Protein AF-0000000065855180 (afdb_homodimer)

Radius of gyration: 22.47 Å; Cα contacts (8 Å, |Δi|>4): 1011; chains: 2; bounding box: 59×68×58 Å

Secondary structure (DSSP, 8-state):
-B--PBPHHHHHHHHHHHHHTT--EE-TT--EEEEEEEEEEE--SS-SSS---HHHHHHHHHHHHHT--BGGGSSSSPPHHHHHHS-TTSB-S--HHHHHH-GGGTTHHHHHHHHHHH-TT-S--EEE---TTHHHHTTGGG------EEEEEEEEETTEEEEEEEEEEEETTTHHHHHHHHHHHHHHHHHHHHHHH-TT---EEEEEEEEEEEEEEEGGGHHHHHHHHHHS-S---GGG--STT-/-B--PBPHHHHHHHHHHHHHTT--EE-TT--EEEEEEEEEEE--SS-SSS---HHHHHHHHHHHHHT--BGGGSSSSPPHHHHHHS-TTSB-S--HHHHHH-GGGTTHHHHHHHHHHH-TT-S--EEE---TTHHHHTTGGG------EEEEEEEEETTEEEEEEEEEEEETTTHHHHHHHHHHHHHHHHHHHHHHH-TT---EEEEEEEEEEEEEEEGGGHHHHHHHHHHS-S---GGG--SS--

InterPro domains:
  IPR014619 Deoxycytidylate hydroxymethylase [PIRSF036750] (1-246)
  IPR023451 Thymidylate synthase/dCMP hydroxymethylase domain [PF00303] (55-226)
  IPR036926 Thymidylate synthase/dCMP hydroxymethylase superfamily [G3DSA:3.30.572.10] (1-246)
  IPR036926 Thymidylate synthase/dCMP hydroxymethylase superfamily [SSF55831] (1-235)

Foldseek 3Di:
DPDPAAELVVVLVVQLVCVVVVVWDQDPVGWTKRKDFWHKHWDPDLANFADDDVVQLVQLLVVLLVLDQAQVPRPDDRDPVQVQQAAPVRGALERQSVQQCPVVNPNNLVVLLVCCLVPVQDFPSKGARDDPCLVPVCPPRNGNHRYFWGMWHWHQDPLETEIETETAEAERHPRRSSVSSNVVVSQVVSSVSSCVVPVVSNHYYDIYMYTYRIYIYILLCVLQSNCCVVPVHRHDDPVPRDDDSD/DDDPAAELVVVLVVQLVCVVVVVWDQDPVGWTKDKDFWHKHWDPDLANFADDDVVQLVQLLVVLLVLDQAQVSRPDDRDPVQVQQAAPRRGALERQSVQQCPVVNPNNLVVLLVCCLVPVQDFPSKGARDDPCLVPVCPPRNGNHRYFWGMWHWHQDPLETEIETETAEAERHPRRSSVSSNVVVSQVVSSVSSCVVPVVSNHYYDIYMYTYRIYIYILQCVLQSVCCVVPVHRHDDPVPRDDDSD

pLDDT: mean 94.74, std 5.48, range [55.19, 98.88]

Sequence (492 aa):
MISDSMTVEEIRLHLGLALKEKDFVVDKTGVKTIEIIGASFVADEPFIFGALNDEYIQRELEWYKSKSLFVKDIPGETPKIWQQVASSKGEINSNYGWAIWSEDNYAQYDMCLAELGQNPDSRRGIMIYTRPSMQFDYNKDGMSDFMCTNTVQYLIRDKKINAVVNMRSNDVVFGFRNDYAWQKYVLDKLVSDLNAGDSTRQYKAGSIIWNVGSLHVYSRHFYLVDHWWNTGETHIVKKDYNGEWKMISDSMTVEEIRLHLGLALKEKDFVVDKTGVKTIEIIGASFVADEPFIFGALNDEYIQRELEWYKSKSLFVKDIPGETPKIWQQVASSKGEINSNYGWAIWSEDNYAQYDMCLAELGQNPDSRRGIMIYTRPSMQFDYNKDGMSDFMCTNTVQYLIRDKKINAVVNMRSNDVVFGFRNDYAWQKYVLDKLVSDLNAGDSTRQYKAGSIIWNVGSLHVYSRHFYLVDHWWNTGETHIVKKDYNGEWK

Solvent-accessible surface area (backbone atoms only — not comparable to full-atom values): 25409 Å² total; per-residue (Å²): 84,74,47,93,50,38,42,47,68,54,51,49,51,52,52,34,49,31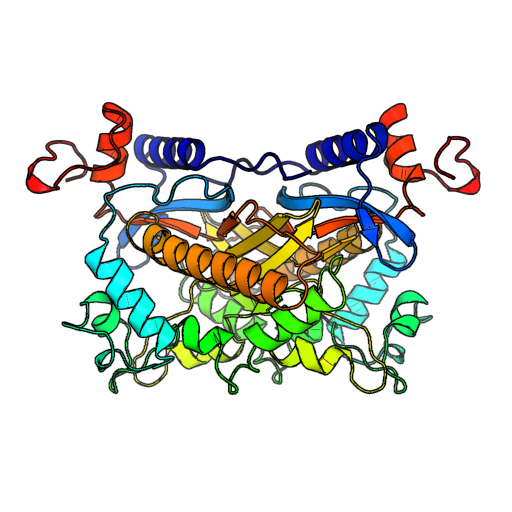,56,76,67,62,51,64,49,64,40,97,86,60,54,40,25,34,48,29,42,46,32,52,26,34,62,81,53,72,57,67,35,50,72,87,51,65,68,57,45,51,33,49,51,53,26,21,72,64,40,51,46,38,51,85,65,30,62,74,77,63,55,67,71,57,64,66,24,17,17,83,86,32,37,51,68,64,31,67,32,25,24,31,61,27,68,90,41,60,24,25,49,60,52,25,51,52,45,38,68,76,36,50,68,40,77,72,23,48,36,50,52,48,56,58,61,46,85,56,53,20,55,45,65,68,14,61,34,66,66,33,57,38,36,40,33,44,39,51,55,96,51,18,43,27,35,33,36,36,26,42,46,39,40,40,55,59,47,40,29,47,50,43,52,51,52,50,51,52,50,52,49,50,37,50,54,52,28,71,74,36,81,82,60,67,50,40,80,48,56,42,34,41,34,23,37,36,34,31,42,50,50,92,50,39,41,38,44,52,45,22,69,76,69,70,41,37,55,70,59,68,90,76,54,83,63,93,46,110,87,72,43,92,48,40,44,47,67,55,50,49,51,53,53,33,50,32,56,76,68,62,51,63,49,64,39,96,85,61,54,41,26,35,49,29,42,49,33,51,26,36,61,81,52,71,58,67,34,50,72,87,52,65,68,57,45,50,32,50,50,52,25,21,71,65,40,49,45,38,51,84,64,29,62,75,76,63,54,67,68,57,62,67,26,18,16,81,87,32,38,51,70,66,30,65,32,26,27,31,60,27,69,90,42,59,23,23,48,61,51,26,52,50,47,40,66,76,36,49,68,39,77,72,22,48,36,48,51,46,58,56,60,46,83,56,54,20,55,46,66,69,13,62,35,67,66,34,57,38,36,39,34,45,38,51,55,94,52,18,44,27,35,33,37,35,26,43,44,38,41,39,55,61,47,39,28,48,49,42,52,51,52,51,50,51,49,52,49,50,38,51,55,52,28,72,74,36,81,82,60,67,50,38,80,47,56,43,33,41,33,23,37,36,33,30,44,51,52,94,50,39,39,37,45,52,46,21,69,76,69,71,42,38,55,71,60,70,91,75,58,82,66,91,49,116

Structure (mmCIF, N/CA/C/O backbone):
data_AF-0000000065855180-model_v1
#
loop_
_entity.id
_entity.type
_entity.pdbx_description
1 polymer 'Deoxycytidylate 5-hydroxymethyltransferase'
#
loop_
_atom_site.group_PDB
_atom_site.id
_atom_site.type_symbol
_atom_site.label_atom_id
_atom_site.label_alt_id
_atom_site.label_comp_id
_atom_site.label_asym_id
_atom_site.label_entity_id
_atom_site.label_seq_id
_atom_site.pdbx_PDB_ins_code
_atom_site.Cartn_x
_atom_site.Cartn_y
_atom_site.Cartn_z
_atom_site.occupancy
_atom_site.B_iso_or_equiv
_atom_site.auth_seq_id
_atom_site.auth_comp_id
_atom_site.auth_asym_id
_atom_site.auth_atom_id
_atom_site.pdbx_PDB_model_num
ATOM 1 N N . MET A 1 1 ? -10.344 14.125 -5.051 1 62.81 1 MET A N 1
ATOM 2 C CA . MET A 1 1 ? -10.57 13.43 -6.312 1 62.81 1 MET A CA 1
ATOM 3 C C . MET A 1 1 ? -9.906 12.055 -6.297 1 62.81 1 MET A C 1
ATOM 5 O O . MET A 1 1 ? -8.906 11.852 -5.605 1 62.81 1 MET A O 1
ATOM 9 N N . ILE A 1 2 ? -10.672 11.141 -6.766 1 55.19 2 ILE A N 1
ATOM 10 C CA . ILE A 1 2 ? -10.102 9.812 -6.934 1 55.19 2 ILE A CA 1
ATOM 11 C C . ILE A 1 2 ? -9.203 9.789 -8.164 1 55.19 2 ILE A C 1
ATOM 13 O O . ILE A 1 2 ? -9.555 10.344 -9.211 1 55.19 2 ILE A O 1
ATOM 17 N N . SER A 1 3 ? -7.961 9.32 -7.926 1 62.09 3 SER A N 1
ATOM 18 C CA . SER A 1 3 ? -6.863 9.289 -8.883 1 62.09 3 SER A CA 1
ATOM 19 C C . SER A 1 3 ? -7.297 8.664 -10.203 1 62.09 3 SER A C 1
ATOM 21 O O . SER A 1 3 ? -8.266 7.902 -10.242 1 62.09 3 SER A O 1
ATOM 23 N N . ASP A 1 4 ? -6.852 9.18 -11.336 1 65.69 4 ASP A N 1
ATOM 24 C CA . ASP A 1 4 ? -6.855 8.664 -12.695 1 65.69 4 ASP A CA 1
ATOM 25 C C . ASP A 1 4 ? -6.27 7.25 -12.75 1 65.69 4 ASP A C 1
ATOM 27 O O . ASP A 1 4 ? -5.465 6.938 -13.625 1 65.69 4 ASP A O 1
ATOM 31 N N . SER A 1 5 ? -6.766 6.477 -11.773 1 78.06 5 SER A N 1
ATOM 32 C CA . SER A 1 5 ? -6.305 5.094 -11.734 1 78.06 5 SER A CA 1
ATOM 33 C C . SER A 1 5 ? -6.793 4.312 -12.953 1 78.06 5 SER A C 1
ATOM 35 O O . SER A 1 5 ? -7.867 4.59 -13.484 1 78.06 5 SER A O 1
ATOM 37 N N . MET A 1 6 ? -6.004 3.381 -13.352 1 91.31 6 MET A N 1
ATOM 38 C CA . MET A 1 6 ? -6.375 2.479 -14.438 1 91.31 6 MET A CA 1
ATOM 39 C C . MET A 1 6 ? -7.652 1.716 -14.094 1 91.31 6 MET A C 1
ATOM 41 O O . MET A 1 6 ? -8.023 1.617 -12.93 1 91.31 6 MET A O 1
ATOM 45 N N . THR A 1 7 ? -8.32 1.29 -15.125 1 95.44 7 THR A N 1
ATOM 46 C CA . THR A 1 7 ? -9.445 0.377 -14.977 1 95.44 7 THR A CA 1
ATOM 47 C C . THR A 1 7 ? -9 -1.07 -15.148 1 95.44 7 THR A C 1
ATOM 49 O O . THR A 1 7 ? -7.859 -1.328 -15.547 1 95.44 7 THR A O 1
ATOM 52 N N . VAL A 1 8 ? -9.836 -1.981 -14.867 1 97.5 8 VAL A N 1
ATOM 53 C CA . VAL A 1 8 ? -9.539 -3.396 -15.078 1 97.5 8 VAL A CA 1
ATOM 54 C C . VAL A 1 8 ? -9.297 -3.658 -16.562 1 97.5 8 VAL A C 1
ATOM 56 O O . VAL A 1 8 ? -8.414 -4.441 -16.922 1 97.5 8 VAL A O 1
ATOM 59 N N . GLU A 1 9 ? -9.984 -3.008 -17.406 1 96.62 9 GLU A N 1
ATOM 60 C CA . GLU A 1 9 ? -9.789 -3.145 -18.844 1 96.62 9 GLU A CA 1
ATOM 61 C C . GLU A 1 9 ? -8.383 -2.715 -19.25 1 96.62 9 GLU A C 1
ATOM 63 O O . GLU A 1 9 ? -7.738 -3.377 -20.078 1 96.62 9 GLU A O 1
ATOM 68 N N . GLU A 1 10 ? -7.949 -1.612 -18.75 1 96 10 GLU A N 1
ATOM 69 C CA . GLU A 1 10 ? -6.609 -1.13 -19.047 1 96 10 GLU A CA 1
ATOM 70 C C . GLU A 1 10 ? -5.543 -2.09 -18.531 1 96 10 GLU A C 1
ATOM 72 O O . GLU A 1 10 ? -4.492 -2.256 -19.156 1 96 10 GLU A O 1
ATOM 77 N N . ILE A 1 11 ? -5.809 -2.703 -17.406 1 97.06 11 ILE A N 1
ATOM 78 C CA . ILE A 1 11 ? -4.918 -3.729 -16.875 1 97.06 11 ILE A CA 1
ATOM 79 C C . ILE A 1 11 ? -4.828 -4.895 -17.859 1 97.06 11 ILE A C 1
ATOM 81 O O . ILE A 1 11 ? -3.738 -5.387 -18.156 1 97.06 11 ILE A O 1
ATOM 85 N N . ARG A 1 12 ? -5.996 -5.305 -18.359 1 98 12 ARG A N 1
ATOM 86 C CA . ARG A 1 12 ? -6.008 -6.367 -19.359 1 98 12 ARG A CA 1
ATOM 87 C C . ARG A 1 12 ? -5.156 -5.984 -20.578 1 98 12 ARG A C 1
ATOM 89 O O . ARG A 1 12 ? -4.402 -6.809 -21.094 1 98 12 ARG A O 1
ATOM 96 N N . LEU A 1 13 ? -5.27 -4.754 -20.984 1 97.06 13 LEU A N 1
ATOM 97 C CA . LEU A 1 13 ? -4.516 -4.273 -22.141 1 97.06 13 LEU A CA 1
ATOM 98 C C . LEU A 1 13 ? -3.016 -4.355 -21.891 1 97.06 13 LEU A C 1
ATOM 100 O O . LEU A 1 13 ? -2.258 -4.809 -22.75 1 97.06 13 LEU A O 1
ATOM 104 N N . HIS A 1 14 ? -2.615 -3.961 -20.719 1 96.56 14 HIS A N 1
ATOM 105 C CA . HIS A 1 14 ? -1.196 -3.975 -20.391 1 96.56 14 HIS A CA 1
ATOM 106 C C . HIS A 1 14 ? -0.657 -5.402 -20.328 1 96.56 14 HIS A C 1
ATOM 108 O O . HIS A 1 14 ? 0.442 -5.672 -20.812 1 96.56 14 HIS A O 1
ATOM 114 N N . LEU A 1 15 ? -1.382 -6.266 -19.75 1 97.38 15 LEU A N 1
ATOM 115 C CA . LEU A 1 15 ? -0.945 -7.652 -19.672 1 97.38 15 LEU A CA 1
ATOM 116 C C . LEU A 1 15 ? -0.947 -8.312 -21.031 1 97.38 15 LEU A C 1
ATOM 118 O O . LEU A 1 15 ? -0.07 -9.125 -21.344 1 97.38 15 LEU A O 1
ATOM 122 N N . GLY A 1 16 ? -1.974 -7.984 -21.812 1 97.12 16 GLY A N 1
ATOM 123 C CA . GLY A 1 16 ? -1.972 -8.461 -23.188 1 97.12 16 GLY A CA 1
ATOM 124 C C . GLY A 1 16 ? -0.743 -8.031 -23.969 1 97.12 16 GLY A C 1
ATOM 125 O O . GLY A 1 16 ? -0.125 -8.836 -24.656 1 97.12 16 GLY A O 1
ATOM 126 N N . LEU A 1 17 ? -0.382 -6.805 -23.859 1 96.69 17 LEU A N 1
ATOM 127 C CA . LEU A 1 17 ? 0.798 -6.277 -24.547 1 96.69 17 LEU A CA 1
ATOM 128 C C . LEU A 1 17 ? 2.062 -6.98 -24.062 1 96.69 17 LEU A C 1
ATOM 130 O O . LEU A 1 17 ? 2.949 -7.289 -24.859 1 96.69 17 LEU A O 1
ATOM 134 N N . ALA A 1 18 ? 2.135 -7.156 -22.75 1 96.31 18 ALA A N 1
ATOM 135 C CA . ALA A 1 18 ? 3.295 -7.844 -22.188 1 96.31 18 ALA A CA 1
ATOM 136 C C . ALA A 1 18 ? 3.455 -9.234 -22.781 1 96.31 18 ALA A C 1
ATOM 138 O O . ALA A 1 18 ? 4.574 -9.672 -23.078 1 96.31 18 ALA A O 1
ATOM 139 N N . LEU A 1 19 ? 2.348 -9.914 -22.938 1 97.06 19 LEU A N 1
ATOM 140 C CA . LEU A 1 19 ? 2.408 -11.25 -23.5 1 97.06 19 LEU A CA 1
ATOM 141 C C . LEU A 1 19 ? 2.844 -11.203 -24.969 1 97.06 19 LEU A C 1
ATOM 143 O O . LEU A 1 19 ? 3.719 -11.961 -25.391 1 97.06 19 LEU A O 1
ATOM 147 N N . LYS A 1 20 ? 2.293 -10.312 -25.734 1 96.06 20 LYS A N 1
ATOM 148 C CA . LYS A 1 20 ? 2.609 -10.18 -27.141 1 96.06 20 LYS A CA 1
ATOM 149 C C . LYS A 1 20 ? 4.086 -9.852 -27.359 1 96.06 20 LYS A C 1
ATOM 151 O O . LYS A 1 20 ? 4.707 -10.328 -28.312 1 96.06 20 LYS A O 1
ATOM 156 N N . GLU A 1 21 ? 4.59 -9.117 -26.484 1 96.12 21 GLU A N 1
ATOM 157 C CA . GLU A 1 21 ? 5.984 -8.703 -26.594 1 96.12 21 GLU A CA 1
ATOM 158 C C . GLU A 1 21 ? 6.914 -9.711 -25.922 1 96.12 21 GLU A C 1
ATOM 160 O O . GLU A 1 21 ? 8.133 -9.547 -25.938 1 96.12 21 GLU A O 1
ATOM 165 N N . LYS A 1 22 ? 6.363 -10.711 -25.297 1 95.25 22 LYS A N 1
ATOM 166 C CA . LYS A 1 22 ? 7.094 -11.758 -24.594 1 95.25 22 LYS A CA 1
ATOM 167 C C . LYS A 1 22 ? 7.988 -11.18 -23.516 1 95.25 22 LYS A C 1
ATOM 169 O O . LYS A 1 22 ? 9.164 -11.547 -23.406 1 95.25 22 LYS A O 1
ATOM 174 N N . ASP A 1 23 ? 7.434 -10.234 -22.844 1 94.56 23 ASP A N 1
ATOM 175 C CA . ASP A 1 23 ? 8.117 -9.617 -21.719 1 94.56 23 ASP A CA 1
ATOM 176 C C . ASP A 1 23 ? 7.996 -10.5 -20.469 1 94.56 23 ASP A C 1
ATOM 178 O O . ASP A 1 23 ? 7.238 -10.18 -19.547 1 94.56 23 ASP A O 1
ATOM 182 N N . PHE A 1 24 ? 8.859 -11.516 -20.406 1 94.75 24 PHE A N 1
ATOM 183 C CA . PHE A 1 24 ? 8.727 -12.547 -19.375 1 94.75 24 PHE A CA 1
ATOM 184 C C . PHE A 1 24 ? 9.664 -12.273 -18.203 1 94.75 24 PHE A C 1
ATOM 186 O O . PHE A 1 24 ? 10.781 -11.797 -18.406 1 94.75 24 PHE A O 1
ATOM 193 N N . VAL A 1 25 ? 9.148 -12.445 -17.047 1 92.44 25 VAL A N 1
ATOM 194 C CA . VAL A 1 25 ? 9.969 -12.656 -15.859 1 92.44 25 VAL A CA 1
ATOM 195 C C . VAL A 1 25 ? 10.125 -14.148 -15.586 1 92.44 25 VAL A C 1
ATOM 197 O O . VAL A 1 25 ? 9.133 -14.867 -15.422 1 92.44 25 VAL A O 1
ATOM 200 N N . VAL A 1 26 ? 11.305 -14.609 -15.469 1 91.31 26 VAL A N 1
ATOM 201 C CA . VAL A 1 26 ? 11.562 -16.047 -15.312 1 91.31 26 VAL A CA 1
ATOM 202 C C . VAL A 1 26 ? 12.219 -16.297 -13.961 1 91.31 26 VAL A C 1
ATOM 204 O O . VAL A 1 26 ? 13.281 -15.742 -13.656 1 91.31 26 VAL A O 1
ATOM 207 N N . ASP A 1 27 ? 11.57 -17.094 -13.164 1 87.31 27 ASP A N 1
ATOM 208 C CA . ASP A 1 27 ? 12.117 -17.359 -11.836 1 87.31 27 ASP A CA 1
ATOM 209 C C . ASP A 1 27 ? 13.172 -18.453 -11.891 1 87.31 27 ASP A C 1
ATOM 211 O O . ASP A 1 27 ? 13.484 -18.984 -12.961 1 87.31 27 ASP A O 1
ATOM 215 N N . LYS A 1 28 ? 13.742 -18.828 -10.773 1 83.88 28 LYS A N 1
ATOM 216 C CA . LYS A 1 28 ? 14.867 -19.75 -10.688 1 83.88 28 LYS A CA 1
ATOM 217 C C . LYS A 1 28 ? 14.469 -21.141 -11.164 1 83.88 28 LYS A C 1
ATOM 219 O O . LYS A 1 28 ? 15.32 -21.922 -11.602 1 83.88 28 LYS A O 1
ATOM 224 N N . THR A 1 29 ? 13.141 -21.375 -11.078 1 85.25 29 THR A N 1
ATOM 225 C CA . THR A 1 29 ? 12.672 -22.688 -11.477 1 85.25 29 THR A CA 1
ATOM 226 C C . THR A 1 29 ? 12.344 -22.734 -12.969 1 85.25 29 THR A C 1
ATOM 228 O O . THR A 1 29 ? 12.062 -23.797 -13.523 1 85.25 29 THR A O 1
ATOM 231 N N . GLY A 1 30 ? 12.352 -21.625 -13.555 1 88.56 30 GLY A N 1
ATOM 232 C CA . GLY A 1 30 ? 12.109 -21.562 -14.984 1 88.56 30 GLY A CA 1
ATOM 233 C C . GLY A 1 30 ? 10.688 -21.156 -15.336 1 88.56 30 GLY A C 1
ATOM 234 O O . GLY A 1 30 ? 10.359 -20.984 -16.516 1 88.56 30 GLY A O 1
ATOM 235 N N . VAL A 1 31 ? 9.93 -20.984 -14.375 1 89.44 31 VAL A N 1
ATOM 236 C CA . VAL A 1 31 ? 8.547 -20.594 -14.625 1 89.44 31 VAL A CA 1
ATOM 237 C C . VAL A 1 31 ? 8.492 -19.141 -15.117 1 89.44 31 VAL A C 1
ATOM 239 O O . VAL A 1 31 ? 9.125 -18.266 -14.523 1 89.44 31 VAL A O 1
ATOM 242 N N . LYS A 1 32 ? 7.707 -18.969 -16.203 1 94.25 32 LYS A N 1
ATOM 243 C CA . LYS A 1 32 ? 7.551 -17.641 -16.797 1 94.25 32 LYS A CA 1
ATOM 244 C C . LYS A 1 32 ? 6.285 -16.953 -16.281 1 94.25 32 LYS A C 1
ATOM 246 O O . LYS A 1 32 ? 5.254 -17.609 -16.094 1 94.25 32 LYS A O 1
ATOM 251 N N . THR A 1 33 ? 6.418 -15.664 -16.125 1 96.5 33 THR A N 1
ATOM 252 C CA . THR A 1 33 ? 5.266 -14.82 -15.82 1 96.5 33 THR A CA 1
ATOM 253 C C . THR A 1 33 ? 5.316 -13.531 -16.625 1 96.5 33 THR A C 1
ATOM 255 O O . THR A 1 33 ? 6.383 -13.117 -17.094 1 96.5 33 THR A O 1
ATOM 258 N N . ILE A 1 34 ? 4.168 -13.047 -16.938 1 97.06 34 ILE A N 1
ATOM 259 C CA . ILE A 1 34 ? 4.078 -11.633 -17.266 1 97.06 34 ILE A CA 1
ATOM 260 C C . ILE A 1 34 ? 3.594 -10.852 -16.047 1 97.06 34 ILE A C 1
ATOM 262 O O . ILE A 1 34 ? 2.84 -11.375 -15.219 1 97.06 34 ILE A O 1
ATOM 266 N N . GLU A 1 35 ? 4.113 -9.57 -16.016 1 96.38 35 GLU A N 1
ATOM 267 C CA . GLU A 1 35 ? 4.004 -8.891 -14.727 1 96.38 35 GLU A CA 1
ATOM 268 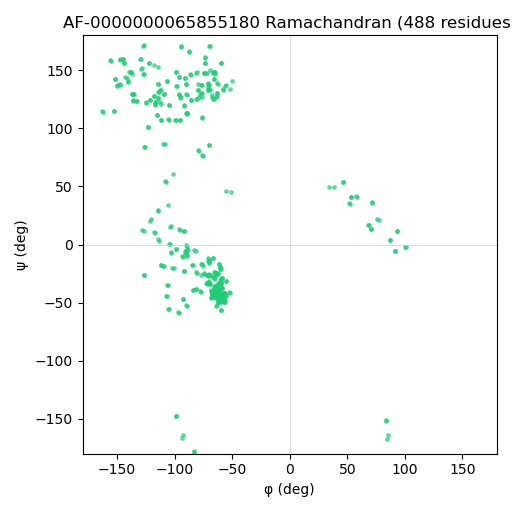C C . GLU A 1 35 ? 3.889 -7.375 -14.906 1 96.38 35 GLU A C 1
ATOM 270 O O . GLU A 1 35 ? 4.504 -6.805 -15.812 1 96.38 35 GLU A O 1
ATOM 275 N N . ILE A 1 36 ? 3.025 -6.781 -14.164 1 96.5 36 ILE A N 1
ATOM 276 C CA . ILE A 1 36 ? 3.029 -5.34 -13.961 1 96.5 36 ILE A CA 1
ATOM 277 C C . ILE A 1 36 ? 3.562 -5.016 -12.57 1 96.5 36 ILE A C 1
ATOM 279 O O . ILE A 1 36 ? 2.961 -5.398 -11.562 1 96.5 36 ILE A O 1
ATOM 283 N N . ILE A 1 37 ? 4.641 -4.273 -12.5 1 96.56 37 ILE A N 1
ATOM 284 C CA . ILE A 1 37 ? 5.215 -3.842 -11.234 1 96.56 37 ILE A CA 1
ATOM 285 C C . ILE A 1 37 ? 4.527 -2.562 -10.766 1 96.56 37 ILE A C 1
ATOM 287 O O . ILE A 1 37 ? 4.422 -1.592 -11.516 1 96.56 37 ILE A O 1
ATOM 291 N N . GLY A 1 38 ? 3.998 -2.602 -9.562 1 96 38 GLY A N 1
ATOM 292 C CA . GLY A 1 38 ? 3.395 -1.41 -8.984 1 96 38 GLY A CA 1
ATOM 293 C C . GLY A 1 38 ? 2.082 -1.029 -9.648 1 96 38 GLY A C 1
ATOM 294 O O . GLY A 1 38 ? 1.83 0.15 -9.906 1 96 38 GLY A O 1
ATOM 295 N N . ALA A 1 39 ? 1.299 -2.006 -10.023 1 96.31 39 ALA A N 1
ATOM 296 C CA . ALA A 1 39 ? 0.002 -1.724 -10.633 1 96.31 39 ALA A CA 1
ATOM 297 C C . ALA A 1 39 ? -0.917 -0.999 -9.656 1 96.31 39 ALA A C 1
ATOM 299 O O . ALA A 1 39 ? -0.941 -1.317 -8.461 1 96.31 39 ALA A O 1
ATOM 300 N N . SER A 1 40 ? -1.625 -0.034 -10.141 1 96.31 40 SER A N 1
ATOM 301 C CA . SER A 1 40 ? -2.676 0.663 -9.406 1 96.31 40 SER A CA 1
ATOM 302 C C . SER A 1 40 ? -3.912 0.871 -10.273 1 96.31 40 SER A C 1
ATOM 304 O O . SER A 1 40 ? -3.82 1.429 -11.367 1 96.31 40 SER A O 1
ATOM 306 N N . PHE A 1 41 ? -5.082 0.386 -9.773 1 96.06 41 PHE A N 1
ATOM 307 C CA . PHE A 1 41 ? -6.297 0.489 -10.578 1 96.06 41 PHE A CA 1
ATOM 308 C C . PHE A 1 41 ? -7.535 0.455 -9.688 1 96.06 41 PHE A C 1
ATOM 310 O O . PHE A 1 41 ? -7.465 0.04 -8.531 1 96.06 41 PHE A O 1
ATOM 317 N N . VAL A 1 42 ? -8.625 0.975 -10.25 1 96.69 42 VAL A N 1
ATOM 318 C CA . VAL A 1 42 ? -9.922 0.805 -9.602 1 96.69 42 VAL A CA 1
ATOM 319 C C . VAL A 1 42 ? -10.484 -0.576 -9.93 1 96.69 42 VAL A C 1
ATOM 321 O O . VAL A 1 42 ? -10.555 -0.965 -11.102 1 96.69 42 VAL A O 1
ATOM 324 N N . ALA A 1 43 ? -10.797 -1.294 -8.898 1 97.38 43 ALA A N 1
ATOM 325 C CA . ALA A 1 43 ? -11.406 -2.604 -9.109 1 97.38 43 ALA A CA 1
ATOM 326 C C . ALA A 1 43 ? -12.875 -2.467 -9.516 1 97.38 43 ALA A C 1
ATOM 328 O O . ALA A 1 43 ? -13.773 -2.844 -8.758 1 97.38 43 ALA A O 1
ATOM 329 N N . ASP A 1 44 ? -13.078 -2.094 -10.797 1 97.25 44 ASP A N 1
ATOM 330 C CA . ASP A 1 44 ? -14.43 -1.817 -11.289 1 97.25 44 ASP A CA 1
ATOM 331 C C . ASP A 1 44 ? -15.078 -3.08 -11.844 1 97.25 44 ASP A C 1
ATOM 333 O O . ASP A 1 44 ? -16.25 -3.062 -12.234 1 97.25 44 ASP A O 1
ATOM 337 N N . GLU A 1 45 ? -14.336 -4.176 -11.93 1 97.5 45 GLU A N 1
ATOM 338 C CA . GLU A 1 45 ? -14.82 -5.523 -12.227 1 97.5 45 GLU A CA 1
ATOM 339 C C . GLU A 1 45 ? -14.32 -6.527 -11.195 1 97.5 45 GLU A C 1
ATOM 341 O O . GLU A 1 45 ? -13.211 -6.391 -10.68 1 97.5 45 GLU A O 1
ATOM 346 N N . PRO A 1 46 ? -15.062 -7.59 -10.977 1 97.75 46 PRO A N 1
ATOM 347 C CA . PRO A 1 46 ? -14.695 -8.539 -9.922 1 97.75 46 PRO A CA 1
ATOM 348 C C . PRO A 1 46 ? -13.648 -9.547 -10.375 1 97.75 46 PRO A C 1
ATOM 350 O O . PRO A 1 46 ? -13.227 -10.406 -9.594 1 97.75 46 PRO A O 1
ATOM 353 N N . PHE A 1 47 ? -13.273 -9.523 -11.633 1 97.81 47 PHE A N 1
ATOM 354 C CA . PHE A 1 47 ? -12.234 -10.398 -12.164 1 97.81 47 PHE A CA 1
ATOM 355 C C . PHE A 1 47 ? -11.461 -9.719 -13.281 1 97.81 47 PHE A C 1
ATOM 357 O O . PHE A 1 47 ? -11.938 -8.742 -13.867 1 97.81 47 PHE A O 1
ATOM 364 N N . ILE A 1 48 ? -10.258 -10.219 -13.547 1 98.38 48 ILE A N 1
ATOM 365 C CA . ILE A 1 48 ? -9.469 -9.664 -14.641 1 98.38 48 ILE A CA 1
ATOM 366 C C . ILE A 1 48 ? -9.477 -10.633 -15.82 1 98.38 48 ILE A C 1
ATOM 368 O O . ILE A 1 48 ? -9.859 -10.25 -16.938 1 98.38 48 ILE A O 1
ATOM 372 N N . PHE A 1 49 ? -9.086 -11.859 -15.602 1 98.44 49 PHE A N 1
ATOM 373 C CA . PHE A 1 49 ? -9.188 -12.953 -16.562 1 98.44 49 PHE A CA 1
ATOM 374 C C . PHE A 1 49 ? -9.852 -14.172 -15.938 1 98.44 49 PHE A C 1
ATOM 376 O O . PHE A 1 49 ? -9.875 -14.305 -14.711 1 98.44 49 PHE A O 1
ATOM 383 N N . GLY A 1 50 ? -10.359 -15.031 -16.812 1 97.12 50 GLY A N 1
ATOM 384 C CA . GLY A 1 50 ? -10.984 -16.25 -16.328 1 97.12 50 GLY A CA 1
ATOM 385 C C . GLY A 1 50 ? -12.445 -16.062 -15.945 1 97.12 50 GLY A C 1
ATOM 386 O O . GLY A 1 50 ? -13.078 -15.094 -16.375 1 97.12 50 GLY A O 1
ATOM 387 N N . ALA A 1 51 ? -12.953 -17.031 -15.203 1 95.25 51 ALA A N 1
ATOM 388 C CA . ALA A 1 51 ? -14.336 -17 -14.75 1 95.25 51 ALA A CA 1
ATOM 389 C C . ALA A 1 51 ? -14.414 -16.969 -13.219 1 95.25 51 ALA A C 1
ATOM 391 O O . ALA A 1 51 ? -13.492 -17.422 -12.539 1 95.25 51 ALA A O 1
ATOM 392 N N . LEU A 1 52 ? -15.5 -16.422 -12.836 1 94.56 52 LEU A N 1
ATOM 393 C CA . LEU A 1 52 ? -15.773 -16.5 -11.406 1 94.56 52 LEU A CA 1
ATOM 394 C C . LEU A 1 52 ? -16.109 -17.922 -10.984 1 94.56 52 LEU A C 1
ATOM 396 O O . LEU A 1 52 ? -16.766 -18.656 -11.734 1 94.56 52 LEU A O 1
ATOM 400 N N . ASN A 1 53 ? -15.594 -18.297 -9.938 1 93.69 53 ASN A N 1
ATOM 401 C CA . ASN A 1 53 ? -15.961 -19.531 -9.266 1 93.69 53 ASN A CA 1
ATOM 402 C C . ASN A 1 53 ? -16.703 -19.266 -7.953 1 93.69 53 ASN A C 1
ATOM 404 O O . ASN A 1 53 ? -16.094 -19.328 -6.879 1 93.69 53 ASN A O 1
ATOM 408 N N . ASP A 1 54 ? -17.953 -19.125 -8.102 1 94.81 54 ASP A N 1
ATOM 409 C CA . ASP A 1 54 ? -18.75 -18.672 -6.977 1 94.81 54 ASP A CA 1
ATOM 410 C C . ASP A 1 54 ? -18.719 -19.672 -5.828 1 94.81 54 ASP A C 1
ATOM 412 O O . ASP A 1 54 ? -18.703 -19.281 -4.656 1 94.81 54 ASP A O 1
ATOM 416 N N . GLU A 1 55 ? -18.719 -20.859 -6.258 1 94.44 55 GLU A N 1
ATOM 417 C CA . GLU A 1 55 ? -18.672 -21.891 -5.223 1 94.44 55 GLU A CA 1
ATOM 418 C C . GLU A 1 55 ? -17.391 -21.797 -4.398 1 94.44 55 GLU A C 1
ATOM 420 O O . GLU A 1 55 ? -17.453 -21.781 -3.166 1 94.44 55 GLU A O 1
ATOM 425 N N . TYR A 1 56 ? -16.328 -21.688 -5.07 1 93.94 56 TYR A N 1
ATOM 426 C CA . TYR A 1 56 ? -15.055 -21.578 -4.359 1 93.94 56 TYR A CA 1
ATOM 427 C C . TYR A 1 56 ? -14.992 -20.297 -3.549 1 93.94 56 TYR A C 1
ATOM 429 O O . TYR A 1 56 ? -14.531 -20.297 -2.404 1 93.94 56 TYR A O 1
ATOM 437 N N . ILE A 1 57 ? -15.383 -19.25 -4.117 1 95.88 57 ILE A N 1
ATOM 438 C CA . ILE A 1 57 ? -15.359 -17.953 -3.471 1 95.88 57 ILE A CA 1
ATOM 439 C C . ILE A 1 57 ? -16.172 -18 -2.174 1 95.88 57 ILE A C 1
ATOM 441 O O . ILE A 1 57 ? -15.711 -17.516 -1.133 1 95.88 57 ILE A O 1
ATOM 445 N N . GLN A 1 58 ? -17.266 -18.641 -2.25 1 96.25 58 GLN A N 1
ATOM 446 C CA . GLN A 1 58 ? -18.109 -18.734 -1.065 1 96.25 58 GLN A CA 1
ATOM 447 C C . GLN A 1 58 ? -17.453 -19.578 0.021 1 96.25 58 GLN A C 1
ATOM 449 O O . GLN A 1 58 ? -17.5 -19.234 1.202 1 96.25 58 GLN A O 1
ATOM 454 N N . ARG A 1 59 ? -16.875 -20.656 -0.345 1 95.94 59 ARG A N 1
ATOM 455 C CA . ARG A 1 59 ? -16.203 -21.516 0.616 1 95.94 59 ARG A CA 1
ATOM 456 C C . ARG A 1 59 ? -15.047 -20.781 1.289 1 95.94 59 ARG A C 1
ATOM 458 O O . ARG A 1 59 ? -14.852 -20.891 2.5 1 95.94 59 ARG A O 1
ATOM 465 N N . GLU A 1 60 ? -14.336 -20.062 0.501 1 95.31 60 GLU A N 1
ATOM 466 C CA . GLU A 1 60 ? -13.203 -19.328 1.053 1 95.31 60 GLU A CA 1
ATOM 467 C C . GLU A 1 60 ? -13.672 -18.219 1.981 1 95.31 60 GLU A C 1
ATOM 469 O O . GLU A 1 60 ? -13.07 -17.984 3.031 1 95.31 60 GLU A O 1
ATOM 474 N N . LEU A 1 61 ? -14.703 -17.547 1.601 1 96.69 61 LEU A N 1
ATOM 475 C CA . LEU A 1 61 ? -15.266 -16.516 2.455 1 96.69 61 LEU A CA 1
ATOM 476 C C . LEU A 1 61 ? -15.695 -17.094 3.799 1 96.69 61 LEU A C 1
ATOM 478 O O . LEU A 1 61 ? -15.43 -16.5 4.848 1 96.69 61 LEU A O 1
ATOM 482 N N . GLU A 1 62 ? -16.312 -18.219 3.709 1 97.19 62 GLU A N 1
ATOM 483 C CA . GLU A 1 62 ? -16.734 -18.859 4.945 1 97.19 62 GLU A CA 1
ATOM 484 C C . GLU A 1 62 ? -15.539 -19.266 5.801 1 97.19 62 GLU A C 1
ATOM 486 O O . GLU A 1 62 ? -15.578 -19.156 7.027 1 97.19 62 GLU A O 1
ATOM 491 N N . TRP A 1 63 ? -14.57 -19.719 5.172 1 97.38 63 TRP A N 1
ATOM 492 C CA . TRP A 1 63 ? -13.336 -20.047 5.879 1 97.38 63 TRP A CA 1
ATOM 493 C C . TRP A 1 63 ? -12.734 -18.812 6.543 1 97.38 63 TRP A C 1
ATOM 495 O O . TRP A 1 63 ? -12.312 -18.875 7.699 1 97.38 63 TRP A O 1
ATOM 505 N N . TYR A 1 64 ? -12.711 -17.672 5.848 1 97.12 64 TYR A N 1
ATOM 506 C CA . TYR A 1 64 ? -12.211 -16.438 6.43 1 97.12 64 TYR A CA 1
ATOM 507 C C . TYR A 1 64 ? -13.039 -16.031 7.645 1 97.12 64 TYR A C 1
ATOM 509 O O . TYR A 1 64 ? -12.492 -15.633 8.672 1 97.12 64 TYR A O 1
ATOM 517 N N . LYS A 1 65 ? -14.305 -16.25 7.539 1 96.62 65 LYS A N 1
ATOM 518 C CA . LYS A 1 65 ? -15.188 -15.883 8.633 1 96.62 65 LYS A CA 1
ATOM 519 C C . LYS A 1 65 ? -14.93 -16.734 9.875 1 96.62 65 LYS A C 1
ATOM 521 O O . LYS A 1 65 ? -15.117 -16.281 11 1 96.62 65 LYS A O 1
ATOM 526 N N . SER A 1 66 ? -14.445 -17.906 9.68 1 96.25 66 SER A N 1
ATOM 527 C CA . SER A 1 66 ? -14.156 -18.812 10.789 1 96.25 66 SER A CA 1
ATOM 528 C C . SER A 1 66 ? -12.898 -18.375 11.539 1 96.25 66 SER A C 1
ATOM 530 O O . SER A 1 66 ? -12.656 -18.812 12.664 1 96.25 66 SER A O 1
ATOM 532 N N . LYS A 1 67 ? -12.016 -17.688 10.945 1 96.88 67 LYS A N 1
ATOM 533 C CA . LYS A 1 67 ? -10.75 -17.203 11.492 1 96.88 67 LYS A CA 1
ATOM 534 C C . LYS A 1 67 ? -9.773 -18.359 11.711 1 96.88 67 LYS A C 1
ATOM 536 O O . LYS A 1 67 ? -8.734 -18.188 12.344 1 96.88 67 LYS A O 1
ATOM 541 N N . SER A 1 68 ? -10.117 -19.438 11.148 1 95.81 68 SER A N 1
ATOM 542 C CA . SER A 1 68 ? -9.273 -20.609 11.367 1 95.81 68 SER A CA 1
ATOM 543 C C . SER A 1 68 ? -7.996 -20.531 10.531 1 95.81 68 SER A C 1
ATOM 545 O O . SER A 1 68 ? -8.047 -20.203 9.344 1 95.81 68 SER A O 1
ATOM 547 N N . LEU A 1 69 ? -6.906 -20.875 11.133 1 94.5 69 LEU A N 1
ATOM 548 C CA . LEU A 1 69 ? -5.633 -20.906 10.43 1 94.5 69 LEU A CA 1
ATOM 549 C C . LEU A 1 69 ? -5.324 -22.312 9.914 1 94.5 69 LEU A C 1
ATOM 551 O O . LEU A 1 69 ? -4.195 -22.578 9.492 1 94.5 69 LEU A O 1
ATOM 555 N N . PHE A 1 70 ? -6.289 -23.141 9.953 1 95.88 70 PHE A N 1
ATOM 556 C CA . PHE A 1 70 ? -6.078 -24.5 9.508 1 95.88 70 PHE A CA 1
ATOM 557 C C . PHE A 1 70 ? -6.855 -24.781 8.227 1 95.88 70 PHE A C 1
ATOM 559 O O . PHE A 1 70 ? -8.055 -24.484 8.141 1 95.88 70 PHE A O 1
ATOM 566 N N . VAL A 1 71 ? -6.145 -25.406 7.266 1 95.56 71 VAL A N 1
ATOM 567 C CA . VAL A 1 71 ? -6.738 -25.609 5.945 1 95.56 71 VAL A CA 1
ATOM 568 C C . VAL A 1 71 ? -7.844 -26.656 6.035 1 95.56 71 VAL A C 1
ATOM 570 O O . VAL A 1 71 ? -8.773 -26.656 5.223 1 95.56 71 VAL A O 1
ATOM 573 N N . LYS A 1 72 ? -7.77 -27.562 6.992 1 94.94 72 LYS A N 1
ATOM 574 C CA . LYS A 1 72 ? -8.797 -28.594 7.176 1 94.94 72 LYS A CA 1
ATOM 575 C C . LYS A 1 72 ? -10.156 -27.953 7.461 1 94.94 72 LYS A C 1
ATOM 577 O O . LYS A 1 72 ? -11.195 -28.609 7.324 1 94.94 72 LYS A O 1
ATOM 582 N N . ASP A 1 73 ? -10.148 -26.719 7.875 1 96 73 ASP A N 1
ATOM 583 C CA . ASP A 1 73 ? -11.383 -26.047 8.273 1 96 73 ASP A CA 1
ATOM 584 C C . ASP A 1 73 ? -12.039 -25.359 7.086 1 96 73 ASP A C 1
ATOM 586 O O . ASP A 1 73 ? -13.094 -24.75 7.227 1 96 73 ASP A O 1
ATOM 590 N N . ILE A 1 74 ? -11.469 -25.422 5.945 1 94.69 74 ILE A N 1
ATOM 591 C CA . ILE A 1 74 ? -12.125 -24.969 4.727 1 94.69 74 ILE A CA 1
ATOM 592 C C . ILE A 1 74 ? -13.32 -25.859 4.418 1 94.69 74 ILE A C 1
ATOM 594 O O . ILE A 1 74 ? -13.18 -27.078 4.332 1 94.69 74 ILE A O 1
ATOM 598 N N . PRO A 1 75 ? -14.469 -25.25 4.27 1 95.25 75 PRO A N 1
ATOM 599 C CA . PRO A 1 75 ? -15.625 -26.094 3.947 1 95.25 75 PRO A CA 1
ATOM 600 C C . PRO A 1 75 ? -15.43 -26.906 2.674 1 95.25 75 PRO A C 1
ATOM 602 O O . PRO A 1 75 ? -14.945 -26.391 1.666 1 95.25 75 PRO A O 1
ATOM 605 N N . GLY A 1 76 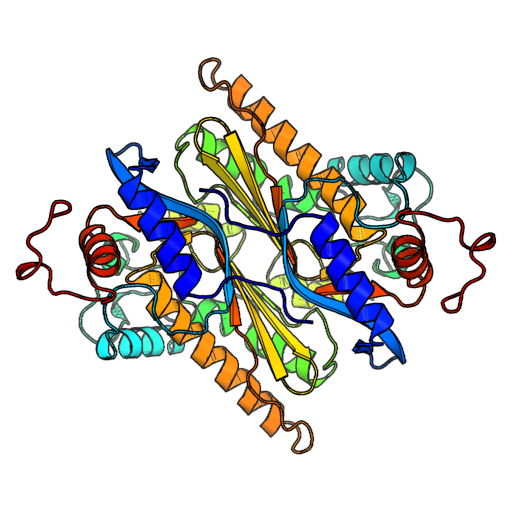? -15.766 -28.141 2.797 1 93.06 76 GLY A N 1
ATOM 606 C CA . GLY A 1 76 ? -15.586 -29.031 1.663 1 93.06 76 GLY A CA 1
ATOM 607 C C . GLY A 1 76 ? -14.172 -29.578 1.55 1 93.06 76 GLY A C 1
ATOM 608 O O . GLY A 1 76 ? -13.484 -29.75 2.559 1 93.06 76 GLY A O 1
ATOM 609 N N . GLU A 1 77 ? -13.812 -29.859 0.292 1 90.75 77 GLU A N 1
ATOM 610 C CA . GLU A 1 77 ? -12.469 -30.359 0.045 1 90.75 77 GLU A CA 1
ATOM 611 C C . GLU A 1 77 ? -11.438 -29.234 0.035 1 90.75 77 GLU A C 1
ATOM 613 O O . GLU A 1 77 ? -11.664 -28.188 -0.573 1 90.75 77 GLU A O 1
ATOM 618 N N . THR A 1 78 ? -10.406 -29.484 0.728 1 88.81 78 THR A N 1
ATOM 619 C CA . THR A 1 78 ? -9.328 -28.5 0.745 1 88.81 78 THR A CA 1
ATOM 620 C C . THR A 1 78 ? -8.734 -28.328 -0.65 1 88.81 78 THR A C 1
ATOM 622 O O . THR A 1 78 ? -8.297 -29.297 -1.271 1 88.81 78 THR A O 1
ATOM 625 N N . PRO A 1 79 ? -8.695 -27.125 -1.028 1 89.25 79 PRO A N 1
ATOM 626 C CA . PRO A 1 79 ? -8.062 -26.906 -2.33 1 89.25 79 PRO A CA 1
ATOM 627 C C . PRO A 1 79 ? -6.578 -27.266 -2.332 1 89.25 79 PRO A C 1
ATOM 629 O O . PRO A 1 79 ? -5.887 -27.031 -1.339 1 89.25 79 PRO A O 1
ATOM 632 N N . LYS A 1 80 ? -6.109 -27.734 -3.424 1 88.44 80 LYS A N 1
ATOM 633 C CA . LYS A 1 80 ? -4.742 -28.219 -3.562 1 88.44 80 LYS A CA 1
ATOM 634 C C . LYS A 1 80 ? -3.729 -27.125 -3.256 1 88.44 80 LYS A C 1
ATOM 636 O O . LYS A 1 80 ? -2.688 -27.391 -2.65 1 88.44 80 LYS A O 1
ATOM 641 N N . ILE A 1 81 ? -4.055 -25.938 -3.643 1 86.81 81 ILE A N 1
ATOM 642 C CA . ILE A 1 81 ? -3.111 -24.844 -3.459 1 86.81 81 ILE A CA 1
ATOM 643 C C . ILE A 1 81 ? -2.869 -24.609 -1.97 1 86.81 81 ILE A C 1
ATOM 645 O O . ILE A 1 81 ? -1.739 -24.344 -1.552 1 86.81 81 ILE A O 1
ATOM 649 N N . TRP A 1 82 ? -3.869 -24.719 -1.137 1 91.38 82 TRP A N 1
ATOM 650 C CA . TRP A 1 82 ? -3.719 -24.5 0.298 1 91.38 82 TRP A CA 1
ATOM 651 C C . TRP A 1 82 ? -2.969 -25.656 0.949 1 91.38 82 TRP A C 1
ATOM 653 O O . TRP A 1 82 ? -2.186 -25.453 1.879 1 91.38 82 TRP A O 1
ATOM 663 N N . GLN A 1 83 ? -3.186 -26.812 0.411 1 91.56 83 GLN A N 1
ATOM 664 C CA . GLN A 1 83 ? -2.441 -27.969 0.907 1 91.56 83 GLN A CA 1
ATOM 665 C C . GLN A 1 83 ? -0.947 -27.812 0.638 1 91.56 83 GLN A C 1
ATOM 667 O O . GLN A 1 83 ? -0.118 -28.188 1.475 1 91.56 83 GLN A O 1
ATOM 672 N N . GLN A 1 84 ? -0.728 -27.25 -0.444 1 91.38 84 GLN A N 1
ATOM 673 C CA . GLN A 1 84 ? 0.656 -27.125 -0.889 1 91.38 84 GLN A CA 1
ATOM 674 C C . GLN A 1 84 ? 1.414 -26.109 -0.038 1 91.38 84 GLN A C 1
ATOM 676 O O . GLN A 1 84 ? 2.607 -26.281 0.221 1 91.38 84 GLN A O 1
ATOM 681 N N . VAL A 1 85 ? 0.77 -25.094 0.425 1 93.12 85 VAL A N 1
ATOM 682 C CA . VAL A 1 85 ? 1.505 -24 1.058 1 93.12 85 VAL A CA 1
ATOM 683 C C . VAL A 1 85 ? 1.365 -24.109 2.574 1 93.12 85 VAL A C 1
ATOM 685 O O . VAL A 1 85 ? 2.02 -23.359 3.312 1 93.12 85 VAL A O 1
ATOM 688 N N . ALA A 1 86 ? 0.527 -25.016 3.074 1 95.62 86 ALA A N 1
ATOM 689 C CA . ALA A 1 86 ? 0.312 -25.172 4.512 1 95.62 86 ALA A CA 1
ATOM 690 C C . ALA A 1 86 ? 1.516 -25.844 5.176 1 95.62 86 ALA A C 1
ATOM 692 O O . ALA A 1 86 ? 2.322 -26.484 4.508 1 95.62 86 ALA A O 1
ATOM 693 N N . SER A 1 87 ? 1.611 -25.672 6.48 1 95.88 87 SER A N 1
ATOM 694 C CA . SER A 1 87 ? 2.621 -26.375 7.262 1 95.88 87 SER A CA 1
ATOM 695 C C . SER A 1 87 ? 2.318 -27.875 7.336 1 95.88 87 SER A C 1
ATOM 697 O O . SER A 1 87 ? 1.245 -28.312 6.926 1 95.88 87 SER A O 1
ATOM 699 N N . SER A 1 88 ? 3.305 -28.578 7.871 1 95.69 88 SER A N 1
ATOM 700 C CA . SER A 1 88 ? 3.109 -30 8.039 1 95.69 88 SER A CA 1
ATOM 701 C C . SER A 1 88 ? 1.938 -30.297 8.969 1 95.69 88 SER A C 1
ATOM 703 O O . SER A 1 88 ? 1.368 -31.391 8.93 1 95.69 88 SER A O 1
ATOM 705 N N . LYS A 1 89 ? 1.517 -29.312 9.734 1 95.19 89 LYS A N 1
ATOM 706 C CA . LYS A 1 89 ? 0.396 -29.469 10.656 1 95.19 89 LYS A CA 1
ATOM 707 C C . LYS A 1 89 ? -0.891 -28.906 10.055 1 95.19 89 LYS A C 1
ATOM 709 O O . LYS A 1 89 ? -1.939 -28.922 10.703 1 95.19 89 LYS A O 1
ATOM 714 N N . GLY A 1 90 ? -0.738 -28.297 8.828 1 95.38 90 GLY A N 1
ATOM 715 C CA . GLY A 1 90 ? -1.906 -27.781 8.133 1 95.38 90 GLY A CA 1
ATOM 716 C C . GLY A 1 90 ? -2.174 -26.312 8.422 1 95.38 90 GLY A C 1
ATOM 717 O O . GLY A 1 90 ? -3.244 -25.797 8.102 1 95.38 90 GLY A O 1
ATOM 718 N N . GLU A 1 91 ? -1.314 -25.703 8.984 1 94.5 91 GLU A N 1
ATOM 719 C CA . GLU A 1 91 ? -1.474 -24.297 9.352 1 94.5 91 GLU A CA 1
ATOM 720 C C . GLU A 1 91 ? -1.065 -23.375 8.203 1 94.5 91 GLU A C 1
ATOM 722 O O . GLU A 1 91 ? -0.156 -23.703 7.441 1 94.5 91 GLU A O 1
ATOM 727 N N . ILE A 1 92 ? -1.781 -22.219 8.133 1 94 92 ILE A N 1
ATOM 728 C CA . ILE A 1 92 ? -1.41 -21.172 7.188 1 94 92 ILE A CA 1
ATOM 729 C C . ILE A 1 92 ? -1.27 -19.844 7.918 1 94 92 ILE A C 1
ATOM 731 O O . ILE A 1 92 ? -1.605 -19.734 9.102 1 94 92 ILE A O 1
ATOM 735 N N . ASN A 1 93 ? -0.758 -18.891 7.18 1 91.06 93 ASN A N 1
ATOM 736 C CA . ASN A 1 93 ? -0.613 -17.531 7.727 1 91.06 93 ASN A CA 1
ATOM 737 C C . ASN A 1 93 ? -1.721 -16.609 7.238 1 91.06 93 ASN A C 1
ATOM 739 O O . ASN A 1 93 ? -2.025 -15.609 7.883 1 91.06 93 ASN A O 1
ATOM 743 N N . SER A 1 94 ? -2.295 -17.078 6.145 1 91.44 94 SER A N 1
ATOM 744 C CA . SER A 1 94 ? -3.043 -16.078 5.391 1 91.44 94 SER A CA 1
ATOM 745 C C . SER A 1 94 ? -4.547 -16.297 5.516 1 91.44 94 SER A C 1
ATOM 747 O O . SER A 1 94 ? -5.262 -16.312 4.512 1 91.44 94 SER A O 1
ATOM 749 N N . ASN A 1 95 ? -5.141 -16.375 6.613 1 95.25 95 ASN A N 1
ATOM 750 C CA . ASN A 1 95 ? -6.578 -16.188 6.785 1 95.25 95 ASN A CA 1
ATOM 751 C C . ASN A 1 95 ? -6.922 -14.734 7.059 1 95.25 95 ASN A C 1
ATOM 753 O O . ASN A 1 95 ? -6.625 -14.211 8.133 1 95.25 95 ASN A O 1
ATOM 757 N N . TYR A 1 96 ? -7.613 -14.102 6.105 1 97.5 96 TYR A N 1
ATOM 758 C CA . TYR A 1 96 ? -7.863 -12.664 6.176 1 97.5 96 TYR A CA 1
ATOM 759 C C . TYR A 1 96 ? -8.859 -12.344 7.277 1 97.5 96 TYR A C 1
ATOM 761 O O . TYR A 1 96 ? -8.805 -11.258 7.875 1 97.5 96 TYR A O 1
ATOM 769 N N . GLY A 1 97 ? -9.773 -13.234 7.527 1 98.12 97 GLY A N 1
ATOM 770 C CA . GLY A 1 97 ? -10.664 -13.047 8.664 1 98.12 97 GLY A CA 1
ATOM 771 C C . GLY A 1 97 ? -9.938 -13.016 9.992 1 98.12 97 GLY A C 1
ATOM 772 O O . GLY A 1 97 ? -10.211 -12.156 10.836 1 98.12 97 GLY A O 1
ATOM 773 N N . TRP A 1 98 ? -9.047 -13.977 10.148 1 96.88 98 TRP A N 1
ATOM 774 C CA . TRP A 1 98 ? -8.203 -13.945 11.344 1 96.88 98 TRP A CA 1
ATOM 775 C C . TRP A 1 98 ? -7.469 -12.617 11.461 1 96.88 98 TRP A C 1
ATOM 777 O O . TRP A 1 98 ? -7.414 -12.023 12.539 1 96.88 98 TRP A O 1
ATOM 787 N N . ALA A 1 99 ? -6.957 -12.156 10.375 1 96 99 ALA A N 1
ATOM 788 C CA . ALA A 1 99 ? -6.121 -10.953 10.352 1 96 99 ALA A CA 1
ATOM 789 C C . ALA A 1 99 ? -6.887 -9.742 10.867 1 96 99 ALA A C 1
ATOM 791 O O . ALA A 1 99 ? -6.316 -8.883 11.539 1 96 99 ALA A O 1
ATOM 792 N N . ILE A 1 100 ? -8.203 -9.664 10.641 1 97.31 100 ILE A N 1
ATOM 793 C CA . ILE A 1 100 ? -8.852 -8.398 10.953 1 97.31 100 ILE A CA 1
ATOM 794 C C . ILE A 1 100 ? -9.781 -8.57 12.148 1 97.31 100 ILE A C 1
ATOM 796 O O . ILE A 1 100 ? -10.133 -7.594 12.82 1 97.31 100 ILE A O 1
ATOM 800 N N . TRP A 1 101 ? -10.172 -9.82 12.5 1 97.94 101 TRP A N 1
ATOM 801 C CA . TRP A 1 101 ? -11.164 -9.992 13.555 1 97.94 101 TRP A CA 1
ATOM 802 C C . TRP A 1 101 ? -10.539 -10.578 14.812 1 97.94 101 TRP A C 1
ATOM 804 O O . TRP A 1 101 ? -11.109 -10.469 15.898 1 97.94 101 TRP A O 1
ATOM 814 N N . SER A 1 102 ? -9.383 -11.18 14.695 1 96.19 102 SER A N 1
ATOM 815 C CA . SER A 1 102 ? -8.797 -11.867 15.836 1 96.19 102 SER A CA 1
ATOM 816 C C . SER A 1 102 ? -8.234 -10.875 16.844 1 96.19 102 SER A C 1
ATOM 818 O O . SER A 1 102 ? -7.629 -9.867 16.469 1 96.19 102 SER A O 1
ATOM 820 N N . GLU A 1 103 ? -8.273 -11.188 18.078 1 94.31 103 GLU A N 1
ATOM 821 C CA . GLU A 1 103 ? -7.645 -10.398 19.141 1 94.31 103 GLU A CA 1
ATOM 822 C C . GLU A 1 103 ? -6.125 -10.516 19.078 1 94.31 103 GLU A C 1
ATOM 824 O O . GLU A 1 103 ? -5.414 -9.586 19.469 1 94.31 103 GLU A O 1
ATOM 829 N N . ASP A 1 104 ? -5.703 -11.594 18.547 1 91.25 104 ASP A N 1
ATOM 830 C CA . ASP A 1 104 ? -4.266 -11.812 18.422 1 91.25 104 ASP A CA 1
ATOM 831 C C . ASP A 1 104 ? -3.639 -10.781 17.484 1 91.25 104 ASP A C 1
ATOM 833 O O . ASP A 1 104 ? -2.443 -10.492 17.578 1 91.25 104 ASP A O 1
ATOM 837 N N . ASN A 1 105 ? -4.5 -10.312 16.594 1 93 105 ASN A N 1
ATOM 838 C CA . ASN A 1 105 ? -4.059 -9.25 15.703 1 93 105 ASN A CA 1
ATOM 839 C C . ASN A 1 105 ? -4.816 -7.949 15.961 1 93 105 ASN A C 1
ATOM 841 O O . ASN A 1 105 ? -5.148 -7.219 15.031 1 93 105 ASN A O 1
ATOM 845 N N . TYR A 1 106 ? -5.23 -7.781 17.203 1 93.75 106 TYR A N 1
ATOM 846 C CA . TYR A 1 106 ? -5.688 -6.527 17.797 1 93.75 106 TYR A CA 1
ATOM 847 C C . TYR A 1 106 ? -7.098 -6.191 17.328 1 93.75 106 TYR A C 1
ATOM 849 O O . TYR A 1 106 ? -7.469 -5.016 17.25 1 93.75 106 TYR A O 1
ATOM 857 N N . ALA A 1 107 ? -7.898 -7.137 16.875 1 95.31 107 ALA A N 1
ATOM 858 C CA . ALA A 1 107 ? -9.289 -6.918 16.484 1 95.31 107 ALA A CA 1
ATOM 859 C C . ALA A 1 107 ? -9.43 -5.676 15.609 1 95.31 107 ALA A C 1
ATOM 861 O O . ALA A 1 107 ? -10.242 -4.793 15.898 1 95.31 107 ALA A O 1
ATOM 862 N N . GLN A 1 108 ? -8.711 -5.648 14.625 1 96.56 108 GLN A N 1
ATOM 863 C CA . GLN A 1 108 ? -8.484 -4.457 13.812 1 96.56 108 GLN A CA 1
ATOM 864 C C . GLN A 1 108 ? -9.789 -3.934 13.219 1 96.56 108 GLN A C 1
ATOM 866 O O . GLN A 1 108 ? -9.953 -2.725 13.039 1 96.56 108 GLN A O 1
ATOM 871 N N . TYR A 1 109 ? -10.688 -4.828 12.898 1 98 109 TYR A N 1
ATOM 872 C CA . TYR A 1 109 ? -11.969 -4.387 12.352 1 98 109 TYR A CA 1
ATOM 873 C C . TYR A 1 109 ? -12.688 -3.473 13.336 1 98 109 TYR A C 1
ATOM 875 O O . TYR A 1 109 ? -13.141 -2.387 12.969 1 98 109 TYR A O 1
ATOM 883 N N . ASP A 1 110 ? -12.742 -3.918 14.555 1 97.12 110 ASP A N 1
ATOM 884 C CA . ASP A 1 110 ? -13.43 -3.137 15.586 1 97.12 110 ASP A CA 1
ATOM 885 C C . ASP A 1 110 ? -12.742 -1.787 15.789 1 97.12 110 ASP A C 1
ATOM 887 O O . ASP A 1 110 ? -13.414 -0.771 15.992 1 97.12 110 ASP A O 1
ATOM 891 N N . MET A 1 111 ? -11.477 -1.825 15.742 1 95.12 111 MET A N 1
ATOM 892 C CA . MET A 1 111 ? -10.719 -0.587 15.898 1 95.12 111 MET A CA 1
ATOM 893 C C . MET A 1 111 ? -10.992 0.374 14.75 1 95.12 111 MET A C 1
ATOM 895 O O . MET A 1 111 ? -11.188 1.571 14.969 1 95.12 111 MET A O 1
ATOM 899 N N . CYS A 1 112 ? -10.984 -0.136 13.602 1 97 112 CYS A N 1
ATOM 900 C CA . CYS A 1 112 ? -11.25 0.665 12.414 1 97 112 CYS A CA 1
ATOM 901 C C . CYS A 1 112 ? -12.672 1.219 12.438 1 97 112 CYS A C 1
ATOM 903 O O . CYS A 1 112 ? -12.883 2.402 12.164 1 97 112 CYS A O 1
ATOM 905 N N . LEU A 1 113 ? -13.586 0.373 12.781 1 97.81 113 LEU A N 1
ATOM 906 C CA . LEU A 1 113 ? -14.984 0.772 12.898 1 97.81 113 LEU A CA 1
ATOM 907 C C . LEU A 1 113 ? -15.148 1.914 13.898 1 97.81 113 LEU A C 1
ATOM 909 O O . LEU A 1 113 ? -15.828 2.9 13.609 1 97.81 113 LEU A O 1
ATOM 913 N N . ALA A 1 114 ? -14.531 1.741 15 1 96.19 114 ALA A N 1
ATOM 914 C CA . ALA A 1 114 ? -14.609 2.762 16.047 1 96.19 114 ALA A CA 1
ATOM 915 C C . ALA A 1 114 ? -14 4.078 15.57 1 96.19 114 ALA A C 1
ATOM 917 O O . ALA A 1 114 ? -14.57 5.148 15.781 1 96.19 114 ALA A O 1
ATOM 918 N N . GLU A 1 115 ? -12.844 4.008 14.961 1 95.12 115 GLU A N 1
ATOM 919 C CA . GLU A 1 115 ? -12.156 5.203 14.477 1 95.12 115 GLU A CA 1
ATOM 920 C C . GLU A 1 115 ? -13.008 5.953 13.461 1 95.12 115 GLU A C 1
ATOM 922 O O . GLU A 1 115 ? -13.227 7.16 13.594 1 95.12 115 GLU A O 1
ATOM 927 N N . LEU A 1 116 ? -13.523 5.277 12.508 1 96.94 116 LEU A N 1
ATOM 928 C CA . LEU A 1 116 ? -14.297 5.898 11.445 1 96.94 116 LEU A CA 1
ATOM 929 C C . LEU A 1 116 ? -15.633 6.414 11.969 1 96.94 116 LEU A C 1
ATOM 931 O O . LEU A 1 116 ? -16.156 7.41 11.469 1 96.94 116 LEU A O 1
ATOM 935 N N . GLY A 1 117 ? -16.203 5.727 12.922 1 96.44 117 GLY A N 1
ATOM 936 C CA . GLY A 1 117 ? -17.438 6.188 13.539 1 96.44 117 GLY A CA 1
ATOM 937 C C . GLY A 1 117 ? -17.266 7.492 14.297 1 96.44 117 GLY A C 1
ATOM 938 O O . GLY A 1 117 ? -18.125 8.367 14.242 1 96.44 117 GLY A O 1
ATOM 939 N N . GLN A 1 118 ? -16.156 7.609 14.977 1 94.12 118 GLN A N 1
ATOM 940 C CA . GLN A 1 118 ? -15.906 8.773 15.812 1 94.12 118 GLN A CA 1
ATOM 941 C C . GLN A 1 118 ? -15.336 9.93 14.992 1 94.12 118 GLN A C 1
ATOM 943 O O . GLN A 1 118 ? -15.617 11.094 15.281 1 94.12 118 GLN A O 1
ATOM 948 N N . ASN A 1 119 ? -14.484 9.586 14.078 1 93.19 119 ASN A N 1
ATOM 949 C CA . ASN A 1 119 ? -13.812 10.562 13.227 1 93.19 119 ASN A CA 1
ATOM 950 C C . ASN A 1 119 ? -13.992 10.242 11.75 1 93.19 119 ASN A C 1
ATOM 952 O O . ASN A 1 119 ? -13.078 9.742 11.094 1 93.19 119 ASN A O 1
ATOM 956 N N . PRO A 1 120 ? -15.055 10.641 11.164 1 94.38 120 PRO A N 1
ATOM 957 C CA . PRO A 1 120 ? -15.367 10.234 9.797 1 94.38 120 PRO A CA 1
ATOM 958 C C . PRO A 1 120 ? -14.344 10.75 8.781 1 94.38 120 PRO A C 1
ATOM 960 O O . PRO A 1 120 ? -14.164 10.148 7.719 1 94.38 120 PRO A O 1
ATOM 963 N N . ASP A 1 121 ? -13.625 11.852 9.086 1 93.31 121 ASP A N 1
ATOM 964 C CA . ASP A 1 121 ? -12.656 12.406 8.148 1 93.31 121 ASP A CA 1
ATOM 965 C C . ASP A 1 121 ? -11.266 11.836 8.398 1 93.31 121 ASP A C 1
ATOM 967 O O . ASP A 1 121 ? -10.289 12.266 7.77 1 93.31 121 ASP A O 1
ATOM 971 N N . SER A 1 122 ? -11.18 10.812 9.203 1 94.06 122 SER A N 1
ATOM 972 C CA . SER A 1 122 ? -9.898 10.266 9.641 1 94.06 122 SER A CA 1
ATOM 973 C C . SER A 1 122 ? -9.133 9.656 8.477 1 94.06 122 SER A C 1
ATOM 975 O O . SER A 1 122 ? -9.734 9.133 7.535 1 94.06 122 SER A O 1
ATOM 977 N N . ARG A 1 123 ? -7.828 9.75 8.586 1 95.06 123 ARG A N 1
ATOM 978 C CA . ARG A 1 123 ? -6.926 9.07 7.668 1 95.06 123 ARG A CA 1
ATOM 979 C C . ARG A 1 123 ? -6.312 7.832 8.32 1 95.06 123 ARG A C 1
ATOM 981 O O . ARG A 1 123 ? -5.383 7.234 7.777 1 95.06 123 ARG A O 1
ATOM 988 N N . ARG A 1 124 ? -6.922 7.371 9.477 1 94.69 124 ARG A N 1
ATOM 989 C CA . ARG A 1 124 ? -6.328 6.293 10.266 1 94.69 124 ARG A CA 1
ATOM 990 C C . ARG A 1 124 ? -7.207 5.047 10.242 1 94.69 124 ARG A C 1
ATOM 992 O O . ARG A 1 124 ? -6.977 4.102 11 1 94.69 124 ARG A O 1
ATOM 999 N N . GLY A 1 125 ? -8.289 5.168 9.422 1 96.56 125 GLY A N 1
ATOM 1000 C CA . GLY A 1 125 ? -9.078 3.963 9.234 1 96.56 125 GLY A CA 1
ATOM 1001 C C . GLY A 1 125 ? -8.367 2.908 8.406 1 96.56 125 GLY A C 1
ATOM 1002 O O . GLY A 1 125 ? -8.57 2.824 7.191 1 96.56 125 GLY A O 1
ATOM 1003 N N . ILE A 1 126 ? -7.551 2.104 9.102 1 97.75 126 ILE A N 1
ATOM 1004 C CA . ILE A 1 126 ? -6.711 1.171 8.359 1 97.75 126 ILE A CA 1
ATOM 1005 C C . ILE A 1 126 ? -6.648 -0.166 9.094 1 97.75 126 ILE A C 1
ATOM 1007 O O . ILE A 1 126 ? -6.676 -0.206 10.328 1 97.75 126 ILE A O 1
ATOM 1011 N N . MET A 1 127 ? -6.684 -1.2 8.359 1 97.75 127 MET A N 1
ATOM 1012 C CA . MET A 1 127 ? -6.465 -2.551 8.867 1 97.75 127 MET A CA 1
ATOM 1013 C C . MET A 1 127 ? -5.191 -3.152 8.289 1 97.75 127 MET A C 1
ATOM 1015 O O . MET A 1 127 ? -5.012 -3.184 7.07 1 97.75 127 MET A O 1
ATOM 1019 N N . ILE A 1 128 ? -4.352 -3.586 9.148 1 96.5 128 ILE A N 1
ATOM 1020 C CA . ILE A 1 128 ? -3.064 -4.172 8.797 1 96.5 128 ILE A CA 1
ATOM 1021 C C . ILE A 1 128 ? -3.162 -5.695 8.836 1 96.5 128 ILE A C 1
ATOM 1023 O O . ILE A 1 128 ? -3.23 -6.289 9.922 1 96.5 128 ILE A O 1
ATOM 1027 N N . TYR A 1 129 ? -3.158 -6.305 7.652 1 96.19 129 TYR A N 1
ATOM 1028 C CA . TYR A 1 129 ? -3.326 -7.75 7.527 1 96.19 129 TYR A CA 1
ATOM 1029 C C . TYR A 1 129 ? -2.031 -8.477 7.863 1 96.19 129 TYR A C 1
ATOM 1031 O O . TYR A 1 129 ? -2.051 -9.5 8.547 1 96.19 129 TYR A O 1
ATOM 1039 N N . THR A 1 130 ? -0.979 -7.883 7.395 1 92.25 130 THR A N 1
ATOM 1040 C CA . THR A 1 130 ? 0.32 -8.531 7.527 1 92.25 130 THR A CA 1
ATOM 1041 C C . THR A 1 130 ? 0.973 -8.172 8.859 1 92.25 130 THR A C 1
ATOM 1043 O O . THR A 1 130 ? 0.435 -7.371 9.625 1 92.25 130 THR A O 1
ATOM 1046 N N . ARG A 1 131 ? 2.027 -8.992 9.172 1 90.38 131 ARG A N 1
ATOM 1047 C CA . ARG A 1 131 ? 2.812 -8.773 10.383 1 90.38 131 ARG A CA 1
ATOM 1048 C C . ARG A 1 131 ? 4.305 -8.93 10.102 1 90.38 131 ARG A C 1
ATOM 1050 O O . ARG A 1 131 ? 4.703 -9.75 9.273 1 90.38 131 ARG A O 1
ATOM 1057 N N . PRO A 1 132 ? 5.066 -8.125 10.844 1 89.19 132 PRO A N 1
ATOM 1058 C CA . PRO A 1 132 ? 6.508 -8.234 10.625 1 89.19 132 PRO A CA 1
ATOM 1059 C C . PRO A 1 132 ? 7.031 -9.656 10.797 1 89.19 132 PRO A C 1
ATOM 1061 O O . PRO A 1 132 ? 7.965 -10.062 10.102 1 89.19 132 PRO A O 1
ATOM 1064 N N . SER A 1 133 ? 6.426 -10.398 11.641 1 88.75 133 SER A N 1
ATOM 1065 C CA . SER A 1 133 ? 6.887 -11.75 11.938 1 88.75 133 SER A CA 1
ATOM 1066 C C . SER A 1 133 ? 6.656 -12.688 10.75 1 88.75 133 SER A C 1
ATOM 1068 O O . SER A 1 133 ? 7.191 -13.797 10.719 1 88.75 133 SER A O 1
ATOM 1070 N N . MET A 1 134 ? 5.867 -12.289 9.859 1 84.38 134 MET A N 1
ATOM 1071 C CA . MET A 1 134 ? 5.496 -13.156 8.742 1 84.38 134 MET A CA 1
ATOM 1072 C C . MET A 1 134 ? 6.723 -13.578 7.945 1 84.38 134 MET A C 1
ATOM 1074 O O . MET A 1 134 ? 6.75 -14.656 7.355 1 84.38 134 MET A O 1
ATOM 1078 N N . GLN A 1 135 ? 7.684 -12.719 7.953 1 81.94 135 GLN A N 1
ATOM 1079 C CA . GLN A 1 135 ? 8.922 -13.016 7.246 1 81.94 135 GLN A CA 1
ATOM 1080 C C . GLN A 1 135 ? 9.578 -14.281 7.789 1 81.94 135 GLN A C 1
ATOM 1082 O O . GLN A 1 135 ? 10.344 -14.945 7.082 1 81.94 135 GLN A O 1
ATOM 1087 N N . PHE A 1 136 ? 9.18 -14.594 9.023 1 82.81 136 PHE A N 1
ATOM 1088 C CA . PHE A 1 136 ? 9.719 -15.781 9.68 1 82.81 136 PHE A CA 1
ATOM 1089 C C . PHE A 1 136 ? 8.68 -16.906 9.711 1 82.81 136 PHE A C 1
ATOM 1091 O O . PHE A 1 136 ? 9.016 -18.062 9.508 1 82.81 136 PHE A O 1
ATOM 1098 N N . ASP A 1 137 ? 7.535 -16.469 9.844 1 86.81 137 ASP A N 1
ATOM 1099 C CA . ASP A 1 137 ? 6.465 -17.422 10.094 1 86.81 137 ASP A CA 1
ATOM 1100 C C . ASP A 1 137 ? 6.18 -18.266 8.852 1 86.81 137 ASP A C 1
ATOM 1102 O O . ASP A 1 137 ? 5.711 -19.406 8.961 1 86.81 137 ASP A O 1
ATOM 1106 N N . TYR A 1 138 ? 6.488 -17.75 7.734 1 86.25 138 TYR A N 1
ATOM 1107 C CA . TYR A 1 138 ? 6.102 -18.453 6.52 1 86.25 138 TYR A CA 1
ATOM 1108 C C . TYR A 1 138 ? 6.918 -19.734 6.344 1 86.25 138 TYR A C 1
ATOM 1110 O O . TYR A 1 138 ? 6.523 -20.625 5.605 1 86.25 138 TYR A O 1
ATOM 1118 N N . ASN A 1 139 ? 7.953 -19.906 7.066 1 85.56 139 ASN A N 1
ATOM 1119 C CA . ASN A 1 139 ? 8.82 -21.062 6.938 1 85.56 139 ASN A CA 1
ATOM 1120 C C . ASN A 1 139 ? 8.594 -22.062 8.07 1 85.56 139 ASN A C 1
ATOM 1122 O O . ASN A 1 139 ? 9.18 -23.156 8.07 1 85.56 139 ASN A O 1
ATOM 1126 N N . LYS A 1 140 ? 7.734 -21.719 8.852 1 88.12 140 LYS A N 1
ATOM 1127 C CA . LYS A 1 140 ? 7.5 -22.578 10 1 88.12 140 LYS A CA 1
ATOM 1128 C C . LYS A 1 140 ? 6.902 -23.922 9.57 1 88.12 140 LYS A C 1
ATOM 1130 O O . LYS A 1 140 ? 5.902 -23.953 8.852 1 88.12 140 LYS A O 1
ATOM 1135 N N . ASP A 1 141 ? 7.516 -25.031 10.023 1 94 141 ASP A N 1
ATOM 1136 C CA . ASP A 1 141 ? 7.031 -26.391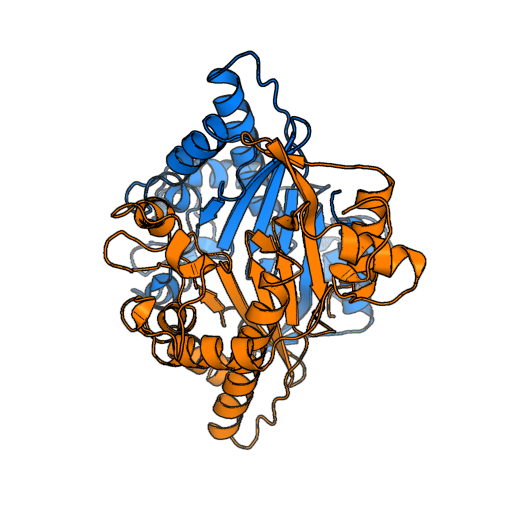 9.797 1 94 141 ASP A CA 1
ATOM 1137 C C . ASP A 1 141 ? 6.758 -26.625 8.312 1 94 141 ASP A C 1
ATOM 1139 O O . ASP A 1 141 ? 5.73 -27.203 7.949 1 94 141 ASP A O 1
ATOM 1143 N N . GLY A 1 142 ? 7.574 -26.031 7.48 1 92.56 142 GLY A N 1
ATOM 1144 C CA . GLY A 1 142 ? 7.496 -26.297 6.051 1 92.56 142 GLY A CA 1
ATOM 1145 C C . GLY A 1 142 ? 6.492 -25.406 5.34 1 92.56 142 GLY A C 1
ATOM 1146 O O . GLY A 1 142 ? 6.242 -25.578 4.145 1 92.56 142 GLY A O 1
ATOM 1147 N N . MET A 1 143 ? 5.883 -24.484 6.047 1 94.62 143 MET A N 1
ATOM 1148 C CA . MET A 1 143 ? 4.895 -23.578 5.469 1 94.62 143 MET A CA 1
ATOM 1149 C C . MET A 1 143 ? 5.543 -22.656 4.438 1 94.62 143 MET A C 1
ATOM 1151 O O . MET A 1 143 ? 6.672 -22.203 4.625 1 94.62 143 MET A O 1
ATOM 1155 N N . SER A 1 144 ? 4.816 -22.359 3.348 1 92.06 144 SER A N 1
ATOM 1156 C CA . SER A 1 144 ? 5.305 -21.406 2.357 1 92.06 144 SER A CA 1
ATOM 1157 C C . SER A 1 144 ? 4.262 -20.328 2.072 1 92.06 144 SER A C 1
ATOM 1159 O O . SER A 1 144 ? 4.398 -19.562 1.114 1 92.06 144 SER A O 1
ATOM 1161 N N . ASP A 1 145 ? 3.32 -20.312 2.902 1 93 145 ASP A N 1
ATOM 1162 C CA . ASP A 1 145 ? 2.258 -19.328 2.781 1 93 145 ASP A CA 1
ATOM 1163 C C . ASP A 1 145 ? 2.73 -17.953 3.26 1 93 145 ASP A C 1
ATOM 1165 O O . ASP A 1 145 ? 2.902 -17.734 4.461 1 93 145 ASP A O 1
ATOM 1169 N N . PHE A 1 146 ? 2.9 -17.062 2.309 1 93.06 146 PHE A N 1
ATOM 1170 C CA . PHE A 1 146 ? 3.254 -15.672 2.582 1 93.06 146 PHE A CA 1
ATOM 1171 C C . PHE A 1 146 ? 2.104 -14.742 2.219 1 93.06 146 PHE A C 1
ATOM 1173 O O . PHE A 1 146 ? 1.613 -14.758 1.088 1 93.06 146 PHE A O 1
ATOM 1180 N N . MET A 1 147 ? 1.633 -14.023 3.107 1 92.81 147 MET A N 1
ATOM 1181 C CA . MET A 1 147 ? 0.449 -13.18 2.945 1 92.81 147 MET A CA 1
ATOM 1182 C C . MET A 1 147 ? 0.62 -12.227 1.77 1 92.81 147 MET A C 1
ATOM 1184 O O . MET A 1 147 ? 1.66 -11.578 1.637 1 92.81 147 MET A O 1
ATOM 1188 N N . CYS A 1 148 ? -0.439 -12.125 1.019 1 95.88 148 CYS A N 1
ATOM 1189 C CA . CYS A 1 148 ? -0.389 -11.266 -0.161 1 95.88 148 CYS A CA 1
ATOM 1190 C C . CYS A 1 148 ? -0.892 -9.867 0.162 1 95.88 148 CYS A C 1
ATOM 1192 O O . CYS A 1 148 ? -0.264 -8.875 -0.214 1 95.88 148 CYS A O 1
ATOM 1194 N N . THR A 1 149 ? -2.045 -9.781 0.851 1 97.44 149 THR A N 1
ATOM 1195 C CA . THR A 1 149 ? -2.598 -8.484 1.225 1 97.44 149 THR A CA 1
ATOM 1196 C C . THR A 1 149 ? -1.838 -7.891 2.408 1 97.44 149 THR A C 1
ATOM 1198 O O . THR A 1 149 ? -1.623 -8.562 3.416 1 97.44 149 THR A O 1
ATOM 1201 N N . ASN A 1 150 ? -1.435 -6.656 2.268 1 97.19 150 ASN A N 1
ATOM 1202 C CA . ASN A 1 150 ? -0.692 -6.004 3.34 1 97.19 150 ASN A CA 1
ATOM 1203 C C . ASN A 1 150 ? -1.608 -5.16 4.223 1 97.19 150 ASN A C 1
ATOM 1205 O O . ASN A 1 150 ? -1.696 -5.383 5.43 1 97.19 150 ASN A O 1
ATOM 1209 N N . THR A 1 151 ? -2.258 -4.215 3.588 1 98.06 151 THR A N 1
ATOM 1210 C CA . THR A 1 151 ? -3.129 -3.307 4.324 1 98.06 151 THR A CA 1
ATOM 1211 C C . THR A 1 151 ? -4.359 -2.945 3.498 1 98.06 151 THR A C 1
ATOM 1213 O O . THR A 1 151 ? -4.34 -3.047 2.27 1 98.06 151 THR A O 1
ATOM 1216 N N . VAL A 1 152 ? -5.387 -2.564 4.188 1 98.62 152 VAL A N 1
ATOM 1217 C CA . VAL A 1 152 ? -6.539 -1.912 3.568 1 98.62 152 VAL A CA 1
ATOM 1218 C C . VAL A 1 152 ? -6.93 -0.678 4.379 1 98.62 152 VAL A C 1
ATOM 1220 O O . VAL A 1 152 ? -7.18 -0.771 5.582 1 98.62 152 VAL A O 1
ATOM 1223 N N . GLN A 1 153 ? -6.945 0.409 3.723 1 98.62 153 GLN A N 1
ATOM 1224 C CA . GLN A 1 153 ? -7.359 1.658 4.352 1 98.62 153 GLN A CA 1
ATOM 1225 C C . GLN A 1 153 ? -8.742 2.082 3.871 1 98.62 153 GLN A C 1
ATOM 1227 O O . GLN A 1 153 ? -9.062 1.958 2.686 1 98.62 153 GLN A O 1
ATOM 1232 N N . TYR A 1 154 ? -9.508 2.58 4.75 1 98.69 154 TYR A N 1
ATOM 1233 C CA . TYR A 1 154 ? -10.852 3.055 4.457 1 98.69 154 TYR A CA 1
ATOM 1234 C C . TYR A 1 154 ? -10.977 4.547 4.734 1 98.69 154 TYR A C 1
ATOM 1236 O O . TYR A 1 154 ? -10.625 5.016 5.82 1 98.69 154 TYR A O 1
ATOM 1244 N N . LEU A 1 155 ? -11.461 5.262 3.742 1 97.81 155 LEU A N 1
ATOM 1245 C CA . LEU A 1 155 ? -11.617 6.707 3.818 1 97.81 155 LEU A CA 1
ATOM 1246 C C . LEU A 1 155 ? -13.055 7.117 3.508 1 97.81 155 LEU A C 1
ATOM 1248 O O . LEU A 1 155 ? -13.57 6.801 2.434 1 97.81 155 LEU A O 1
ATOM 1252 N N . ILE A 1 156 ? -13.664 7.785 4.406 1 97.25 156 ILE A N 1
ATOM 1253 C CA . ILE A 1 156 ? -14.992 8.336 4.164 1 97.25 156 ILE A CA 1
ATOM 1254 C C . ILE A 1 156 ? -14.875 9.734 3.564 1 97.25 156 ILE A C 1
ATOM 1256 O O . ILE A 1 156 ? -14.375 10.656 4.211 1 97.25 156 ILE A O 1
ATOM 1260 N N . ARG A 1 157 ? -15.312 9.852 2.289 1 95.5 157 ARG A N 1
ATOM 1261 C CA . ARG A 1 157 ? -15.383 11.125 1.584 1 95.5 157 ARG A CA 1
ATOM 1262 C C . ARG A 1 157 ? -16.688 11.242 0.797 1 95.5 157 ARG A C 1
ATOM 1264 O O . ARG A 1 157 ? -17.062 10.32 0.069 1 95.5 157 ARG A O 1
ATOM 1271 N N . ASP A 1 158 ? -17.406 12.391 0.99 1 93 158 ASP A N 1
ATOM 1272 C CA . ASP A 1 158 ? -18.672 12.641 0.304 1 93 158 ASP A CA 1
ATOM 1273 C C . ASP A 1 158 ? -19.641 11.484 0.51 1 93 158 ASP A C 1
ATOM 1275 O O . ASP A 1 158 ? -20.219 10.977 -0.452 1 93 158 ASP A O 1
ATOM 1279 N N . LYS A 1 159 ? -19.672 10.977 1.727 1 95.69 159 LYS A N 1
ATOM 1280 C CA . LYS A 1 159 ? -20.594 9.953 2.195 1 95.69 159 LYS A CA 1
ATOM 1281 C C . LYS A 1 159 ? -20.312 8.617 1.526 1 95.69 159 LYS A C 1
ATOM 1283 O O . LYS A 1 159 ? -21.156 7.715 1.548 1 95.69 159 LYS A O 1
ATOM 1288 N N . LYS A 1 160 ? -19.188 8.492 0.96 1 97.31 160 LYS A N 1
ATOM 1289 C CA . LYS A 1 160 ? -18.75 7.219 0.401 1 97.31 160 LYS A CA 1
ATOM 1290 C C . LYS A 1 160 ? -17.531 6.676 1.16 1 97.31 160 LYS A C 1
ATOM 1292 O O . LYS A 1 160 ? -16.641 7.438 1.544 1 97.31 160 LYS A O 1
ATOM 1297 N N . ILE A 1 161 ? -17.531 5.418 1.418 1 98.38 161 ILE A N 1
ATOM 1298 C CA . ILE A 1 161 ? -16.375 4.754 2.008 1 98.38 161 ILE A CA 1
ATOM 1299 C C . ILE A 1 161 ? -15.523 4.129 0.906 1 98.38 161 ILE A C 1
ATOM 1301 O O . ILE A 1 161 ? -15.93 3.139 0.289 1 98.38 161 ILE A O 1
ATOM 1305 N N . ASN A 1 162 ? -14.414 4.758 0.677 1 97.94 162 ASN A N 1
ATOM 1306 C CA . ASN A 1 162 ? -13.461 4.23 -0.29 1 97.94 162 ASN A CA 1
ATOM 1307 C C . ASN A 1 162 ? -12.445 3.305 0.373 1 97.94 162 ASN A C 1
ATOM 1309 O O . ASN A 1 162 ? -12.062 3.518 1.524 1 97.94 162 ASN A O 1
ATOM 1313 N N . ALA A 1 163 ? -12.062 2.271 -0.318 1 98.56 163 ALA A N 1
ATOM 1314 C CA . ALA A 1 163 ? -11.055 1.331 0.178 1 98.56 163 ALA A CA 1
ATOM 1315 C C . ALA A 1 163 ? -9.789 1.388 -0.666 1 98.56 163 ALA A C 1
ATOM 1317 O O . ALA A 1 163 ? -9.852 1.414 -1.897 1 98.56 163 ALA A O 1
ATOM 1318 N N . VAL A 1 164 ? -8.672 1.484 -0.062 1 98.38 164 VAL A N 1
ATOM 1319 C CA . VAL A 1 164 ? -7.367 1.406 -0.708 1 98.38 164 VAL A CA 1
ATOM 1320 C C . VAL A 1 164 ? -6.652 0.13 -0.274 1 98.38 164 VAL A C 1
ATOM 1322 O O . VAL A 1 164 ? -6.152 0.043 0.851 1 98.38 164 VAL A O 1
ATOM 1325 N N . VAL A 1 165 ? -6.574 -0.826 -1.186 1 98.69 165 VAL A N 1
ATOM 1326 C CA . VAL A 1 165 ? -5.98 -2.133 -0.924 1 98.69 165 VAL A CA 1
ATOM 1327 C C . VAL A 1 165 ? -4.527 -2.143 -1.395 1 98.69 165 VAL A C 1
ATOM 1329 O O . VAL A 1 165 ? -4.23 -1.739 -2.521 1 98.69 165 VAL A O 1
ATOM 1332 N N . ASN A 1 166 ? -3.66 -2.562 -0.52 1 98.56 166 ASN A N 1
ATOM 1333 C CA . ASN A 1 166 ? -2.254 -2.732 -0.868 1 98.56 166 ASN A CA 1
ATOM 1334 C C . ASN A 1 166 ? -1.822 -4.191 -0.756 1 98.56 166 ASN A C 1
ATOM 1336 O O . ASN A 1 166 ? -1.941 -4.801 0.31 1 98.56 166 ASN A O 1
ATOM 1340 N N . MET A 1 167 ? -1.333 -4.68 -1.837 1 98.31 167 MET A N 1
ATOM 1341 C CA . MET A 1 167 ? -0.884 -6.07 -1.899 1 98.31 167 MET A CA 1
ATOM 1342 C C . MET A 1 167 ? 0.546 -6.156 -2.424 1 98.31 167 MET A C 1
ATOM 1344 O O . MET A 1 167 ? 0.94 -5.379 -3.295 1 98.31 167 MET A O 1
ATOM 1348 N N . ARG A 1 168 ? 1.249 -7.145 -1.9 1 97.5 168 ARG A N 1
ATOM 1349 C CA . ARG A 1 168 ? 2.594 -7.348 -2.428 1 97.5 168 ARG A CA 1
ATOM 1350 C C . ARG A 1 168 ? 2.557 -8.133 -3.734 1 97.5 168 ARG A C 1
ATOM 1352 O O . ARG A 1 168 ? 3.41 -7.945 -4.605 1 97.5 168 ARG A O 1
ATOM 1359 N N . SER A 1 169 ? 1.705 -9.094 -3.83 1 97.38 169 SER A N 1
ATOM 1360 C CA . SER A 1 169 ? 1.639 -10.031 -4.945 1 97.38 169 SER A CA 1
ATOM 1361 C C . SER A 1 169 ? 0.203 -10.477 -5.215 1 97.38 169 SER A C 1
ATOM 1363 O O . SER A 1 169 ? -0.555 -10.734 -4.277 1 97.38 169 SER A O 1
ATOM 1365 N N . ASN A 1 170 ? -0.151 -10.539 -6.469 1 98.12 170 ASN A N 1
ATOM 1366 C CA . ASN A 1 170 ? -1.52 -10.922 -6.805 1 98.12 170 ASN A CA 1
ATOM 1367 C C . ASN A 1 170 ? -1.596 -11.586 -8.172 1 98.12 170 ASN A C 1
ATOM 1369 O O . ASN A 1 170 ? -1.309 -10.961 -9.195 1 98.12 170 ASN A O 1
ATOM 1373 N N . ASP A 1 171 ? -1.96 -12.82 -8.141 1 97 171 ASP A N 1
ATOM 1374 C CA . ASP A 1 171 ? -2.295 -13.508 -9.383 1 97 171 ASP A CA 1
ATOM 1375 C C . ASP A 1 171 ? -3.619 -13 -9.953 1 97 171 ASP A C 1
ATOM 1377 O O . ASP A 1 171 ? -4.598 -12.844 -9.219 1 97 171 ASP A O 1
ATOM 1381 N N . VAL A 1 172 ? -3.654 -12.812 -11.273 1 97.62 172 VAL A N 1
ATOM 1382 C CA . VAL A 1 172 ? -4.801 -12.102 -11.82 1 97.62 172 VAL A CA 1
ATOM 1383 C C . VAL A 1 172 ? -5.957 -13.07 -12.047 1 97.62 172 VAL A C 1
ATOM 1385 O O . VAL A 1 172 ? -7.105 -12.648 -12.219 1 97.62 172 VAL A O 1
ATOM 1388 N N . VAL A 1 173 ? -5.656 -14.391 -12.086 1 96.56 173 VAL A N 1
ATOM 1389 C CA . VAL A 1 173 ? -6.68 -15.344 -12.492 1 96.56 173 VAL A CA 1
ATOM 1390 C C . VAL A 1 173 ? -7.457 -15.82 -11.266 1 96.56 173 VAL A C 1
ATOM 1392 O O . VAL A 1 173 ? -8.68 -15.672 -11.195 1 96.56 173 VAL A O 1
ATOM 1395 N N . PHE A 1 174 ? -6.766 -16.281 -10.234 1 94.5 174 PHE A N 1
ATOM 1396 C CA . PHE A 1 174 ? -7.441 -16.812 -9.062 1 94.5 174 PHE A CA 1
ATOM 1397 C C . PHE A 1 174 ? -7.332 -15.859 -7.879 1 94.5 174 PHE A C 1
ATOM 1399 O O . PHE A 1 174 ? -8.32 -15.602 -7.188 1 94.5 174 PHE A O 1
ATOM 1406 N N . GLY A 1 175 ? -6.199 -15.367 -7.707 1 96.19 175 GLY A N 1
ATOM 1407 C CA . GLY A 1 175 ? -5.945 -14.516 -6.559 1 96.19 175 GLY A CA 1
ATOM 1408 C C . GLY A 1 175 ? -6.828 -13.281 -6.531 1 96.19 175 GLY A C 1
ATOM 1409 O O . GLY A 1 175 ? -7.516 -13.023 -5.539 1 96.19 175 GLY A O 1
ATOM 1410 N N . PHE A 1 176 ? -6.875 -12.625 -7.676 1 98.19 176 PHE A N 1
ATOM 1411 C CA . PHE A 1 176 ? -7.582 -11.344 -7.715 1 98.19 176 PHE A CA 1
ATOM 1412 C C . PHE A 1 176 ? -9.062 -11.539 -7.426 1 98.19 176 PHE A C 1
ATOM 1414 O O . PHE A 1 176 ? -9.625 -10.867 -6.555 1 98.19 176 PHE A O 1
ATOM 1421 N N . ARG A 1 177 ? -9.656 -12.398 -8.125 1 97.81 177 ARG A N 1
ATOM 1422 C CA . ARG A 1 177 ? -11.102 -12.523 -7.984 1 97.81 177 ARG A CA 1
ATOM 1423 C C . ARG A 1 177 ? -11.484 -12.945 -6.566 1 97.81 177 ARG A C 1
ATOM 1425 O O . ARG A 1 177 ? -12.5 -12.5 -6.035 1 97.81 177 ARG A O 1
ATOM 1432 N N . ASN A 1 178 ? -10.727 -13.844 -5.941 1 96.69 178 ASN A N 1
ATOM 1433 C CA . ASN A 1 178 ? -11 -14.258 -4.57 1 96.69 178 ASN A CA 1
ATOM 1434 C C . ASN A 1 178 ? -10.758 -13.125 -3.58 1 96.69 178 ASN A C 1
ATOM 1436 O O . ASN A 1 178 ? -11.555 -12.914 -2.662 1 96.69 178 ASN A O 1
ATOM 1440 N N . ASP A 1 179 ? -9.695 -12.43 -3.773 1 98 179 ASP A N 1
ATOM 1441 C CA . ASP A 1 179 ? -9.375 -11.297 -2.91 1 98 179 ASP A CA 1
ATOM 1442 C C . ASP A 1 179 ? -10.406 -10.18 -3.055 1 98 179 ASP A C 1
ATOM 1444 O O . ASP A 1 179 ? -10.75 -9.516 -2.076 1 98 179 ASP A O 1
ATOM 1448 N N . TYR A 1 180 ? -10.805 -9.984 -4.277 1 98.38 180 TYR A N 1
ATOM 1449 C CA . TYR A 1 180 ? -11.828 -8.977 -4.523 1 98.38 180 TYR A CA 1
ATOM 1450 C C . TYR A 1 180 ? -13.094 -9.281 -3.738 1 98.38 180 TYR A C 1
ATOM 1452 O O . TYR A 1 180 ? -13.68 -8.391 -3.117 1 98.38 180 TYR A O 1
ATOM 1460 N N . ALA A 1 181 ? -13.5 -10.508 -3.775 1 98.38 181 ALA A N 1
ATOM 1461 C CA . ALA A 1 181 ? -14.711 -10.906 -3.064 1 98.38 181 ALA A CA 1
ATOM 1462 C C . ALA A 1 181 ? -14.586 -10.617 -1.57 1 98.38 181 ALA A C 1
ATOM 1464 O O . ALA A 1 181 ? -15.539 -10.133 -0.946 1 98.38 181 ALA A O 1
ATOM 1465 N N . TRP A 1 182 ? -13.508 -10.914 -1.021 1 98.38 182 TRP A N 1
ATOM 1466 C CA . TRP A 1 182 ? -13.273 -10.648 0.395 1 98.38 182 TRP A CA 1
ATOM 1467 C C . TRP A 1 182 ? -13.328 -9.148 0.683 1 98.38 182 TRP A C 1
ATOM 1469 O O . TRP A 1 182 ? -14.031 -8.711 1.602 1 98.38 182 TRP A O 1
ATOM 1479 N N . GLN A 1 183 ? -12.609 -8.359 -0.111 1 98.75 183 GLN A N 1
ATOM 1480 C CA . GLN A 1 183 ? -12.539 -6.926 0.144 1 98.75 183 GLN A CA 1
ATOM 1481 C C . GLN A 1 183 ? -13.906 -6.266 -0.031 1 98.75 183 GLN A C 1
ATOM 1483 O O . GLN A 1 183 ? -14.258 -5.344 0.708 1 98.75 183 GLN A O 1
ATOM 1488 N N . LYS A 1 184 ? -14.602 -6.789 -1.018 1 98.62 184 LYS A N 1
ATOM 1489 C CA . LYS A 1 184 ? -15.961 -6.293 -1.215 1 98.62 184 LYS A CA 1
ATOM 1490 C C . LYS A 1 184 ? -16.844 -6.633 -0.02 1 98.62 184 LYS A C 1
ATOM 1492 O O . LYS A 1 184 ? -17.625 -5.793 0.44 1 98.62 184 LYS A O 1
ATOM 1497 N N . TYR A 1 185 ? -16.75 -7.828 0.448 1 98.62 185 TYR A N 1
ATOM 1498 C CA . TYR A 1 185 ? -17.516 -8.242 1.62 1 98.62 185 TYR A CA 1
ATOM 1499 C C . TYR A 1 185 ? -17.219 -7.34 2.812 1 98.62 185 TYR A C 1
ATOM 1501 O O . TYR A 1 185 ? -18.141 -6.863 3.482 1 98.62 185 TYR A O 1
ATOM 1509 N N . VAL A 1 186 ? -15.969 -7.098 3.1 1 98.88 186 VAL A N 1
ATOM 1510 C CA . VAL A 1 186 ? -15.562 -6.316 4.262 1 98.88 186 VAL A CA 1
ATOM 1511 C C . VAL A 1 186 ? -16.031 -4.871 4.102 1 98.88 186 VAL A C 1
ATOM 1513 O O . VAL A 1 186 ? -16.516 -4.262 5.059 1 98.88 186 VAL A O 1
ATOM 1516 N N . LEU A 1 187 ? -15.875 -4.301 2.916 1 98.88 187 LEU A N 1
ATOM 1517 C CA . LEU A 1 187 ? -16.328 -2.939 2.662 1 98.88 187 LEU A CA 1
ATOM 1518 C C . LEU A 1 187 ? -17.828 -2.809 2.916 1 98.88 187 LEU A C 1
ATOM 1520 O O . LEU A 1 187 ? -18.266 -1.885 3.605 1 98.88 187 LEU A O 1
ATOM 1524 N N . ASP A 1 188 ? -18.578 -3.746 2.389 1 98.75 188 ASP A N 1
ATOM 1525 C CA . ASP A 1 188 ? -20.031 -3.711 2.566 1 98.75 188 ASP A CA 1
ATOM 1526 C C . ASP A 1 188 ? -20.406 -3.852 4.039 1 98.75 188 ASP A C 1
ATOM 1528 O O . ASP A 1 188 ? -21.328 -3.188 4.52 1 98.75 188 ASP A O 1
ATOM 1532 N N . LYS A 1 189 ? -19.703 -4.75 4.676 1 98.69 189 LYS A N 1
ATOM 1533 C CA . LYS A 1 189 ? -19.953 -4.922 6.105 1 98.69 189 LYS A CA 1
ATOM 1534 C C . LYS A 1 189 ? -19.656 -3.633 6.871 1 98.69 189 LYS A C 1
ATOM 1536 O O . LYS A 1 189 ? -20.422 -3.242 7.758 1 98.69 189 LYS A O 1
ATOM 1541 N N . LEU A 1 190 ? -18.562 -2.994 6.578 1 98.69 190 LEU A N 1
ATOM 1542 C CA . LEU A 1 190 ? -18.172 -1.751 7.238 1 98.69 190 LEU A CA 1
ATOM 1543 C C . LEU A 1 190 ? -19.219 -0.665 7 1 98.69 190 LEU A C 1
ATOM 1545 O O . LEU A 1 190 ? -19.594 0.058 7.926 1 98.69 190 LEU A O 1
ATOM 1549 N N . VAL A 1 191 ? -19.672 -0.544 5.75 1 98.69 191 VAL A N 1
ATOM 1550 C CA . VAL A 1 191 ? -20.719 0.413 5.402 1 98.69 191 VAL A CA 1
ATOM 1551 C C . VAL A 1 191 ? -21.953 0.158 6.262 1 98.69 191 VAL A C 1
ATOM 1553 O O . VAL A 1 191 ? -22.484 1.078 6.891 1 98.69 191 VAL A O 1
ATOM 1556 N N . SER A 1 192 ? -22.359 -1.057 6.312 1 98.62 192 SER A N 1
ATOM 1557 C CA . SER A 1 192 ? -23.547 -1.443 7.066 1 98.62 192 SER A CA 1
ATOM 1558 C C . SER A 1 192 ? -23.391 -1.137 8.547 1 98.62 192 SER A C 1
ATOM 1560 O O . SER A 1 192 ? -24.281 -0.544 9.164 1 98.62 192 SER A O 1
ATOM 1562 N N . ASP A 1 193 ? -22.297 -1.534 9.109 1 98.62 193 ASP A N 1
ATOM 1563 C CA . ASP A 1 193 ? -22.062 -1.375 10.547 1 98.62 193 ASP A CA 1
ATOM 1564 C C . ASP A 1 193 ? -21.984 0.101 10.922 1 98.62 193 ASP A C 1
ATOM 1566 O O . ASP A 1 193 ? -22.469 0.503 11.984 1 98.62 193 ASP A O 1
ATOM 1570 N N . LEU A 1 194 ? -21.359 0.89 10.102 1 98.44 194 LEU A N 1
ATOM 1571 C CA . LEU A 1 194 ? -21.266 2.32 10.375 1 98.44 194 LEU A CA 1
ATOM 1572 C C . LEU A 1 194 ? -22.641 2.973 10.32 1 98.44 194 LEU A C 1
ATOM 1574 O O . LEU A 1 194 ? -22.969 3.793 11.18 1 98.44 194 LEU A O 1
ATOM 1578 N N . ASN A 1 195 ? -23.438 2.641 9.352 1 98.25 195 ASN A N 1
ATOM 1579 C CA . ASN A 1 195 ? -24.781 3.195 9.227 1 98.25 195 ASN A CA 1
ATOM 1580 C C . ASN A 1 195 ? -25.688 2.756 10.383 1 98.25 195 ASN A C 1
ATOM 1582 O O . ASN A 1 195 ? -26.547 3.516 10.828 1 98.25 195 ASN A O 1
ATOM 1586 N N . ALA A 1 196 ? -25.516 1.56 10.828 1 97.56 196 ALA A N 1
ATOM 1587 C CA . ALA A 1 196 ? -26.312 1.036 11.938 1 97.56 196 ALA A CA 1
ATOM 1588 C C . ALA A 1 196 ? -26.031 1.805 13.227 1 97.56 196 ALA A C 1
ATOM 1590 O O . ALA A 1 196 ? -26.906 1.925 14.086 1 97.56 196 ALA A O 1
ATOM 1591 N N . GLY A 1 197 ? -24.844 2.299 13.32 1 93.38 197 GLY A N 1
ATOM 1592 C CA . GLY A 1 197 ? -24.469 3.023 14.523 1 93.38 197 GLY A CA 1
ATOM 1593 C C . GLY A 1 197 ? -25.062 4.414 14.594 1 93.38 197 GLY A C 1
ATOM 1594 O O . GLY A 1 197 ? -25.125 5.016 15.664 1 93.38 197 GLY A O 1
ATOM 1595 N N . ASP A 1 198 ? -25.484 4.934 13.523 1 93.44 198 ASP A N 1
ATOM 1596 C CA . ASP A 1 198 ? -26.062 6.27 13.398 1 93.44 198 ASP A CA 1
ATOM 1597 C C . ASP A 1 198 ? -26.844 6.41 12.102 1 93.44 198 ASP A C 1
ATOM 1599 O O . ASP A 1 198 ? -26.266 6.492 11.016 1 93.44 198 ASP A O 1
ATOM 1603 N N . SER A 1 199 ? -28.078 6.578 12.195 1 90.19 199 SER A N 1
ATOM 1604 C CA . SER A 1 199 ? -28.984 6.543 11.055 1 90.19 199 SER A CA 1
ATOM 1605 C C . SER A 1 199 ? -28.797 7.766 10.164 1 90.19 199 SER A C 1
ATOM 1607 O O . SER A 1 199 ? -29.25 7.777 9.016 1 90.19 199 SER A O 1
ATOM 1609 N N . THR A 1 200 ? -28.125 8.742 10.68 1 93 200 THR A N 1
ATOM 1610 C CA . THR A 1 200 ? -27.953 9.961 9.891 1 93 200 THR A CA 1
ATOM 1611 C C . THR A 1 200 ? -26.828 9.797 8.883 1 93 200 THR A C 1
ATOM 1613 O O . THR A 1 200 ? -26.688 10.594 7.953 1 93 200 THR A O 1
ATOM 1616 N N . ARG A 1 201 ? -25.766 8.938 8.961 1 92.31 201 ARG A N 1
ATOM 1617 C CA . ARG A 1 201 ? -24.578 8.766 8.133 1 92.31 201 ARG A CA 1
ATOM 1618 C C . ARG A 1 201 ? -24.969 8.383 6.707 1 92.31 201 ARG A C 1
ATOM 1620 O O . ARG A 1 201 ? -24.516 9.008 5.746 1 92.31 201 ARG A O 1
ATOM 1627 N N . GLN A 1 202 ? -25.781 7.621 6.41 1 96.81 202 GLN A N 1
ATOM 1628 C CA . GLN A 1 202 ? -26.219 7.117 5.109 1 96.81 202 GLN A CA 1
ATOM 1629 C C . GLN A 1 202 ? -25.016 6.918 4.18 1 96.81 202 GLN A C 1
ATOM 1631 O O . GLN A 1 202 ? -25.031 7.402 3.045 1 96.81 202 GLN A O 1
ATOM 1636 N N . TYR A 1 203 ? -24 6.254 4.629 1 98.38 203 TYR A N 1
ATOM 1637 C CA . TYR A 1 203 ? -22.797 5.996 3.84 1 98.38 203 TYR A CA 1
ATOM 1638 C C . TYR A 1 203 ? -23.062 4.949 2.768 1 98.38 203 TYR A C 1
ATOM 1640 O O . TYR A 1 203 ? -23.953 4.102 2.922 1 98.38 203 TYR A O 1
ATOM 1648 N N . LYS A 1 204 ? -22.391 5.059 1.634 1 98.5 204 LYS A N 1
ATOM 1649 C CA . LYS A 1 204 ? -22.406 4.066 0.562 1 98.5 204 LYS A CA 1
ATOM 1650 C C . LYS A 1 204 ? -20.984 3.57 0.256 1 98.5 204 LYS A C 1
ATOM 1652 O O . LYS A 1 204 ? -20 4.23 0.599 1 98.5 204 LYS A O 1
ATOM 1657 N N . ALA A 1 205 ? -20.938 2.42 -0.279 1 98.5 205 ALA A N 1
ATOM 1658 C CA . ALA A 1 205 ? -19.656 1.922 -0.755 1 98.5 205 ALA A CA 1
ATOM 1659 C C . ALA A 1 205 ? -19.109 2.795 -1.884 1 98.5 205 ALA A C 1
ATOM 1661 O O . ALA A 1 205 ? -19.859 3.184 -2.787 1 98.5 205 ALA A O 1
ATOM 1662 N N . GLY A 1 206 ? -17.906 3.184 -1.768 1 97.75 206 GLY A N 1
ATOM 1663 C CA . GLY A 1 206 ? -17.203 3.895 -2.83 1 97.75 206 GLY A CA 1
ATOM 1664 C C . GLY A 1 206 ? -16.312 2.998 -3.662 1 97.75 206 GLY A C 1
ATOM 1665 O O . GLY A 1 206 ? -16.641 1.838 -3.912 1 97.75 206 GLY A O 1
ATOM 1666 N N . SER A 1 207 ? -15.25 3.566 -4.105 1 96.88 207 SER A N 1
ATOM 1667 C CA . SER A 1 207 ? -14.32 2.842 -4.969 1 96.88 207 SER A CA 1
ATOM 1668 C C . SER A 1 207 ? -13.383 1.961 -4.152 1 96.88 207 SER A C 1
ATOM 1670 O O . SER A 1 207 ? -13.062 2.281 -3.004 1 96.88 207 SER A O 1
ATOM 1672 N N . ILE A 1 208 ? -13.023 0.869 -4.762 1 98.12 208 ILE A N 1
ATOM 1673 C CA . ILE A 1 208 ? -11.922 0.053 -4.254 1 98.12 208 ILE A CA 1
ATOM 1674 C C . ILE A 1 208 ? -10.688 0.248 -5.133 1 98.12 208 ILE A C 1
ATOM 1676 O O . ILE A 1 208 ? -10.672 -0.167 -6.293 1 98.12 208 ILE A O 1
ATOM 1680 N N . ILE A 1 209 ? -9.758 0.94 -4.598 1 97.75 209 ILE A N 1
ATOM 1681 C CA . ILE A 1 209 ? -8.492 1.157 -5.289 1 97.75 209 ILE A CA 1
ATOM 1682 C C . ILE A 1 209 ? -7.516 0.035 -4.945 1 97.75 209 ILE A C 1
ATOM 1684 O O . ILE A 1 209 ? -7.312 -0.281 -3.77 1 97.75 209 ILE A O 1
ATOM 1688 N N . TRP A 1 210 ? -6.938 -0.56 -5.969 1 97.5 210 TRP A N 1
ATOM 1689 C CA . TRP A 1 210 ? -6.137 -1.773 -5.848 1 97.5 210 TRP A CA 1
ATOM 1690 C C . TRP A 1 210 ? -4.684 -1.507 -6.227 1 97.5 210 TRP A C 1
ATOM 1692 O O . TRP A 1 210 ? -4.383 -1.194 -7.383 1 97.5 210 TRP A O 1
ATOM 1702 N N . ASN A 1 211 ? -3.807 -1.562 -5.227 1 97.25 211 ASN A N 1
ATOM 1703 C CA . ASN A 1 211 ? -2.373 -1.402 -5.445 1 97.25 211 ASN A CA 1
ATOM 1704 C C . ASN A 1 211 ? -1.627 -2.719 -5.254 1 97.25 211 ASN A C 1
ATOM 1706 O O . ASN A 1 211 ? -1.76 -3.367 -4.215 1 97.25 211 ASN A O 1
ATOM 1710 N N . VAL A 1 212 ? -0.811 -3.031 -6.258 1 97.75 212 VAL A N 1
ATOM 1711 C CA . VAL A 1 212 ? -0.15 -4.332 -6.191 1 97.75 212 VAL A CA 1
ATOM 1712 C C . VAL A 1 212 ? 1.323 -4.18 -6.562 1 97.75 212 VAL A C 1
ATOM 1714 O O . VAL A 1 212 ? 1.653 -3.6 -7.598 1 97.75 212 VAL A O 1
ATOM 1717 N N . GLY A 1 213 ? 2.223 -4.727 -5.691 1 97.69 213 GLY A N 1
ATOM 1718 C CA . GLY A 1 213 ? 3.627 -4.773 -6.062 1 97.69 213 GLY A CA 1
ATOM 1719 C C . GLY A 1 213 ? 3.885 -5.566 -7.328 1 97.69 213 GLY A C 1
ATOM 1720 O O . GLY A 1 213 ? 4.383 -5.023 -8.312 1 97.69 213 GLY A O 1
ATOM 1721 N N . SER A 1 214 ? 3.473 -6.777 -7.344 1 97.31 214 SER A N 1
ATOM 1722 C CA . SER A 1 214 ? 3.572 -7.652 -8.508 1 97.31 214 SER A CA 1
ATOM 1723 C C . SER A 1 214 ? 2.203 -8.18 -8.922 1 97.31 214 SER A C 1
ATOM 1725 O O . SER A 1 214 ? 1.657 -9.078 -8.273 1 97.31 214 SER A O 1
ATOM 1727 N N . LEU A 1 215 ? 1.646 -7.609 -9.922 1 97.81 215 LEU A N 1
ATOM 1728 C CA . LEU A 1 215 ? 0.466 -8.164 -10.578 1 97.81 215 LEU A CA 1
ATOM 1729 C C . LEU A 1 215 ? 0.861 -9.07 -11.742 1 97.81 215 LEU A C 1
ATOM 1731 O O . LEU A 1 215 ? 1.489 -8.609 -12.695 1 97.81 215 LEU A O 1
ATOM 1735 N N . HIS A 1 216 ? 0.458 -10.391 -11.664 1 97.94 216 HIS A N 1
ATOM 1736 C CA . HIS A 1 216 ? 1.133 -11.266 -12.609 1 97.94 216 HIS A CA 1
ATOM 1737 C C . HIS A 1 216 ? 0.192 -12.352 -13.117 1 97.94 216 HIS A C 1
ATOM 1739 O O . HIS A 1 216 ? -0.858 -12.602 -12.523 1 97.94 216 HIS A O 1
ATOM 1745 N N . VAL A 1 217 ? 0.576 -12.883 -14.227 1 97.75 217 VAL A N 1
ATOM 1746 C CA . VAL A 1 217 ? -0.024 -14.07 -14.836 1 97.75 217 VAL A CA 1
ATOM 1747 C C . VAL A 1 217 ? 1.035 -15.156 -15.016 1 97.75 217 VAL A C 1
ATOM 1749 O O . VAL A 1 217 ? 2.068 -14.922 -15.648 1 97.75 217 VAL A O 1
ATOM 1752 N N . TYR A 1 218 ? 0.757 -16.297 -14.461 1 96.19 218 TYR A N 1
ATOM 1753 C CA . TYR A 1 218 ? 1.658 -17.422 -14.664 1 96.19 218 TYR A CA 1
ATOM 1754 C C . TYR A 1 218 ? 1.526 -17.969 -16.078 1 96.19 218 TYR A C 1
ATOM 1756 O O . TYR A 1 218 ? 0.453 -17.906 -16.688 1 96.19 218 TYR A O 1
ATOM 1764 N N . SER A 1 219 ? 2.574 -18.609 -16.5 1 96.56 219 SER A N 1
ATOM 1765 C CA . SER A 1 219 ? 2.617 -19.125 -17.875 1 96.56 219 SER A CA 1
ATOM 1766 C C . SER A 1 219 ? 1.486 -20.109 -18.125 1 96.56 219 SER A C 1
ATOM 1768 O O . SER A 1 219 ? 0.952 -20.172 -19.234 1 96.56 219 SER A O 1
ATOM 1770 N N . ARG A 1 220 ? 1.07 -20.828 -17.156 1 94.94 220 ARG A N 1
ATOM 1771 C CA . ARG A 1 220 ? 0.009 -21.812 -17.312 1 94.94 220 ARG A CA 1
ATOM 1772 C C . ARG A 1 220 ? -1.322 -21.141 -17.625 1 94.94 220 ARG A C 1
ATOM 1774 O O . ARG A 1 220 ? -2.271 -21.812 -18.047 1 94.94 220 ARG A O 1
ATOM 1781 N N . HIS A 1 221 ? -1.418 -19.828 -17.484 1 97.62 221 HIS A N 1
ATOM 1782 C CA . HIS A 1 221 ? -2.666 -19.109 -17.75 1 97.62 221 HIS A CA 1
ATOM 1783 C C . HIS A 1 221 ? -2.502 -18.125 -18.906 1 97.62 221 HIS A C 1
ATOM 1785 O O . HIS A 1 221 ? -3.385 -17.297 -19.141 1 97.62 221 HIS A O 1
ATOM 1791 N N . PHE A 1 222 ? -1.411 -18.172 -19.625 1 98.06 222 PHE A N 1
ATOM 1792 C CA . PHE A 1 222 ? -1.184 -17.266 -20.75 1 98.06 222 PHE A CA 1
ATOM 1793 C C . PHE A 1 222 ? -2.289 -17.422 -21.797 1 98.06 222 PHE A C 1
ATOM 1795 O O . PHE A 1 222 ? -2.645 -16.453 -22.469 1 98.06 222 PHE A O 1
ATOM 1802 N N . TYR A 1 223 ? -2.873 -18.594 -21.891 1 98.25 223 TYR A N 1
ATOM 1803 C CA . TYR A 1 223 ? -3.912 -18.828 -22.891 1 98.25 223 TYR A CA 1
ATOM 1804 C C . TYR A 1 223 ? -5.113 -17.922 -22.656 1 98.25 223 TYR A C 1
ATOM 1806 O O . TYR A 1 223 ? -5.762 -17.484 -23.609 1 98.25 223 TYR A O 1
ATOM 1814 N N . LEU A 1 224 ? -5.441 -17.594 -21.422 1 98.56 224 LEU A N 1
ATOM 1815 C CA . LEU A 1 224 ? -6.547 -16.688 -21.125 1 98.56 224 LEU A CA 1
ATOM 1816 C C . LEU A 1 224 ? -6.254 -15.281 -21.641 1 98.56 224 LEU A C 1
ATOM 1818 O O . LEU A 1 224 ? -7.137 -14.617 -22.188 1 98.56 224 LEU A O 1
ATOM 1822 N N . VAL A 1 225 ? -5.016 -14.883 -21.484 1 98.31 225 VAL A N 1
ATOM 1823 C CA . VAL A 1 225 ? -4.602 -13.547 -21.906 1 98.31 225 VAL A CA 1
ATOM 1824 C C . VAL A 1 225 ? -4.637 -13.461 -23.438 1 98.31 225 VAL A C 1
ATOM 1826 O O . VAL A 1 225 ? -5.168 -12.5 -23.984 1 98.31 225 VAL A O 1
ATOM 1829 N N . ASP A 1 226 ? -4.094 -14.477 -24.016 1 98.31 226 ASP A N 1
ATOM 1830 C CA . ASP A 1 226 ? -4.07 -14.516 -25.484 1 98.31 226 ASP A CA 1
ATOM 1831 C C . ASP A 1 226 ? -5.484 -14.555 -26.062 1 98.31 226 ASP A C 1
ATOM 1833 O O . ASP A 1 226 ? -5.781 -13.859 -27.031 1 98.31 226 ASP A O 1
ATOM 1837 N N . HIS A 1 227 ? -6.297 -15.375 -25.484 1 98.12 227 HIS A N 1
ATOM 1838 C CA . HIS A 1 227 ? -7.688 -15.469 -25.922 1 98.12 227 HIS A CA 1
ATOM 1839 C C . HIS A 1 227 ? -8.375 -14.109 -25.828 1 98.12 227 HIS A C 1
ATOM 1841 O O . HIS A 1 227 ? -9.055 -13.695 -26.766 1 98.12 227 HIS A O 1
ATOM 1847 N N . TRP A 1 228 ? -8.188 -13.43 -24.734 1 97.88 228 TRP A N 1
ATOM 1848 C CA . TRP A 1 228 ? -8.789 -12.109 -24.547 1 97.88 228 TRP A CA 1
ATOM 1849 C C . TRP A 1 228 ? -8.266 -11.133 -25.594 1 97.88 228 TRP A C 1
ATOM 1851 O O . TRP A 1 228 ? -9.039 -10.367 -26.172 1 97.88 228 TRP A O 1
ATOM 1861 N N . TRP A 1 229 ? -6.988 -11.156 -25.859 1 97.12 229 TRP A N 1
ATOM 1862 C CA . TRP A 1 229 ? -6.352 -10.25 -26.812 1 97.12 229 TRP A CA 1
ATOM 1863 C C . TRP A 1 229 ? -6.961 -10.406 -28.203 1 97.12 229 TRP A C 1
ATOM 1865 O O . TRP A 1 229 ? -7.148 -9.422 -28.922 1 97.12 229 TRP A O 1
ATOM 1875 N N . ASN A 1 230 ? -7.277 -11.609 -28.547 1 96.69 230 ASN A N 1
ATOM 1876 C CA . ASN A 1 230 ? -7.703 -11.906 -29.906 1 96.69 230 ASN A CA 1
ATOM 1877 C C . ASN A 1 230 ? -9.219 -11.82 -30.047 1 96.69 230 ASN A C 1
ATOM 1879 O O . ASN A 1 230 ? -9.734 -11.594 -31.141 1 96.69 230 ASN A O 1
ATOM 1883 N N . THR A 1 231 ? -9.953 -11.961 -28.922 1 97.19 231 THR A N 1
ATOM 1884 C CA . THR A 1 231 ? -11.398 -12.117 -29.078 1 97.19 231 THR A CA 1
ATOM 1885 C C . THR A 1 231 ? -12.148 -11.102 -28.234 1 97.19 231 THR A C 1
ATOM 1887 O O . THR A 1 231 ? -13.344 -10.867 -28.438 1 97.19 231 THR A O 1
ATOM 1890 N N . GLY A 1 232 ? -11.531 -10.633 -27.141 1 97 232 GLY A N 1
ATOM 1891 C CA . GLY A 1 232 ? -12.211 -9.773 -26.188 1 97 232 GLY A CA 1
ATOM 1892 C C . GLY A 1 232 ? -12.867 -10.547 -25.062 1 97 232 GLY A C 1
ATOM 1893 O O . GLY A 1 232 ? -13.328 -9.953 -24.078 1 97 232 GLY A O 1
ATOM 1894 N N . GLU A 1 233 ? -12.828 -11.867 -25.172 1 97.5 233 GLU A N 1
ATOM 1895 C CA . GLU A 1 233 ? -13.43 -12.695 -24.141 1 97.5 233 GLU A CA 1
ATOM 1896 C C . GLU A 1 233 ? -12.414 -13.031 -23.047 1 97.5 233 GLU A C 1
ATOM 1898 O O . GLU A 1 233 ? -11.297 -13.461 -23.344 1 97.5 233 GLU A O 1
ATOM 1903 N N . THR A 1 234 ? -12.852 -12.977 -21.797 1 97.62 234 THR A N 1
ATOM 1904 C CA . THR A 1 234 ? -11.922 -13.07 -20.688 1 97.62 234 THR A CA 1
ATOM 1905 C C . THR A 1 234 ? -11.742 -14.516 -20.25 1 97.62 234 THR A C 1
ATOM 1907 O O . THR A 1 234 ? -10.922 -14.812 -19.375 1 97.62 234 THR A O 1
ATOM 1910 N N . HIS A 1 235 ? -12.562 -15.445 -20.828 1 97.62 235 HIS A N 1
ATOM 1911 C CA . HIS A 1 235 ? -12.5 -16.828 -20.391 1 97.62 235 HIS A CA 1
ATOM 1912 C C . HIS A 1 235 ? -12.656 -17.797 -21.562 1 97.62 235 HIS A C 1
ATOM 1914 O O . HIS A 1 235 ? -13.422 -17.516 -22.484 1 97.62 235 HIS A O 1
ATOM 1920 N N . ILE A 1 236 ? -11.938 -18.859 -21.484 1 97.5 236 ILE A N 1
ATOM 1921 C CA . ILE A 1 236 ? -12.078 -20.031 -22.344 1 97.5 236 ILE A CA 1
ATOM 1922 C C . ILE A 1 236 ? -11.617 -21.281 -21.578 1 97.5 236 ILE A C 1
ATOM 1924 O O . ILE A 1 236 ? -10.656 -21.234 -20.812 1 97.5 236 ILE A O 1
ATOM 1928 N N . VAL A 1 237 ? -12.344 -22.344 -21.828 1 95.56 237 VAL A N 1
ATOM 1929 C CA . VAL A 1 237 ? -11.883 -23.609 -21.266 1 95.56 237 VAL A CA 1
ATOM 1930 C C . VAL A 1 237 ? -10.594 -24.047 -21.969 1 95.56 237 VAL A C 1
ATOM 1932 O O . VAL A 1 237 ? -10.492 -23.984 -23.188 1 95.56 237 VAL A O 1
ATOM 1935 N N . LYS A 1 238 ? -9.672 -24.422 -21.172 1 94.19 238 LYS A N 1
ATOM 1936 C CA . LYS A 1 238 ? -8.336 -24.688 -21.703 1 94.19 238 LYS A CA 1
ATOM 1937 C C . LYS A 1 238 ? -8.406 -25.656 -22.875 1 94.19 238 LYS A C 1
ATOM 1939 O O . LYS A 1 238 ? -7.699 -25.484 -23.875 1 94.19 238 LYS A O 1
ATOM 1944 N N . LYS A 1 239 ? -9.211 -26.672 -22.797 1 95 239 LYS A N 1
ATOM 1945 C CA . LYS A 1 239 ? -9.305 -27.703 -23.828 1 95 239 LYS A CA 1
ATOM 1946 C C . LYS A 1 239 ? -9.766 -27.125 -25.156 1 95 239 LYS A C 1
ATOM 1948 O O . LYS A 1 239 ? -9.5 -27.703 -26.219 1 95 239 LYS A O 1
ATOM 1953 N N . ASP A 1 240 ? -10.484 -26.016 -25.031 1 96.62 240 ASP A N 1
ATOM 1954 C CA . ASP A 1 240 ? -11.07 -25.406 -26.219 1 96.62 240 ASP A CA 1
ATOM 1955 C C . ASP A 1 240 ? -10.133 -24.344 -26.812 1 96.62 240 ASP A C 1
ATOM 1957 O O . ASP A 1 240 ? -10.391 -23.812 -27.891 1 96.62 240 ASP A O 1
ATOM 1961 N N . TYR A 1 241 ? -9.102 -24 -26.062 1 95.88 241 TYR A N 1
ATOM 1962 C CA . TYR A 1 241 ? -8.117 -23.047 -26.547 1 95.88 241 TYR A CA 1
ATOM 1963 C C . TYR A 1 241 ? -7.152 -23.703 -27.516 1 95.88 241 TYR A C 1
ATOM 1965 O O . TYR A 1 241 ? -6.551 -24.734 -27.203 1 95.88 241 TYR A O 1
ATOM 1973 N N . ASN A 1 242 ? -6.93 -23.141 -28.734 1 92.5 242 ASN A N 1
ATOM 1974 C CA . ASN A 1 242 ? -6.113 -23.75 -29.781 1 92.5 242 ASN A CA 1
ATOM 1975 C C . ASN A 1 242 ? -4.949 -22.844 -30.188 1 92.5 242 ASN A C 1
ATOM 1977 O O . ASN A 1 242 ? -4.332 -23.062 -31.219 1 92.5 242 ASN A O 1
ATOM 1981 N N . GLY A 1 243 ? -4.613 -21.922 -29.328 1 91.31 243 GLY A N 1
ATOM 1982 C CA . GLY A 1 243 ? -3.555 -21 -29.688 1 91.31 243 GLY A CA 1
ATOM 1983 C C . GLY A 1 243 ? -2.186 -21.422 -29.203 1 91.31 243 GLY A C 1
ATOM 1984 O O . GLY A 1 243 ? -2.002 -22.578 -28.781 1 91.31 243 GLY A O 1
ATOM 1985 N N . GLU A 1 244 ? -1.174 -20.516 -29.234 1 91.12 244 GLU A N 1
ATOM 1986 C CA . GLU A 1 244 ? 0.248 -20.797 -29.031 1 91.12 244 GLU A CA 1
ATOM 1987 C C . GLU A 1 244 ? 0.577 -21 -27.562 1 91.12 244 GLU A C 1
ATOM 1989 O O . GLU A 1 244 ? 1.6 -21.609 -27.234 1 91.12 244 GLU A O 1
ATOM 1994 N N . TRP A 1 245 ? -0.289 -20.578 -26.688 1 91.75 245 TRP A N 1
ATOM 1995 C CA . TRP A 1 245 ? 0.061 -20.547 -25.266 1 91.75 245 TRP A CA 1
ATOM 1996 C C . TRP A 1 245 ? -0.643 -21.672 -24.516 1 91.75 245 TRP A C 1
ATOM 1998 O O . TRP A 1 245 ? -0.981 -21.531 -23.344 1 91.75 245 TRP A O 1
ATOM 2008 N N . LYS A 1 246 ? -0.791 -22.766 -25.219 1 81.88 246 LYS A N 1
ATOM 2009 C CA . LYS A 1 246 ? -1.514 -23.875 -24.609 1 81.88 246 LYS A CA 1
ATOM 2010 C C . LYS A 1 246 ? -0.725 -24.469 -23.453 1 81.88 246 LYS A C 1
ATOM 2012 O O . LYS A 1 246 ? 0.507 -24.516 -23.484 1 81.88 246 LYS A O 1
ATOM 2017 N N . MET B 1 1 ? 6.375 -4.832 -17.172 1 64.75 1 MET B N 1
ATOM 2018 C CA . MET B 1 1 ? 6.195 -3.414 -17.484 1 64.75 1 MET B CA 1
ATOM 2019 C C . MET B 1 1 ? 5.852 -2.627 -16.219 1 64.75 1 MET B C 1
ATOM 2021 O O . MET B 1 1 ? 5.254 -3.168 -15.289 1 64.75 1 MET B O 1
ATOM 2025 N N . ILE B 1 2 ? 6.48 -1.519 -16.172 1 56.38 2 ILE B N 1
ATOM 2026 C CA . ILE B 1 2 ? 6.168 -0.626 -15.062 1 56.38 2 ILE B CA 1
ATOM 2027 C C . ILE B 1 2 ? 4.867 0.119 -15.352 1 56.38 2 ILE B C 1
ATOM 2029 O O . ILE B 1 2 ? 4.609 0.52 -16.484 1 56.38 2 ILE B O 1
ATOM 2033 N N . SER B 1 3 ? 4.098 0.199 -14.32 1 64.06 3 SER B N 1
ATOM 2034 C CA . SER B 1 3 ? 2.752 0.757 -14.336 1 64.06 3 SER B CA 1
ATOM 2035 C C . SER B 1 3 ? 2.732 2.145 -14.969 1 64.06 3 SER B C 1
ATOM 2037 O O . SER B 1 3 ? 3.734 2.863 -14.93 1 64.06 3 SER B O 1
ATOM 2039 N N . ASP B 1 4 ? 1.826 2.418 -15.828 1 67 4 ASP B N 1
ATOM 2040 C CA . ASP B 1 4 ? 1.448 3.736 -16.328 1 67 4 ASP B CA 1
ATOM 2041 C C . ASP B 1 4 ? 1.077 4.672 -15.188 1 67 4 ASP B C 1
ATOM 2043 O O . ASP B 1 4 ? 0.091 5.41 -15.273 1 67 4 ASP B O 1
ATOM 2047 N N . SER B 1 5 ? 1.91 4.637 -14.219 1 78.75 5 SER B N 1
ATOM 2048 C CA . SER B 1 5 ? 1.673 5.492 -13.062 1 78.75 5 SER B CA 1
ATOM 2049 C C . SER B 1 5 ? 1.867 6.965 -13.414 1 78.75 5 SER B C 1
ATOM 2051 O O . SER B 1 5 ? 2.662 7.297 -14.289 1 78.75 5 SER B O 1
ATOM 2053 N N . MET B 1 6 ? 1.156 7.789 -12.742 1 91.5 6 MET B N 1
ATOM 2054 C CA . MET B 1 6 ? 1.295 9.234 -12.883 1 91.5 6 MET B CA 1
ATOM 2055 C C . MET B 1 6 ? 2.711 9.68 -12.539 1 91.5 6 MET B C 1
ATOM 2057 O O . MET B 1 6 ? 3.453 8.953 -11.875 1 91.5 6 MET B O 1
ATOM 2061 N N . THR B 1 7 ? 3.061 10.812 -13.078 1 95.44 7 THR B N 1
ATOM 2062 C CA . THR B 1 7 ? 4.301 11.477 -12.688 1 95.44 7 THR B CA 1
ATOM 2063 C C . THR B 1 7 ? 4.043 12.508 -11.594 1 95.44 7 THR B C 1
ATOM 2065 O O . THR B 1 7 ? 2.889 12.805 -11.273 1 95.44 7 THR B O 1
ATOM 2068 N N . VAL B 1 8 ? 5.047 13.023 -11.031 1 97.44 8 VAL B N 1
ATOM 2069 C CA . VAL B 1 8 ? 4.922 14.078 -10.031 1 97.44 8 VAL B CA 1
ATOM 2070 C C . VAL B 1 8 ? 4.246 15.305 -10.656 1 97.44 8 VAL B C 1
ATOM 2072 O O . VAL B 1 8 ? 3.426 15.961 -10.008 1 97.44 8 VAL B O 1
ATOM 2075 N N . GLU B 1 9 ? 4.52 15.594 -11.859 1 96.62 9 GLU B N 1
ATOM 2076 C CA . GLU B 1 9 ? 3.889 16.703 -12.562 1 96.62 9 GLU B CA 1
ATOM 2077 C C . GLU B 1 9 ? 2.379 16.516 -12.656 1 96.62 9 GLU B C 1
ATOM 2079 O O . GLU B 1 9 ? 1.61 17.453 -12.453 1 96.62 9 GLU B O 1
ATOM 2084 N N . GLU B 1 10 ? 1.975 15.344 -13.016 1 95.94 10 GLU B N 1
ATOM 2085 C CA . GLU B 1 10 ? 0.548 15.055 -13.117 1 95.94 10 GLU B CA 1
ATOM 2086 C C . GLU B 1 10 ? -0.13 15.156 -11.75 1 95.94 10 GLU B C 1
ATOM 2088 O O . GLU B 1 10 ? -1.289 15.562 -11.656 1 95.94 10 GLU B O 1
ATOM 2093 N N . ILE B 1 11 ? 0.577 14.773 -10.711 1 97 11 ILE B N 1
ATOM 2094 C CA . ILE B 1 11 ? 0.072 14.938 -9.352 1 97 11 ILE B CA 1
ATOM 2095 C C . ILE B 1 11 ? -0.154 16.422 -9.062 1 97 11 ILE B C 1
ATOM 2097 O O . ILE B 1 11 ? -1.193 16.797 -8.516 1 97 11 ILE B O 1
ATOM 2101 N N . ARG B 1 12 ? 0.837 17.234 -9.438 1 97.94 12 ARG B N 1
ATOM 2102 C CA . ARG B 1 12 ? 0.677 18.672 -9.273 1 97.94 12 ARG B CA 1
ATOM 2103 C C . ARG B 1 12 ? -0.566 19.172 -10 1 97.94 12 ARG B C 1
ATOM 2105 O O . ARG B 1 12 ? -1.318 20 -9.461 1 97.94 12 ARG B O 1
ATOM 2112 N N . LEU B 1 13 ? -0.786 18.672 -11.18 1 97 13 LEU B N 1
ATOM 2113 C CA . LEU B 1 13 ? -1.937 19.078 -11.977 1 97 13 LEU B CA 1
ATOM 2114 C C . LEU B 1 13 ? -3.242 18.719 -11.273 1 97 13 LEU B C 1
ATOM 2116 O O . LEU B 1 13 ? -4.16 19.547 -11.211 1 97 13 LEU B O 1
ATOM 2120 N N . HIS B 1 14 ? -3.297 17.547 -10.734 1 96.56 14 HIS B N 1
ATOM 2121 C CA . HIS B 1 14 ? -4.508 17.109 -10.055 1 96.56 14 HIS B CA 1
ATOM 2122 C C . HIS B 1 14 ? -4.777 17.938 -8.805 1 96.56 14 HIS B C 1
ATOM 2124 O O . HIS B 1 14 ? -5.922 18.297 -8.531 1 96.56 14 HIS B O 1
ATOM 2130 N N . LEU B 1 15 ? -3.787 18.203 -8.07 1 97.25 15 LEU B N 1
ATOM 2131 C CA . LEU B 1 15 ? -3.955 19 -6.859 1 97.25 15 LEU B CA 1
ATOM 2132 C C . LEU B 1 15 ? -4.305 20.438 -7.199 1 97.25 15 LEU B C 1
ATOM 2134 O O . LEU B 1 15 ? -5.102 21.078 -6.504 1 97.25 15 LEU B O 1
ATOM 2138 N N . GLY B 1 16 ? -3.652 20.938 -8.234 1 96.94 16 GLY B N 1
ATOM 2139 C CA . GLY B 1 16 ? -4.031 22.266 -8.711 1 96.94 16 GLY B CA 1
ATOM 2140 C C . GLY B 1 16 ? -5.5 22.359 -9.086 1 96.94 16 GLY B C 1
ATOM 2141 O O . GLY B 1 16 ? -6.18 23.312 -8.711 1 96.94 16 GLY B O 1
ATOM 2142 N N . LEU B 1 17 ? -5.988 21.422 -9.805 1 96.56 17 LEU B N 1
ATOM 2143 C CA . LEU B 1 17 ? -7.391 21.375 -10.211 1 96.56 17 LEU B CA 1
ATOM 2144 C C . LEU B 1 17 ? -8.305 21.312 -8.992 1 96.56 17 LEU B C 1
ATOM 2146 O O . LEU B 1 17 ? -9.344 21.969 -8.953 1 96.56 17 LEU B O 1
ATOM 2150 N N . ALA B 1 18 ? -7.922 20.453 -8.055 1 96.19 18 ALA B N 1
ATOM 2151 C CA . ALA B 1 18 ? -8.719 20.328 -6.836 1 96.19 18 ALA B CA 1
ATOM 2152 C C . ALA B 1 18 ? -8.852 21.672 -6.129 1 96.19 18 ALA B C 1
ATOM 2154 O O . ALA B 1 18 ? -9.922 22 -5.617 1 96.19 18 ALA B O 1
ATOM 2155 N N . LEU B 1 19 ? -7.758 22.406 -6.082 1 96.88 19 LEU B N 1
ATOM 2156 C CA . LEU B 1 19 ? -7.797 23.703 -5.426 1 96.88 19 LEU B CA 1
ATOM 2157 C C . LEU B 1 19 ? -8.695 24.672 -6.195 1 96.88 19 LEU B C 1
ATOM 2159 O O . LEU B 1 19 ? -9.531 25.359 -5.602 1 96.88 19 LEU B O 1
ATOM 2163 N N . LYS B 1 20 ? -8.57 24.719 -7.477 1 95.75 20 LYS B N 1
ATOM 2164 C CA . LYS B 1 20 ? -9.344 25.625 -8.32 1 95.75 20 LYS B CA 1
ATOM 2165 C C . LYS B 1 20 ? -10.836 25.344 -8.211 1 95.75 20 LYS B C 1
ATOM 2167 O O . LYS B 1 20 ? -11.656 26.266 -8.234 1 95.75 20 LYS B O 1
ATOM 2172 N N . GLU B 1 21 ? -11.133 24.141 -8.07 1 95.88 21 GLU B N 1
ATOM 2173 C CA . GLU B 1 21 ? -12.531 23.734 -7.98 1 95.88 21 GLU B CA 1
ATOM 2174 C C . GLU B 1 21 ? -13.031 23.781 -6.539 1 95.88 21 GLU B C 1
ATOM 2176 O O . GLU B 1 21 ? -14.195 23.5 -6.273 1 95.88 21 GLU B O 1
ATOM 2181 N N . LYS B 1 22 ? -12.18 24.062 -5.613 1 95.06 22 LYS B N 1
ATOM 2182 C CA . LYS B 1 22 ? -12.477 24.141 -4.188 1 95.06 22 LYS B CA 1
ATOM 2183 C C . LYS B 1 22 ? -13.047 22.828 -3.672 1 95.06 22 LYS B C 1
ATOM 2185 O O . LYS B 1 22 ? -14.047 22.812 -2.955 1 95.06 22 LYS B O 1
ATOM 2190 N N . ASP B 1 23 ? -12.461 21.797 -4.148 1 94.38 23 ASP B N 1
ATOM 2191 C CA . ASP B 1 23 ? -12.812 20.469 -3.689 1 94.38 23 ASP B CA 1
ATOM 2192 C C . ASP B 1 23 ? -12.164 20.156 -2.342 1 94.38 23 ASP B C 1
ATOM 2194 O O . ASP B 1 23 ? -11.195 19.391 -2.271 1 94.38 23 ASP B O 1
ATOM 2198 N N . PHE B 1 24 ? -12.789 20.656 -1.269 1 94.56 24 PHE B N 1
ATOM 2199 C CA . PHE B 1 24 ? -12.172 20.625 0.051 1 94.56 24 PHE B CA 1
ATOM 2200 C C . PHE B 1 24 ? -12.711 19.453 0.864 1 94.56 24 PHE B C 1
ATOM 2202 O O . PHE B 1 24 ? -13.891 19.109 0.764 1 94.56 24 PHE B O 1
ATOM 2209 N N . VAL B 1 25 ? -11.812 18.781 1.517 1 92.31 25 VAL B N 1
ATOM 2210 C CA . VAL B 1 25 ? -12.172 17.938 2.645 1 92.31 25 VAL B CA 1
ATOM 2211 C C . VAL B 1 25 ? -12.008 18.703 3.951 1 92.31 25 VAL B C 1
ATOM 2213 O O . VAL B 1 25 ? -10.922 19.203 4.25 1 92.31 25 VAL B O 1
ATOM 2216 N N . VAL B 1 26 ? -13 18.75 4.746 1 91 26 VAL B N 1
ATOM 2217 C CA . VAL B 1 26 ? -12.977 19.547 5.969 1 91 26 VAL B CA 1
ATOM 2218 C C . VAL B 1 26 ? -13.109 18.625 7.184 1 91 26 VAL B C 1
ATOM 2220 O O . VAL B 1 26 ? -14.086 17.875 7.305 1 91 26 VAL B O 1
ATOM 2223 N N . ASP B 1 27 ? -12.117 18.672 8.031 1 87.12 27 ASP B N 1
ATOM 2224 C CA . ASP B 1 27 ? -12.164 17.797 9.195 1 87.12 27 ASP B CA 1
ATOM 2225 C C . ASP B 1 27 ? -13 18.406 10.312 1 87.12 27 ASP B C 1
ATOM 2227 O O . ASP B 1 27 ? -13.547 19.5 10.156 1 87.12 27 ASP B O 1
ATOM 2231 N N . LYS B 1 28 ? -13.109 17.766 11.445 1 83.81 28 LYS B N 1
ATOM 2232 C CA . LYS B 1 28 ? -13.984 18.156 12.547 1 83.81 28 LYS B CA 1
ATOM 2233 C C . LYS B 1 28 ? -13.555 19.484 13.148 1 83.81 28 LYS B C 1
ATOM 2235 O O . LYS B 1 28 ? -14.367 20.203 13.727 1 83.81 28 LYS B O 1
ATOM 2240 N N . THR B 1 29 ? -12.242 19.766 12.922 1 85 29 THR B N 1
ATOM 2241 C CA . THR B 1 29 ? -11.727 21 13.492 1 85 29 THR B CA 1
ATOM 2242 C C . THR B 1 29 ? -11.906 22.172 12.523 1 85 29 THR B C 1
ATOM 2244 O O . THR B 1 29 ? -11.664 23.328 12.875 1 85 29 THR B O 1
ATOM 2247 N N . GLY B 1 30 ? -12.266 21.859 11.367 1 88.38 30 GLY B N 1
ATOM 2248 C CA . GLY B 1 30 ? -12.516 22.906 10.383 1 88.38 30 GLY B CA 1
ATOM 2249 C C . GLY B 1 30 ? -11.367 23.094 9.414 1 88.38 30 GLY B C 1
ATOM 2250 O O . GLY B 1 30 ? -11.469 23.891 8.477 1 88.38 30 GLY B O 1
ATOM 2251 N N . VAL B 1 31 ? -10.3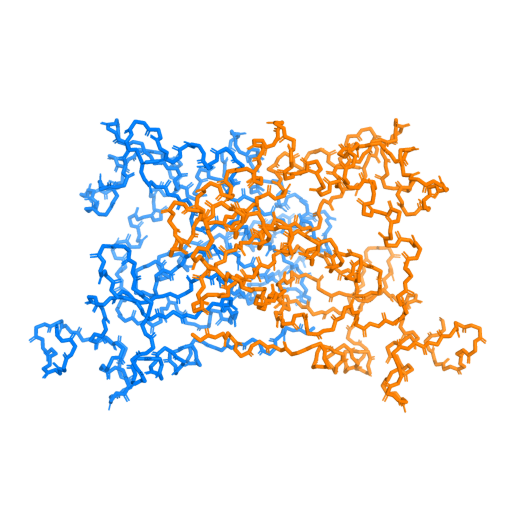67 22.391 9.602 1 89.25 31 VAL B N 1
ATOM 2252 C CA . VAL B 1 31 ? -9.219 22.516 8.719 1 89.25 31 VAL B CA 1
ATOM 2253 C C . VAL B 1 31 ? -9.555 21.922 7.352 1 89.25 31 VAL B C 1
ATOM 2255 O O . VAL B 1 31 ? -10.094 20.812 7.262 1 89.25 31 VAL B O 1
ATOM 2258 N N . LYS B 1 32 ? -9.195 22.719 6.309 1 93.88 32 LYS B N 1
ATOM 2259 C CA . LYS B 1 32 ? -9.453 22.297 4.938 1 93.88 32 LYS B CA 1
ATOM 2260 C C . LYS B 1 32 ? -8.211 21.641 4.324 1 93.88 32 LYS B C 1
ATOM 2262 O O . LYS B 1 32 ? -7.086 22.094 4.566 1 93.88 32 LYS B O 1
ATOM 2267 N N . THR B 1 33 ? -8.477 20.656 3.518 1 96.31 33 THR B N 1
ATOM 2268 C CA . THR B 1 33 ? -7.43 20.031 2.707 1 96.31 33 THR B CA 1
ATOM 2269 C C . THR B 1 33 ? -7.934 19.766 1.293 1 96.31 33 THR B C 1
ATOM 2271 O O . THR B 1 33 ? -9.141 19.688 1.063 1 96.31 33 THR B O 1
ATOM 2274 N N . ILE B 1 34 ? -7.027 19.844 0.393 1 96.88 34 ILE B N 1
ATOM 2275 C CA . ILE B 1 34 ? -7.262 19.141 -0.87 1 96.88 34 ILE B CA 1
ATOM 2276 C C . ILE B 1 34 ? -6.527 17.812 -0.871 1 96.88 34 ILE B C 1
ATOM 2278 O O . ILE B 1 34 ? -5.477 17.672 -0.244 1 96.88 34 ILE B O 1
ATOM 2282 N N . GLU B 1 35 ? -7.203 16.844 -1.623 1 96.31 35 GLU B N 1
ATOM 2283 C CA . GLU B 1 35 ? -6.785 15.469 -1.382 1 96.31 35 GLU B CA 1
ATOM 2284 C C . GLU B 1 35 ? -6.961 14.617 -2.633 1 96.31 35 GLU B C 1
ATOM 2286 O O . GLU B 1 35 ? -7.914 14.805 -3.393 1 96.31 35 GLU B O 1
ATOM 2291 N N . ILE B 1 36 ? -5.992 13.82 -2.9 1 96.38 36 ILE B N 1
ATOM 2292 C CA . ILE B 1 36 ? -6.141 12.703 -3.832 1 96.38 36 ILE B CA 1
ATOM 2293 C C . ILE B 1 36 ? -6.234 11.391 -3.059 1 96.38 36 ILE B C 1
ATOM 2295 O O . ILE B 1 36 ? -5.289 11 -2.367 1 96.38 36 ILE B O 1
ATOM 2299 N N . ILE B 1 37 ? -7.328 10.688 -3.213 1 96.44 37 ILE B N 1
ATOM 2300 C CA . ILE B 1 37 ? -7.52 9.383 -2.58 1 96.44 37 ILE B CA 1
ATOM 2301 C C . ILE B 1 37 ? -6.914 8.289 -3.457 1 96.44 37 ILE B C 1
ATOM 2303 O O . ILE B 1 37 ? -7.207 8.211 -4.652 1 96.44 37 ILE B O 1
ATOM 2307 N N . GLY B 1 38 ? -6.027 7.52 -2.879 1 95.75 38 GLY B N 1
ATOM 2308 C CA . GLY B 1 38 ? -5.457 6.395 -3.602 1 95.75 38 GLY B CA 1
ATOM 2309 C C . GLY B 1 38 ? -4.5 6.816 -4.703 1 95.75 38 GLY B C 1
ATOM 2310 O O . GLY B 1 38 ? -4.52 6.25 -5.797 1 95.75 38 GLY B O 1
ATOM 2311 N N . ALA B 1 39 ? -3.748 7.867 -4.48 1 96.25 39 ALA B N 1
ATOM 2312 C CA . ALA B 1 39 ? -2.777 8.32 -5.473 1 96.25 39 ALA B CA 1
ATOM 2313 C C . ALA B 1 39 ? -1.708 7.254 -5.715 1 96.25 39 ALA B C 1
ATOM 2315 O O . ALA B 1 39 ? -1.248 6.602 -4.777 1 96.25 39 ALA B O 1
ATOM 2316 N N . SER B 1 40 ? -1.345 7.062 -6.941 1 96.25 40 SER B N 1
ATOM 2317 C CA . SER B 1 40 ? -0.228 6.219 -7.355 1 96.25 40 SER B CA 1
ATOM 2318 C C . SER B 1 40 ? 0.612 6.898 -8.43 1 96.25 40 SER B C 1
ATOM 2320 O O . SER B 1 40 ? 0.088 7.312 -9.461 1 96.25 40 SER B O 1
ATOM 2322 N N . PHE B 1 41 ? 1.94 7.043 -8.156 1 96.06 41 PHE B N 1
ATOM 2323 C CA . PHE B 1 41 ? 2.799 7.742 -9.102 1 96.06 41 PHE B CA 1
ATOM 2324 C C . PHE B 1 41 ? 4.25 7.297 -8.953 1 96.06 41 PHE B C 1
ATOM 2326 O O . PHE B 1 41 ? 4.621 6.715 -7.93 1 96.06 41 PHE B O 1
ATOM 2333 N N . VAL B 1 42 ? 4.996 7.516 -10.016 1 96.62 42 VAL B N 1
ATOM 2334 C CA . VAL B 1 42 ? 6.445 7.348 -9.93 1 96.62 42 VAL B CA 1
ATOM 2335 C C . VAL B 1 42 ? 7.07 8.594 -9.305 1 96.62 42 VAL B C 1
ATOM 2337 O O . VAL B 1 42 ? 6.809 9.719 -9.734 1 96.62 42 VAL B O 1
ATOM 2340 N N . ALA B 1 43 ? 7.812 8.359 -8.266 1 97.38 43 ALA B N 1
ATOM 2341 C CA . ALA B 1 43 ? 8.508 9.477 -7.637 1 97.38 43 ALA B CA 1
ATOM 2342 C C . ALA B 1 43 ? 9.727 9.898 -8.461 1 97.38 43 ALA B C 1
ATOM 2344 O O . ALA B 1 43 ? 10.867 9.734 -8.023 1 97.38 43 ALA B O 1
ATOM 2345 N N . ASP B 1 44 ? 9.438 10.617 -9.562 1 97.31 44 ASP B N 1
ATOM 2346 C CA . ASP B 1 44 ? 10.492 10.992 -10.5 1 97.31 44 ASP B CA 1
ATOM 2347 C C . ASP B 1 44 ? 11.102 12.344 -10.125 1 97.31 44 ASP B C 1
ATOM 2349 O O . ASP B 1 44 ? 12.062 12.789 -10.758 1 97.31 44 ASP B O 1
ATOM 2353 N N . GLU B 1 45 ? 10.547 13.023 -9.133 1 97.5 45 GLU B N 1
ATOM 2354 C CA . GLU B 1 45 ? 11.102 14.211 -8.484 1 97.5 45 GLU B CA 1
ATOM 2355 C C . GLU B 1 45 ? 11.117 14.055 -6.969 1 97.5 45 GLU B C 1
ATOM 2357 O O . GLU B 1 45 ? 10.227 13.414 -6.395 1 97.5 45 GLU B O 1
ATOM 2362 N N . PRO B 1 46 ? 12.047 14.695 -6.309 1 97.69 46 PRO B N 1
ATOM 2363 C CA . PRO B 1 46 ? 12.188 14.508 -4.863 1 97.69 46 PRO B CA 1
ATOM 2364 C C . PRO B 1 46 ? 11.203 15.359 -4.059 1 97.69 46 PRO B C 1
ATOM 2366 O O . PRO B 1 46 ? 11.195 15.297 -2.826 1 97.69 46 PRO B O 1
ATOM 2369 N N . PHE B 1 47 ? 10.453 16.203 -4.711 1 97.81 47 PHE B N 1
ATOM 2370 C CA . PHE B 1 47 ? 9.453 17.031 -4.055 1 97.81 47 PHE B CA 1
ATOM 2371 C C . PHE B 1 47 ? 8.258 17.281 -4.973 1 97.81 47 PHE B C 1
ATOM 2373 O O . PHE B 1 47 ? 8.359 17.109 -6.188 1 97.81 47 PHE B O 1
ATOM 2380 N N . ILE B 1 48 ? 7.117 17.625 -4.363 1 98.38 48 ILE B N 1
ATOM 2381 C CA . ILE B 1 48 ? 5.938 17.938 -5.16 1 98.38 48 ILE B CA 1
ATOM 2382 C C . ILE B 1 48 ? 5.707 19.453 -5.164 1 98.38 48 ILE B C 1
ATOM 2384 O O . ILE B 1 48 ? 5.633 20.062 -6.23 1 98.38 48 ILE B O 1
ATOM 2388 N N . PHE B 1 49 ? 5.605 20.047 -4 1 98.38 49 PHE B N 1
ATOM 2389 C CA . PHE B 1 49 ? 5.555 21.5 -3.812 1 98.38 49 PHE B CA 1
ATOM 2390 C C . PHE B 1 49 ? 6.559 21.938 -2.76 1 98.38 49 PHE B C 1
ATOM 2392 O O . PHE B 1 49 ? 6.984 21.141 -1.924 1 98.38 49 PHE B O 1
ATOM 2399 N N . GLY B 1 50 ? 6.887 23.219 -2.822 1 97.06 50 GLY B N 1
ATOM 2400 C CA . GLY B 1 50 ? 7.805 23.781 -1.839 1 97.06 50 GLY B CA 1
ATOM 2401 C C . GLY B 1 50 ? 9.266 23.578 -2.205 1 97.06 50 GLY B C 1
ATOM 2402 O O . GLY B 1 50 ? 9.578 23.219 -3.344 1 97.06 50 GLY B O 1
ATOM 2403 N N . ALA B 1 51 ? 10.125 23.828 -1.231 1 95.25 51 ALA B N 1
ATOM 2404 C CA . ALA B 1 51 ? 11.562 23.688 -1.418 1 95.25 51 ALA B CA 1
ATOM 2405 C C . ALA B 1 51 ? 12.117 22.562 -0.547 1 95.25 51 ALA B C 1
ATOM 2407 O O . ALA B 1 51 ? 11.547 22.234 0.495 1 95.25 51 ALA B O 1
ATOM 2408 N N . LEU B 1 52 ? 13.172 22.062 -1.069 1 94.69 52 LEU B N 1
ATOM 2409 C CA . LEU B 1 52 ? 13.891 21.094 -0.248 1 94.69 52 LEU B CA 1
ATOM 2410 C C . LEU B 1 52 ? 14.578 21.781 0.925 1 94.69 52 LEU B C 1
ATOM 2412 O O . LEU B 1 52 ? 15.102 22.891 0.78 1 94.69 52 LEU B O 1
ATOM 2416 N N . ASN B 1 53 ? 14.461 21.203 2.006 1 93.62 53 ASN B N 1
ATOM 2417 C CA . ASN B 1 53 ? 15.227 21.578 3.188 1 93.62 53 ASN B CA 1
ATOM 2418 C C . ASN B 1 53 ? 16.297 20.547 3.525 1 93.62 53 ASN B C 1
ATOM 2420 O O . ASN B 1 53 ? 16.094 19.703 4.398 1 93.62 53 ASN B O 1
ATOM 2424 N N . ASP B 1 54 ? 17.375 20.734 2.918 1 94.75 54 ASP B N 1
ATOM 2425 C CA . ASP B 1 54 ? 18.422 19.719 2.986 1 94.75 54 ASP B CA 1
ATOM 2426 C C . ASP B 1 54 ? 18.922 19.531 4.418 1 94.75 54 ASP B C 1
ATOM 2428 O O . ASP B 1 54 ? 19.234 18.422 4.836 1 94.75 54 ASP B O 1
ATOM 2432 N N . GLU B 1 55 ? 19 20.641 5.023 1 94.38 55 GLU B N 1
ATOM 2433 C CA . GLU B 1 55 ? 19.453 20.562 6.406 1 94.38 55 GLU B CA 1
ATOM 2434 C C . GLU B 1 55 ? 18.516 19.703 7.254 1 94.38 55 GLU B C 1
ATOM 2436 O O . GLU B 1 55 ? 18.969 18.797 7.961 1 94.38 55 GLU B O 1
ATOM 2441 N N . TYR B 1 56 ? 17.281 19.953 7.125 1 93.88 56 TYR B N 1
ATOM 2442 C CA . TYR B 1 56 ? 16.328 19.188 7.902 1 93.88 56 TYR B CA 1
ATOM 2443 C C . TYR B 1 56 ? 16.312 17.719 7.457 1 93.88 56 TYR B C 1
ATOM 2445 O O . TYR B 1 56 ? 16.25 16.812 8.289 1 93.88 56 TYR B O 1
ATOM 2453 N N . ILE B 1 57 ? 16.328 17.516 6.238 1 95.75 57 ILE B N 1
ATOM 2454 C CA . ILE B 1 57 ? 16.312 16.172 5.676 1 95.75 57 ILE B CA 1
ATOM 2455 C C . ILE B 1 57 ? 17.5 15.367 6.227 1 95.75 57 ILE B C 1
ATOM 2457 O O . ILE B 1 57 ? 17.328 14.219 6.652 1 95.75 57 ILE B O 1
ATOM 2461 N N . GLN B 1 58 ? 18.594 16.016 6.293 1 96.12 58 GLN B N 1
ATOM 2462 C CA . GLN B 1 58 ? 19.797 15.336 6.793 1 96.12 58 GLN B CA 1
ATOM 2463 C C . GLN B 1 58 ? 19.656 15.008 8.273 1 96.12 58 GLN B C 1
ATOM 2465 O O . GLN B 1 58 ? 20.031 13.914 8.711 1 96.12 58 GLN B O 1
ATOM 2470 N N . ARG B 1 59 ? 19.156 15.906 9.023 1 95.88 59 ARG B N 1
ATOM 2471 C CA . ARG B 1 59 ? 18.969 15.68 10.453 1 95.88 59 ARG B CA 1
ATOM 2472 C C . ARG B 1 59 ? 18 14.531 10.695 1 95.88 59 ARG B C 1
ATOM 2474 O O . ARG B 1 59 ? 18.219 13.695 11.57 1 95.88 59 ARG B O 1
ATOM 2481 N N . GLU B 1 60 ? 16.969 14.523 9.938 1 95.31 60 GLU B N 1
ATOM 2482 C CA . GLU B 1 60 ? 15.977 13.461 10.102 1 95.31 60 GLU B CA 1
ATOM 2483 C C . GLU B 1 60 ? 16.547 12.109 9.688 1 95.31 60 GLU B C 1
ATOM 2485 O O . GLU B 1 60 ? 16.297 11.094 10.336 1 95.31 60 GLU B O 1
ATOM 2490 N N . LEU B 1 61 ? 17.281 12.102 8.641 1 96.69 61 LEU B N 1
ATOM 2491 C CA . LEU B 1 61 ? 17.922 10.867 8.211 1 96.69 61 LEU B CA 1
ATOM 2492 C C . LEU B 1 61 ? 18.859 10.328 9.297 1 96.69 61 LEU B C 1
ATOM 2494 O O . LEU B 1 61 ? 18.859 9.133 9.586 1 96.69 61 LEU B O 1
ATOM 2498 N N . GLU B 1 62 ? 19.562 11.242 9.875 1 97.19 62 GLU B N 1
ATOM 2499 C CA . GLU B 1 62 ? 20.469 10.828 10.945 1 97.19 62 GLU B CA 1
ATOM 2500 C C . GLU B 1 62 ? 19.688 10.297 12.148 1 97.19 62 GLU B C 1
ATOM 2502 O O . GLU B 1 62 ? 20.109 9.336 12.797 1 97.19 62 GLU B O 1
ATOM 2507 N N . TRP B 1 63 ? 18.641 10.898 12.406 1 97.38 63 TRP B N 1
ATOM 2508 C CA . TRP B 1 63 ? 17.766 10.43 13.477 1 97.38 63 TRP B CA 1
ATOM 2509 C C . TRP B 1 63 ? 17.234 9.031 13.164 1 97.38 63 TRP B C 1
ATOM 2511 O O . TRP B 1 63 ? 17.219 8.156 14.039 1 97.38 63 TRP B O 1
ATOM 2521 N N . TYR B 1 64 ? 16.812 8.773 11.93 1 97.19 64 TYR B N 1
ATOM 2522 C CA . TYR B 1 64 ? 16.359 7.445 11.531 1 97.19 64 TYR B CA 1
ATOM 2523 C C . TYR B 1 64 ? 17.469 6.414 11.695 1 97.19 64 TYR B C 1
ATOM 2525 O O . TYR B 1 64 ? 17.219 5.312 12.203 1 97.19 64 TYR B O 1
ATOM 2533 N N . LYS B 1 65 ? 18.641 6.82 11.391 1 96.62 65 LYS B N 1
ATOM 2534 C CA . LYS B 1 65 ? 19.766 5.902 11.484 1 96.62 65 LYS B CA 1
ATOM 2535 C C . LYS B 1 65 ? 20.047 5.527 12.938 1 96.62 65 LYS B C 1
ATOM 2537 O O . LYS B 1 65 ? 20.531 4.43 13.219 1 96.62 65 LYS B O 1
ATOM 2542 N N . SER B 1 66 ? 19.719 6.391 13.828 1 96.31 66 SER B N 1
ATOM 2543 C CA . SER B 1 66 ? 19.953 6.137 15.25 1 96.31 66 SER B CA 1
ATOM 2544 C C . SER B 1 66 ? 18.953 5.117 15.797 1 96.31 66 SER B C 1
ATOM 2546 O O . SER B 1 66 ? 19.156 4.551 16.875 1 96.31 66 SER B O 1
ATOM 2548 N N . LYS B 1 67 ? 17.828 4.961 15.227 1 96.88 67 LYS B N 1
ATOM 2549 C CA . LYS B 1 67 ? 16.75 4.059 15.625 1 96.88 67 LYS B CA 1
ATOM 2550 C C . LYS B 1 67 ? 16.078 4.527 16.906 1 96.88 67 LYS B C 1
ATOM 2552 O O . LYS B 1 67 ? 15.289 3.795 17.516 1 96.88 67 LYS B O 1
ATOM 2557 N N . SER B 1 68 ? 16.375 5.707 17.234 1 95.94 68 SER B N 1
ATOM 2558 C CA . SER B 1 68 ? 15.836 6.207 18.5 1 95.94 68 SER B CA 1
ATOM 2559 C C . SER B 1 68 ? 14.359 6.574 18.359 1 95.94 68 SER B C 1
ATOM 2561 O O . SER B 1 68 ? 13.961 7.227 17.391 1 95.94 68 SER B O 1
ATOM 2563 N N . LEU B 1 69 ? 13.594 6.203 19.344 1 94.69 69 LEU B N 1
ATOM 2564 C CA . LEU B 1 69 ? 12.172 6.543 19.359 1 94.69 69 LEU B CA 1
ATOM 2565 C C . LEU B 1 69 ? 11.922 7.801 20.172 1 94.69 69 LEU B C 1
ATOM 2567 O O . LEU B 1 69 ? 10.773 8.109 20.516 1 94.69 69 LEU B O 1
ATOM 2571 N N . PHE B 1 70 ? 12.961 8.477 20.469 1 96 70 PHE B N 1
ATOM 2572 C CA . PHE B 1 70 ? 12.828 9.688 21.281 1 96 70 PHE B CA 1
ATOM 2573 C C . PHE B 1 70 ? 13.172 10.922 20.453 1 96 70 PHE B C 1
ATOM 2575 O O . PHE B 1 70 ? 14.211 10.961 19.797 1 96 70 PHE B O 1
ATOM 2582 N N . VAL B 1 71 ? 12.281 11.93 20.562 1 95.62 71 VAL B N 1
ATOM 2583 C CA . VAL B 1 71 ? 12.43 13.117 19.719 1 95.62 71 VAL B CA 1
ATOM 2584 C C . VAL B 1 71 ? 13.648 13.922 20.188 1 95.62 71 VAL B C 1
ATOM 2586 O O . VAL B 1 71 ? 14.25 14.656 19.391 1 95.62 71 VAL B O 1
ATOM 2589 N N . LYS B 1 72 ? 14.031 13.82 21.438 1 94.94 72 LYS B N 1
ATOM 2590 C CA . LYS B 1 72 ? 15.195 14.523 21.953 1 94.94 72 LYS B CA 1
ATOM 2591 C C . LYS B 1 72 ? 16.469 14.094 21.219 1 94.94 72 LYS B C 1
ATOM 2593 O O . LYS B 1 72 ? 17.484 14.789 21.281 1 94.94 72 LYS B O 1
ATOM 2598 N N . ASP B 1 73 ? 16.406 12.969 20.578 1 96 73 ASP B N 1
ATOM 2599 C CA . ASP B 1 73 ? 17.594 12.414 19.938 1 96 73 ASP B CA 1
ATOM 2600 C C . ASP B 1 73 ? 17.719 12.906 18.5 1 96 73 ASP B C 1
ATOM 2602 O O . ASP B 1 73 ? 18.656 12.555 17.781 1 96 73 ASP B O 1
ATOM 2606 N N . ILE B 1 74 ? 16.812 13.711 18.031 1 94.69 74 ILE B N 1
ATOM 2607 C CA . ILE B 1 74 ? 16.969 14.391 16.75 1 94.69 74 ILE B CA 1
ATOM 2608 C C . ILE B 1 74 ? 18.109 15.391 16.828 1 94.69 74 ILE B C 1
ATOM 2610 O O . ILE B 1 74 ? 18.125 16.25 17.719 1 94.69 74 ILE B O 1
ATOM 2614 N N . PRO B 1 75 ? 19.047 15.273 15.93 1 95.25 75 PRO B N 1
ATOM 2615 C CA . PRO B 1 75 ? 20.141 16.234 15.969 1 95.25 75 PRO B CA 1
ATOM 2616 C C . PRO B 1 75 ? 19.656 17.688 15.852 1 95.25 75 PRO B C 1
ATOM 2618 O O . PRO B 1 75 ? 18.812 17.984 15.008 1 95.25 75 PRO B O 1
ATOM 2621 N N . GLY B 1 76 ? 20.188 18.469 16.719 1 93.12 76 GLY B N 1
ATOM 2622 C CA . GLY B 1 76 ? 19.781 19.859 16.719 1 93.12 76 GLY B CA 1
ATOM 2623 C C . GLY B 1 76 ? 18.5 20.094 17.5 1 93.12 76 GLY B C 1
ATOM 2624 O O . GLY B 1 76 ? 18.219 19.391 18.469 1 93.12 76 GLY B O 1
ATOM 2625 N N . GLU B 1 77 ? 17.797 21.156 17.047 1 91 77 GLU B N 1
ATOM 2626 C CA . GLU B 1 77 ? 16.547 21.484 17.703 1 91 77 GLU B CA 1
ATOM 2627 C C . GLU B 1 77 ? 15.414 20.578 17.234 1 91 77 GLU B C 1
ATOM 2629 O O . GLU B 1 77 ? 15.266 20.344 16.031 1 91 77 GLU B O 1
ATOM 2634 N N . THR B 1 78 ? 14.703 20.094 18.156 1 89.12 78 THR B N 1
ATOM 2635 C CA . THR B 1 78 ? 13.555 19.266 17.812 1 89.12 78 THR B CA 1
ATOM 2636 C C . THR B 1 78 ? 12.508 20.062 17.062 1 89.12 78 THR B C 1
ATOM 2638 O O . THR B 1 78 ? 12.047 21.109 17.547 1 89.12 78 THR B O 1
ATOM 2641 N N . PRO B 1 79 ? 12.172 19.531 15.977 1 89.12 79 PRO B N 1
ATOM 2642 C CA . PRO B 1 79 ? 11.109 20.25 15.25 1 89.12 79 PRO B CA 1
ATOM 2643 C C . PRO B 1 79 ? 9.789 20.25 16.016 1 89.12 79 PRO B C 1
ATOM 2645 O O . PRO B 1 79 ? 9.438 19.266 16.656 1 89.12 79 PRO B O 1
ATOM 2648 N N . LYS B 1 80 ? 9.055 21.281 15.844 1 88.31 80 LYS B N 1
ATOM 2649 C CA . LYS B 1 80 ? 7.809 21.516 16.578 1 88.31 80 LYS B CA 1
ATOM 2650 C C . LYS B 1 80 ? 6.801 20.391 16.297 1 88.31 80 LYS B C 1
ATOM 2652 O O . LYS B 1 80 ? 6.074 19.969 17.188 1 88.31 80 LYS B O 1
ATOM 2657 N N . ILE B 1 81 ? 6.809 19.938 15.094 1 86.62 81 ILE B N 1
ATOM 2658 C CA . ILE B 1 81 ? 5.824 18.938 14.719 1 86.62 81 ILE B CA 1
ATOM 2659 C C . ILE B 1 81 ? 6.062 17.656 15.523 1 86.62 81 ILE B C 1
ATOM 2661 O O . ILE B 1 81 ? 5.109 17 15.961 1 86.62 81 ILE B O 1
ATOM 2665 N N . TRP B 1 82 ? 7.281 17.266 15.758 1 91.38 82 TRP B N 1
ATOM 2666 C CA . TRP B 1 82 ? 7.586 16.047 16.516 1 91.38 82 TRP B CA 1
ATOM 2667 C C . TRP B 1 82 ? 7.27 16.234 17.984 1 91.38 82 TRP B C 1
ATOM 2669 O O . TRP B 1 82 ? 6.816 15.297 18.656 1 91.38 82 TRP B O 1
ATOM 2679 N N . GLN B 1 83 ? 7.473 17.453 18.438 1 91.56 83 GLN B N 1
ATOM 2680 C CA . GLN B 1 83 ? 7.113 17.734 19.828 1 91.56 83 GLN B CA 1
ATOM 2681 C C . GLN B 1 83 ? 5.605 17.594 20.047 1 91.56 83 GLN B C 1
ATOM 2683 O O . GLN B 1 83 ? 5.164 17.109 21.078 1 91.56 83 GLN B O 1
ATOM 2688 N N . GLN B 1 84 ? 4.957 17.984 19.062 1 91.38 84 GLN B N 1
ATOM 2689 C CA . GLN B 1 84 ? 3.502 18.016 19.156 1 91.38 84 GLN B CA 1
ATOM 2690 C C . GLN B 1 84 ? 2.924 16.594 19.172 1 91.38 84 GLN B C 1
ATOM 2692 O O . GLN B 1 84 ? 1.923 16.344 19.844 1 91.38 84 GLN B O 1
ATOM 2697 N N . VAL B 1 85 ? 3.527 15.68 18.5 1 93.19 85 VAL B N 1
ATOM 2698 C CA . VAL B 1 85 ? 2.891 14.375 18.328 1 93.19 85 VAL B CA 1
ATOM 2699 C C . VAL B 1 85 ? 3.535 13.359 19.25 1 93.19 85 VAL B C 1
ATOM 2701 O O . VAL B 1 85 ? 3.064 12.219 19.359 1 93.19 85 VAL B O 1
ATOM 2704 N N . ALA B 1 86 ? 4.605 13.742 19.938 1 95.75 86 ALA B N 1
ATOM 2705 C CA . ALA B 1 86 ? 5.305 12.828 20.844 1 95.75 86 ALA B CA 1
ATOM 2706 C C . ALA B 1 86 ? 4.5 12.602 22.125 1 95.75 86 ALA B C 1
ATOM 2708 O O . ALA B 1 86 ? 3.617 13.391 22.469 1 95.75 86 ALA B O 1
ATOM 2709 N N . SER B 1 87 ? 4.828 11.523 22.828 1 95.94 87 SER B N 1
ATOM 2710 C CA . SER B 1 87 ? 4.246 11.273 24.141 1 95.94 87 SER B CA 1
ATOM 2711 C C . SER B 1 87 ? 4.766 12.266 25.188 1 95.94 87 SER B C 1
ATOM 2713 O O . SER B 1 87 ? 5.695 13.023 24.906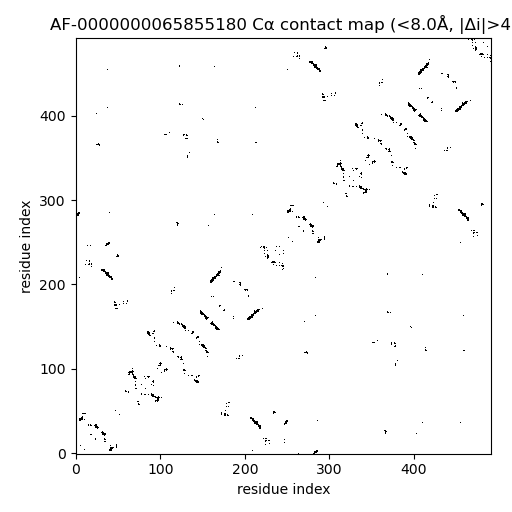 1 95.94 87 SER B O 1
ATOM 2715 N N . SER B 1 88 ? 4.125 12.188 26.328 1 95.75 88 SER B N 1
ATOM 2716 C CA . SER B 1 88 ? 4.566 13.055 27.406 1 95.75 88 SER B CA 1
ATOM 2717 C C . SER B 1 88 ? 6.012 12.766 27.812 1 95.75 88 SER B C 1
ATOM 2719 O O . SER B 1 88 ? 6.688 13.617 28.391 1 95.75 88 SER B O 1
ATOM 2721 N N . LYS B 1 89 ? 6.523 11.617 27.422 1 95.31 89 LYS B N 1
ATOM 2722 C CA . LYS B 1 89 ? 7.898 11.227 27.719 1 95.31 89 LYS B CA 1
ATOM 2723 C C . LYS B 1 89 ? 8.82 11.484 26.531 1 95.31 89 LYS B C 1
ATOM 2725 O O . LYS B 1 89 ? 10.016 11.18 26.578 1 95.31 89 LYS B O 1
ATOM 2730 N N . GLY B 1 90 ? 8.172 11.953 25.391 1 95.5 90 GLY B N 1
ATOM 2731 C CA . GLY B 1 90 ? 8.961 12.289 24.203 1 95.5 90 GLY B CA 1
ATOM 2732 C C . GLY B 1 90 ? 9.086 11.141 23.234 1 95.5 90 GLY B C 1
ATOM 2733 O O . GLY B 1 90 ? 9.906 11.188 22.312 1 95.5 90 GLY B O 1
ATOM 2734 N N . GLU B 1 91 ? 8.383 10.172 23.406 1 94.75 91 GLU B N 1
ATOM 2735 C CA . GLU B 1 91 ? 8.445 8.992 22.547 1 94.75 91 GLU B CA 1
ATOM 2736 C C . GLU B 1 91 ? 7.559 9.148 21.312 1 94.75 91 GLU B C 1
ATOM 2738 O O . GLU B 1 91 ? 6.504 9.781 21.375 1 94.75 91 GLU B O 1
ATOM 2743 N N . ILE B 1 92 ? 8.047 8.547 20.188 1 94.19 92 ILE B N 1
ATOM 2744 C CA . ILE B 1 92 ? 7.242 8.477 18.984 1 94.19 92 ILE B CA 1
ATOM 2745 C C . ILE B 1 92 ? 7.156 7.035 18.5 1 94.19 92 ILE B C 1
ATOM 2747 O O . ILE B 1 92 ? 7.84 6.152 19.031 1 94.19 92 ILE B O 1
ATOM 2751 N N . ASN B 1 93 ? 6.301 6.844 17.516 1 91.5 93 ASN B N 1
ATOM 2752 C CA . ASN B 1 93 ? 6.148 5.523 16.906 1 91.5 93 ASN B CA 1
ATOM 2753 C C . ASN B 1 93 ? 6.875 5.43 15.57 1 91.5 93 ASN B C 1
ATOM 2755 O O . ASN B 1 93 ? 7.219 4.332 15.125 1 91.5 93 ASN B O 1
ATOM 2759 N N . SER B 1 94 ? 7.105 6.621 15.062 1 91.62 94 SER B N 1
ATOM 2760 C CA . SER B 1 94 ? 7.402 6.609 13.633 1 91.62 94 SER B CA 1
ATOM 2761 C C . SER B 1 94 ? 8.875 6.898 13.375 1 91.62 94 SER B C 1
ATOM 2763 O O . SER B 1 94 ? 9.211 7.742 12.539 1 91.62 94 SER B O 1
ATOM 2765 N N . ASN B 1 95 ? 9.812 6.246 13.906 1 95.38 95 ASN B N 1
ATOM 2766 C CA . ASN B 1 95 ? 11.18 6.207 13.398 1 95.38 95 ASN B CA 1
ATOM 2767 C C . ASN B 1 95 ? 11.375 5.082 12.391 1 95.38 95 ASN B C 1
ATOM 2769 O O . ASN B 1 95 ? 11.367 3.904 12.75 1 95.38 95 ASN B O 1
ATOM 2773 N N . TYR B 1 96 ? 11.609 5.449 11.125 1 97.56 96 TYR B N 1
ATOM 2774 C CA . TYR B 1 96 ? 11.648 4.477 10.047 1 97.56 96 TYR B CA 1
ATOM 2775 C C . TYR B 1 96 ? 12.891 3.594 10.148 1 97.56 96 TYR B C 1
ATOM 2777 O O . TYR B 1 96 ? 12.867 2.43 9.742 1 97.56 96 TYR B O 1
ATOM 2785 N N . GLY B 1 97 ? 13.961 4.148 10.656 1 98.12 97 GLY B N 1
ATOM 2786 C CA . GLY B 1 97 ? 15.133 3.322 10.906 1 98.12 97 GLY B CA 1
ATOM 2787 C C . GLY B 1 97 ? 14.875 2.225 11.922 1 98.12 97 GLY B C 1
ATOM 2788 O O . GLY B 1 97 ? 15.273 1.076 11.719 1 98.12 97 GLY B O 1
ATOM 2789 N N . TRP B 1 98 ? 14.234 2.623 13.008 1 96.94 98 TRP B N 1
ATOM 2790 C CA . TRP B 1 98 ? 13.836 1.61 13.977 1 96.94 98 TRP B CA 1
ATOM 2791 C C . TRP B 1 98 ? 12.984 0.53 13.32 1 96.94 98 TRP B C 1
ATOM 2793 O O . TRP B 1 98 ? 13.188 -0.663 13.555 1 96.94 98 TRP B O 1
ATOM 2803 N N . ALA B 1 99 ? 12.078 0.935 12.5 1 96 99 ALA B N 1
ATOM 2804 C CA . ALA B 1 99 ? 11.109 0.03 11.883 1 96 99 ALA B CA 1
ATOM 2805 C C . ALA B 1 99 ? 11.812 -1.049 11.062 1 96 99 ALA B C 1
ATOM 2807 O O . ALA B 1 99 ? 11.359 -2.199 11.023 1 96 99 ALA B O 1
ATOM 2808 N N . ILE B 1 100 ? 12.961 -0.74 10.438 1 97.25 100 ILE B N 1
ATOM 2809 C CA . ILE B 1 100 ? 13.477 -1.724 9.484 1 97.25 100 ILE B CA 1
ATOM 2810 C C . ILE B 1 100 ? 14.758 -2.344 10.031 1 97.25 100 ILE B C 1
ATOM 2812 O O . ILE B 1 100 ? 15.156 -3.432 9.609 1 97.25 100 ILE B O 1
ATOM 2816 N N . TRP B 1 101 ? 15.422 -1.717 11.031 1 97.88 101 TRP B N 1
ATOM 2817 C CA . TRP B 1 101 ? 16.719 -2.219 11.461 1 97.88 101 TRP B CA 1
ATOM 2818 C C . TRP B 1 101 ? 16.641 -2.84 12.852 1 97.88 101 TRP B C 1
ATOM 2820 O O . TRP B 1 101 ? 17.5 -3.617 13.25 1 97.88 101 TRP B O 1
ATOM 2830 N N . SER B 1 102 ? 15.609 -2.523 13.594 1 96.12 102 SER B N 1
ATOM 2831 C CA . SER B 1 102 ? 15.531 -2.986 14.977 1 96.12 102 SER B CA 1
ATOM 2832 C C . SER B 1 102 ? 15.188 -4.469 15.039 1 96.12 102 SER B C 1
ATOM 2834 O O . SER B 1 102 ? 14.352 -4.949 14.273 1 96.12 102 SER B O 1
ATOM 2836 N N . GLU B 1 103 ? 15.664 -5.152 16 1 94.25 103 GLU B N 1
ATOM 2837 C CA . GLU B 1 103 ? 15.305 -6.539 16.266 1 94.25 103 GLU B CA 1
ATOM 2838 C C . GLU B 1 103 ? 13.883 -6.645 16.812 1 94.25 103 GLU B C 1
ATOM 2840 O O . GLU B 1 103 ? 13.203 -7.648 16.578 1 94.25 103 GLU B O 1
ATOM 2845 N N . ASP B 1 104 ? 13.477 -5.594 17.422 1 91.19 104 ASP B N 1
ATOM 2846 C CA . ASP B 1 104 ? 12.125 -5.566 17.953 1 91.19 104 ASP B CA 1
ATOM 2847 C C . ASP B 1 104 ? 11.086 -5.66 16.844 1 91.19 104 ASP B C 1
ATOM 2849 O O . ASP B 1 104 ? 9.953 -6.098 17.078 1 91.19 104 ASP B O 1
ATOM 2853 N N . ASN B 1 105 ? 11.523 -5.207 15.688 1 92.88 105 ASN B N 1
ATOM 2854 C CA . ASN B 1 105 ? 10.664 -5.332 14.516 1 92.88 105 ASN B CA 1
ATOM 2855 C C . ASN B 1 105 ? 11.266 -6.277 13.484 1 92.88 105 ASN B C 1
ATOM 2857 O O . ASN B 1 105 ? 11.156 -6.039 12.281 1 92.88 105 ASN B O 1
ATOM 2861 N N . TYR B 1 106 ? 12.039 -7.23 13.969 1 93.56 106 TYR B N 1
ATOM 2862 C CA . TYR B 1 106 ? 12.469 -8.43 13.258 1 93.56 106 TYR B CA 1
ATOM 2863 C C . TYR B 1 106 ? 13.594 -8.109 12.273 1 93.56 106 TYR B C 1
ATOM 2865 O O . TYR B 1 106 ? 13.742 -8.781 11.258 1 93.56 106 TYR B O 1
ATOM 2873 N N . ALA B 1 107 ? 14.328 -7.02 12.438 1 95.06 107 ALA B N 1
ATOM 2874 C CA . ALA B 1 107 ? 15.469 -6.676 11.594 1 95.06 107 ALA B CA 1
ATOM 2875 C C . ALA B 1 107 ? 15.141 -6.852 10.117 1 95.06 107 ALA B C 1
ATOM 2877 O O . ALA B 1 107 ? 15.859 -7.531 9.383 1 95.06 107 ALA B O 1
ATOM 2878 N N . GLN B 1 108 ? 14.141 -6.266 9.719 1 96.38 108 GLN B N 1
ATOM 2879 C CA . GLN B 1 108 ? 13.492 -6.512 8.438 1 96.38 108 GLN B CA 1
ATOM 2880 C C . GLN B 1 108 ? 14.438 -6.227 7.273 1 96.38 108 GLN B C 1
ATOM 2882 O O . GLN B 1 108 ? 14.359 -6.879 6.23 1 96.38 108 GLN B O 1
ATOM 2887 N N . TYR B 1 109 ? 15.297 -5.262 7.441 1 97.88 109 TYR B N 1
ATOM 2888 C CA . TYR B 1 109 ? 16.25 -4.969 6.375 1 97.88 109 TYR B CA 1
ATOM 2889 C C . TYR B 1 109 ? 17.109 -6.188 6.059 1 97.88 109 TYR B C 1
ATOM 2891 O O . TYR B 1 109 ? 17.25 -6.574 4.898 1 97.88 109 TYR B O 1
ATOM 2899 N N . ASP B 1 110 ? 17.625 -6.773 7.098 1 96.88 110 ASP B N 1
ATOM 2900 C CA . ASP B 1 110 ? 18.484 -7.945 6.922 1 96.88 110 ASP B CA 1
ATOM 2901 C C . ASP B 1 110 ? 17.703 -9.094 6.281 1 96.88 110 ASP B C 1
ATOM 2903 O O . ASP B 1 110 ? 18.25 -9.82 5.441 1 96.88 110 ASP B O 1
ATOM 2907 N N . MET B 1 111 ? 16.516 -9.219 6.691 1 94.88 111 MET B N 1
ATOM 2908 C CA . MET B 1 111 ? 15.672 -10.273 6.129 1 94.88 111 MET B CA 1
ATOM 2909 C C . MET B 1 111 ? 15.406 -10.031 4.645 1 94.88 111 MET B C 1
ATOM 2911 O O . MET B 1 111 ? 15.484 -10.953 3.838 1 94.88 111 MET B O 1
ATOM 2915 N N . CYS B 1 112 ? 15.102 -8.859 4.332 1 96.88 112 CYS B N 1
ATOM 2916 C CA . CYS B 1 112 ? 14.852 -8.477 2.947 1 96.88 112 CYS B CA 1
ATOM 2917 C C . CYS B 1 112 ? 16.094 -8.656 2.096 1 96.88 112 CYS B C 1
ATOM 2919 O O . CYS B 1 112 ? 16.031 -9.211 0.997 1 96.88 112 CYS B O 1
ATOM 2921 N N . LEU B 1 113 ? 17.203 -8.211 2.623 1 97.69 113 LEU B N 1
ATOM 2922 C CA . LEU B 1 113 ? 18.484 -8.344 1.94 1 97.69 113 LEU B CA 1
ATOM 2923 C C . LEU B 1 113 ? 18.781 -9.812 1.651 1 97.69 113 LEU B C 1
ATOM 2925 O O . LEU B 1 113 ? 19.188 -10.164 0.537 1 97.69 113 LEU B O 1
ATOM 2929 N N . ALA B 1 114 ? 18.594 -10.602 2.643 1 96 114 ALA B N 1
ATOM 2930 C CA . ALA B 1 114 ? 18.859 -12.023 2.494 1 96 114 ALA B CA 1
ATOM 2931 C C . ALA B 1 114 ? 17.938 -12.648 1.449 1 96 114 ALA B C 1
ATOM 2933 O O . ALA B 1 114 ? 18.375 -13.43 0.603 1 96 114 ALA B O 1
ATOM 2934 N N . GLU B 1 115 ? 16.672 -12.328 1.514 1 95 115 GLU B N 1
ATOM 2935 C CA . GLU B 1 115 ? 15.688 -12.867 0.572 1 95 115 GLU B CA 1
ATOM 2936 C C . GLU B 1 115 ? 16.047 -12.492 -0.865 1 95 115 GLU B C 1
ATOM 2938 O O . GLU B 1 115 ? 16.109 -13.359 -1.739 1 95 115 GLU B O 1
ATOM 2943 N N . LEU B 1 116 ? 16.312 -11.281 -1.113 1 96.94 116 LEU B N 1
ATOM 2944 C CA . LEU B 1 116 ? 16.594 -10.797 -2.459 1 96.94 116 LEU B CA 1
ATOM 2945 C C . LEU B 1 116 ? 17.938 -11.32 -2.957 1 96.94 116 LEU B C 1
ATOM 2947 O O . LEU B 1 116 ? 18.125 -11.539 -4.156 1 96.94 116 LEU B O 1
ATOM 2951 N N . GLY B 1 117 ? 18.875 -11.477 -2.066 1 96.44 117 GLY B N 1
ATOM 2952 C CA . GLY B 1 117 ? 20.156 -12.055 -2.432 1 96.44 117 GLY B CA 1
ATOM 2953 C C . GLY B 1 117 ? 20.062 -13.5 -2.879 1 96.44 117 GLY B C 1
ATOM 2954 O O . GLY B 1 117 ? 20.719 -13.906 -3.84 1 96.44 117 GLY B O 1
ATOM 2955 N N . GLN B 1 118 ? 19.234 -14.242 -2.201 1 94.12 118 GLN B N 1
ATOM 2956 C CA . GLN B 1 118 ? 19.094 -15.664 -2.473 1 94.12 118 GLN B CA 1
ATOM 2957 C C . GLN B 1 118 ? 18.125 -15.914 -3.627 1 94.12 118 GLN B C 1
ATOM 2959 O O . GLN B 1 118 ? 18.297 -16.859 -4.402 1 94.12 118 GLN B O 1
ATOM 2964 N N . ASN B 1 119 ? 17.078 -15.148 -3.645 1 93.31 119 ASN B N 1
ATOM 2965 C CA . ASN B 1 119 ? 16.031 -15.273 -4.652 1 93.31 119 ASN B CA 1
ATOM 2966 C C . ASN B 1 119 ? 15.773 -13.945 -5.359 1 93.31 119 ASN B C 1
ATOM 2968 O O . ASN B 1 119 ? 14.766 -13.281 -5.094 1 93.31 119 ASN B O 1
ATOM 2972 N N . PRO B 1 120 ? 16.516 -13.633 -6.34 1 94.5 120 PRO B N 1
ATOM 2973 C CA . PRO B 1 120 ? 16.422 -12.312 -6.965 1 94.5 120 PRO B CA 1
ATOM 2974 C C . PRO B 1 120 ? 15.062 -12.062 -7.621 1 94.5 120 PRO B C 1
ATOM 2976 O O . PRO B 1 120 ? 14.641 -10.914 -7.754 1 94.5 120 PRO B O 1
ATOM 2979 N N . ASP B 1 121 ? 14.344 -13.125 -8.016 1 93.5 121 ASP B N 1
ATOM 2980 C CA . ASP B 1 121 ? 13.055 -12.953 -8.68 1 93.5 121 ASP B CA 1
ATOM 2981 C C . ASP B 1 121 ? 11.914 -12.969 -7.66 1 93.5 121 ASP B C 1
ATOM 2983 O O . ASP B 1 121 ? 10.742 -12.93 -8.039 1 93.5 121 ASP B O 1
ATOM 2987 N N . SER B 1 122 ? 12.25 -12.891 -6.406 1 94.19 122 SER B N 1
ATOM 2988 C CA . SER B 1 122 ? 11.273 -13.039 -5.332 1 94.19 122 SER B CA 1
ATOM 2989 C C . SER B 1 122 ? 10.273 -11.891 -5.328 1 94.19 122 SER B C 1
ATOM 2991 O O . SER B 1 122 ? 10.609 -10.766 -5.695 1 94.19 122 SER B O 1
ATOM 2993 N N . ARG B 1 123 ? 9.062 -12.234 -4.91 1 95.12 123 ARG B N 1
ATOM 2994 C CA . ARG B 1 123 ? 8.023 -11.234 -4.664 1 95.12 123 ARG B CA 1
ATOM 2995 C C . ARG B 1 123 ? 7.852 -10.984 -3.17 1 95.12 123 ARG B C 1
ATOM 2997 O O . ARG B 1 123 ? 6.906 -10.312 -2.754 1 95.12 123 ARG B O 1
ATOM 3004 N N . ARG B 1 124 ? 8.867 -11.438 -2.336 1 94.62 124 ARG B N 1
ATOM 3005 C CA . ARG B 1 124 ? 8.734 -11.391 -0.884 1 94.62 124 ARG B CA 1
ATOM 3006 C C . ARG B 1 124 ? 9.719 -10.406 -0.27 1 94.62 124 ARG B C 1
ATOM 3008 O O . ARG B 1 124 ? 9.883 -10.367 0.951 1 94.62 124 ARG B O 1
ATOM 3015 N N . GLY B 1 125 ? 10.461 -9.727 -1.192 1 96.44 125 GLY B N 1
ATOM 3016 C CA . GLY B 1 125 ? 11.312 -8.672 -0.677 1 96.44 125 GLY B CA 1
ATOM 3017 C C . GLY B 1 125 ? 10.531 -7.469 -0.174 1 96.44 125 GLY B C 1
ATOM 3018 O O . GLY B 1 125 ? 10.336 -6.496 -0.908 1 96.44 125 GLY B O 1
ATOM 3019 N N . ILE B 1 126 ? 10.109 -7.566 1.099 1 97.69 126 ILE B N 1
ATOM 3020 C CA . ILE B 1 126 ? 9.227 -6.523 1.604 1 97.69 126 ILE B CA 1
ATOM 3021 C C . ILE B 1 126 ? 9.594 -6.184 3.047 1 97.69 126 ILE B C 1
ATOM 3023 O O . ILE B 1 126 ? 10.016 -7.062 3.809 1 97.69 126 ILE B O 1
ATOM 3027 N N . MET B 1 127 ? 9.555 -4.945 3.355 1 97.62 127 MET B N 1
ATOM 3028 C CA . MET B 1 127 ? 9.719 -4.457 4.723 1 97.62 127 MET B CA 1
ATOM 3029 C C . MET B 1 127 ? 8.43 -3.816 5.227 1 97.62 127 MET B C 1
ATOM 3031 O O . MET B 1 127 ? 7.871 -2.932 4.57 1 97.62 127 MET B O 1
ATOM 3035 N N . ILE B 1 128 ? 7.98 -4.281 6.34 1 96.5 128 ILE B N 1
ATOM 3036 C CA . ILE B 1 128 ? 6.754 -3.814 6.977 1 96.5 128 ILE B CA 1
ATOM 3037 C C . ILE B 1 128 ? 7.098 -2.812 8.078 1 96.5 128 ILE B C 1
ATOM 3039 O O . ILE B 1 128 ? 7.59 -3.195 9.141 1 96.5 128 ILE B O 1
ATOM 3043 N N . TYR B 1 129 ? 6.816 -1.531 7.805 1 96.25 129 TYR B N 1
ATOM 3044 C CA . TYR B 1 129 ? 7.145 -0.452 8.727 1 96.25 129 TYR B CA 1
ATOM 3045 C C . TYR B 1 129 ? 6.152 -0.398 9.883 1 96.25 129 TYR B C 1
ATOM 3047 O O . TYR B 1 129 ? 6.543 -0.221 11.039 1 96.25 129 TYR B O 1
ATOM 3055 N N . THR B 1 130 ? 4.926 -0.596 9.492 1 92.69 130 THR B N 1
ATOM 3056 C CA . THR B 1 130 ? 3.846 -0.452 10.461 1 92.69 130 THR B CA 1
ATOM 3057 C C . THR B 1 130 ? 3.596 -1.768 11.195 1 92.69 130 THR B C 1
ATOM 3059 O O . THR B 1 130 ? 4.25 -2.773 10.914 1 92.69 130 THR B O 1
ATOM 3062 N N . ARG B 1 131 ? 2.797 -1.613 12.312 1 90.81 131 ARG B N 1
ATOM 3063 C CA . ARG B 1 131 ? 2.428 -2.777 13.109 1 90.81 131 ARG B CA 1
ATOM 3064 C C . ARG B 1 131 ? 0.973 -2.691 13.562 1 90.81 131 ARG B C 1
ATOM 3066 O O . ARG B 1 131 ? 0.455 -1.598 13.797 1 90.81 131 ARG B O 1
ATOM 3073 N N . PRO B 1 132 ? 0.381 -3.898 13.688 1 89.94 132 PRO B N 1
ATOM 3074 C CA . PRO B 1 132 ? -1.021 -3.887 14.117 1 89.94 132 PRO B CA 1
ATOM 3075 C C . PRO B 1 132 ? -1.231 -3.143 15.43 1 89.94 132 PRO B C 1
ATOM 3077 O O . PRO B 1 132 ? -2.271 -2.51 15.625 1 89.94 132 PRO B O 1
ATOM 3080 N N . SER B 1 133 ? -0.274 -3.158 16.281 1 89.19 133 SER B N 1
ATOM 3081 C CA . SER B 1 133 ? -0.396 -2.537 17.594 1 89.19 133 SER B CA 1
ATOM 3082 C C . SER B 1 133 ? -0.44 -1.016 17.484 1 89.19 133 SER B C 1
ATOM 3084 O O . SER B 1 133 ? -0.77 -0.327 18.453 1 89.19 133 SER B O 1
ATOM 3086 N N . MET B 1 134 ? -0.105 -0.507 16.375 1 85.94 134 MET B N 1
ATOM 3087 C CA . MET B 1 134 ? -0.006 0.94 16.203 1 85.94 134 MET B CA 1
ATOM 3088 C C . MET B 1 134 ? -1.348 1.612 16.484 1 85.94 134 MET B C 1
ATOM 3090 O O . MET B 1 134 ? -1.391 2.758 16.938 1 85.94 134 MET B O 1
ATOM 3094 N N . GLN B 1 135 ? -2.361 0.9 16.234 1 82.62 135 GLN B N 1
ATOM 3095 C CA . GLN B 1 135 ? -3.699 1.424 16.484 1 82.62 135 GLN B CA 1
ATOM 3096 C C . GLN B 1 135 ? -3.887 1.768 17.969 1 82.62 135 GLN B C 1
ATOM 3098 O O . GLN B 1 135 ? -4.719 2.609 18.312 1 82.62 135 GLN B O 1
ATOM 3103 N N . PHE B 1 136 ? -3.035 1.152 18.781 1 83.56 136 PHE B N 1
ATOM 3104 C CA . PHE B 1 136 ? -3.09 1.377 20.219 1 83.56 136 PHE B CA 1
ATOM 3105 C C . PHE B 1 136 ? -1.922 2.242 20.672 1 83.56 136 PHE B C 1
ATOM 3107 O O . PHE B 1 136 ? -2.09 3.125 21.516 1 83.56 136 PHE B O 1
ATOM 3114 N N . ASP B 1 137 ? -0.898 2.02 20.031 1 87.69 137 ASP B N 1
ATOM 3115 C CA . ASP B 1 137 ? 0.345 2.635 20.484 1 87.69 137 ASP B CA 1
ATOM 3116 C C . ASP B 1 137 ? 0.314 4.148 20.281 1 87.69 137 ASP B C 1
ATOM 3118 O O . ASP B 1 137 ? 0.961 4.895 21.016 1 87.69 137 ASP B O 1
ATOM 3122 N N . TYR B 1 138 ? -0.44 4.574 19.344 1 86.88 138 TY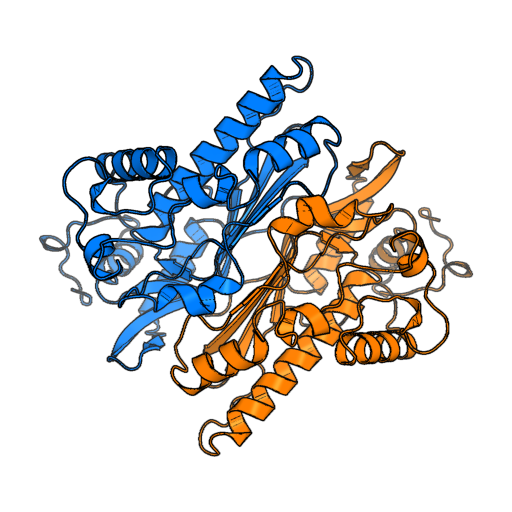R B N 1
ATOM 3123 C CA . TYR B 1 138 ? -0.393 6 19.031 1 86.88 138 TYR B CA 1
ATOM 3124 C C . TYR B 1 138 ? -1.036 6.828 20.141 1 86.88 138 TYR B C 1
ATOM 3126 O O . TYR B 1 138 ? -0.804 8.031 20.234 1 86.88 138 TYR B O 1
ATOM 3134 N N . ASN B 1 139 ? -1.712 6.262 21.047 1 85.5 139 ASN B N 1
ATOM 3135 C CA . ASN B 1 139 ? -2.4 6.973 22.109 1 85.5 139 ASN B CA 1
ATOM 3136 C C . ASN B 1 139 ? -1.655 6.848 23.438 1 85.5 139 ASN B C 1
ATOM 3138 O O . ASN B 1 139 ? -2.045 7.457 24.438 1 85.5 139 ASN B O 1
ATOM 3142 N N . LYS B 1 140 ? -0.633 6.188 23.328 1 88.56 140 LYS B N 1
ATOM 3143 C CA . LYS B 1 140 ? 0.104 5.957 24.578 1 88.56 140 LYS B CA 1
ATOM 3144 C C . LYS B 1 140 ? 0.699 7.254 25.109 1 88.56 140 LYS B C 1
ATOM 3146 O O . LYS B 1 140 ? 1.398 7.969 24.391 1 88.56 140 LYS B O 1
ATOM 3151 N N . ASP B 1 141 ? 0.413 7.566 26.391 1 94.19 141 ASP B N 1
ATOM 3152 C CA . ASP B 1 141 ? 0.971 8.711 27.094 1 94.19 141 ASP B CA 1
ATOM 3153 C C . ASP B 1 141 ? 0.763 10 26.297 1 94.19 141 ASP B C 1
ATOM 3155 O O . ASP B 1 141 ? 1.681 10.812 26.172 1 94.19 141 ASP B O 1
ATOM 3159 N N . GLY B 1 142 ? -0.353 10.078 25.625 1 92.62 142 GLY B N 1
ATOM 3160 C CA . GLY B 1 142 ? -0.723 11.305 24.938 1 92.62 142 GLY B CA 1
ATOM 3161 C C . GLY B 1 142 ? -0.148 11.391 23.531 1 92.62 142 GLY B C 1
ATOM 3162 O O . GLY B 1 142 ? -0.297 12.406 22.859 1 92.62 142 GLY B O 1
ATOM 3163 N N . MET B 1 143 ? 0.531 10.352 23.062 1 94.75 143 MET B N 1
ATOM 3164 C CA . MET B 1 143 ? 1.129 10.328 21.734 1 94.75 143 MET B CA 1
ATOM 3165 C C . MET B 1 143 ? 0.052 10.367 20.656 1 94.75 143 MET B C 1
ATOM 3167 O O . MET B 1 143 ? -0.993 9.727 20.797 1 94.75 143 MET B O 1
ATOM 3171 N N . SER B 1 144 ? 0.314 11.086 19.562 1 92.06 144 SER B N 1
ATOM 3172 C CA . SER B 1 144 ? -0.605 11.102 18.438 1 92.06 144 SER B CA 1
ATOM 3173 C C . SER B 1 144 ? 0.113 10.742 17.141 1 92.06 144 SER B C 1
ATOM 3175 O O . SER B 1 144 ? -0.448 10.891 16.047 1 92.06 144 SER B O 1
ATOM 3177 N N . ASP B 1 145 ? 1.263 10.281 17.312 1 93.12 145 ASP B N 1
ATOM 3178 C CA . ASP B 1 145 ? 2.068 9.867 16.172 1 93.12 145 ASP B CA 1
ATOM 3179 C C . ASP B 1 145 ? 1.593 8.531 15.617 1 93.12 145 ASP B C 1
ATOM 3181 O O . ASP B 1 145 ? 1.786 7.488 16.25 1 93.12 145 ASP B O 1
ATOM 3185 N N . PHE B 1 146 ? 1.001 8.594 14.43 1 93.12 146 PHE B N 1
ATOM 3186 C CA . PHE B 1 146 ? 0.568 7.41 13.695 1 93.12 146 PHE B CA 1
ATOM 3187 C C . PHE B 1 146 ? 1.388 7.23 12.43 1 93.12 146 PHE B C 1
ATOM 3189 O O . PHE B 1 146 ? 1.485 8.148 11.609 1 93.12 146 PHE B O 1
ATOM 3196 N N . MET B 1 147 ? 2.008 6.16 12.281 1 92.88 147 MET B N 1
ATOM 3197 C CA . MET B 1 147 ? 2.934 5.902 11.18 1 92.88 147 MET B CA 1
ATOM 3198 C C . MET B 1 147 ? 2.25 6.105 9.836 1 92.88 147 MET B C 1
ATOM 3200 O O . MET B 1 147 ? 1.142 5.613 9.617 1 92.88 147 MET B O 1
ATOM 3204 N N . CYS B 1 148 ? 2.982 6.766 8.969 1 95.94 148 CYS B N 1
ATOM 3205 C CA . CYS B 1 148 ? 2.424 7.055 7.652 1 95.94 148 CYS B CA 1
ATOM 3206 C C . CYS B 1 148 ? 2.789 5.969 6.652 1 95.94 148 CYS B C 1
ATOM 3208 O O . CYS B 1 148 ? 1.935 5.5 5.898 1 95.94 148 CYS B O 1
ATOM 3210 N N . THR B 1 149 ? 4.074 5.574 6.629 1 97.56 149 THR B N 1
ATOM 3211 C CA . THR B 1 149 ? 4.516 4.52 5.727 1 97.56 149 THR B CA 1
ATOM 3212 C C . THR B 1 149 ? 4.105 3.146 6.254 1 97.56 149 THR B C 1
ATOM 3214 O O . THR B 1 149 ? 4.348 2.828 7.422 1 97.56 149 THR B O 1
ATOM 3217 N N . ASN B 1 150 ? 3.498 2.365 5.406 1 97.31 150 ASN B N 1
ATOM 3218 C CA . ASN B 1 150 ? 3.057 1.038 5.824 1 97.31 150 ASN B CA 1
ATOM 3219 C C . ASN B 1 150 ? 4.066 -0.037 5.43 1 97.31 150 ASN B C 1
ATOM 3221 O O . ASN B 1 150 ? 4.574 -0.763 6.285 1 97.31 150 ASN B O 1
ATOM 3225 N N . THR B 1 151 ? 4.324 -0.094 4.145 1 98 151 THR B N 1
ATOM 3226 C CA . THR B 1 151 ? 5.238 -1.111 3.637 1 98 151 THR B CA 1
ATOM 3227 C C . THR B 1 151 ? 6.066 -0.564 2.475 1 98 151 THR B C 1
ATOM 3229 O O . THR B 1 151 ? 5.66 0.396 1.817 1 98 151 THR B O 1
ATOM 3232 N N . VAL B 1 152 ? 7.18 -1.173 2.277 1 98.62 152 VAL B N 1
ATOM 3233 C CA . VAL B 1 152 ? 7.957 -0.984 1.056 1 98.62 152 VAL B CA 1
ATOM 3234 C C . VAL B 1 152 ? 8.398 -2.34 0.51 1 98.62 152 VAL B C 1
ATOM 3236 O O . VAL B 1 152 ? 9.039 -3.123 1.219 1 98.62 152 VAL B O 1
ATOM 3239 N N . GLN B 1 153 ? 8.047 -2.58 -0.687 1 98.62 153 GLN B N 1
ATOM 3240 C CA . GLN B 1 153 ? 8.453 -3.809 -1.359 1 98.62 153 GLN B CA 1
ATOM 3241 C C . GLN B 1 153 ? 9.531 -3.531 -2.406 1 98.62 153 GLN B C 1
ATOM 3243 O O . GLN B 1 153 ? 9.461 -2.533 -3.127 1 98.62 153 GLN B O 1
ATOM 3248 N N . TYR B 1 154 ? 10.461 -4.395 -2.486 1 98.75 154 TYR B N 1
ATOM 3249 C CA . TYR B 1 154 ? 11.547 -4.297 -3.447 1 98.75 154 TYR B CA 1
ATOM 3250 C C . TYR B 1 154 ? 11.539 -5.473 -4.414 1 98.75 154 TYR B C 1
ATOM 3252 O O . TYR B 1 154 ? 11.484 -6.633 -3.992 1 98.75 154 TYR B O 1
ATOM 3260 N N . LEU B 1 155 ? 11.555 -5.148 -5.684 1 97.88 155 LEU B N 1
ATOM 3261 C CA . LEU B 1 155 ? 11.508 -6.145 -6.75 1 97.88 155 LEU B CA 1
ATOM 3262 C C . LEU B 1 155 ? 12.688 -5.973 -7.703 1 97.88 155 LEU B C 1
ATOM 3264 O O . LEU B 1 155 ? 12.867 -4.902 -8.289 1 97.88 155 LEU B O 1
ATOM 3268 N N . ILE B 1 156 ? 13.453 -6.988 -7.844 1 97.38 156 ILE B N 1
ATOM 3269 C CA . ILE B 1 156 ? 14.539 -6.98 -8.82 1 97.38 156 ILE B CA 1
ATOM 3270 C C . ILE B 1 156 ? 14.023 -7.492 -10.164 1 97.38 156 ILE B C 1
ATOM 3272 O O . ILE B 1 156 ? 13.633 -8.656 -10.289 1 97.38 156 ILE B O 1
ATOM 3276 N N . ARG B 1 157 ? 14 -6.57 -11.172 1 95.56 157 ARG B N 1
ATOM 3277 C CA . ARG B 1 157 ? 13.648 -6.891 -12.555 1 95.56 157 ARG B CA 1
ATOM 3278 C C . ARG B 1 157 ? 14.586 -6.203 -13.531 1 95.56 157 ARG B C 1
ATOM 3280 O O . ARG B 1 157 ? 14.836 -5 -13.422 1 95.56 157 ARG B O 1
ATOM 3287 N N . ASP B 1 158 ? 15.156 -7.008 -14.5 1 93 158 ASP B N 1
ATOM 3288 C CA . ASP B 1 158 ? 16.078 -6.484 -15.508 1 93 158 ASP B CA 1
ATOM 3289 C C . ASP B 1 158 ? 17.234 -5.719 -14.852 1 93 158 ASP B C 1
ATOM 3291 O O . ASP B 1 158 ? 17.531 -4.59 -15.242 1 93 158 ASP B O 1
ATOM 3295 N N . LYS B 1 159 ? 17.719 -6.273 -13.758 1 95.69 159 LYS B N 1
ATOM 3296 C CA . LYS B 1 159 ? 18.891 -5.797 -13.031 1 95.69 159 LYS B CA 1
ATOM 3297 C C . LYS B 1 159 ? 18.609 -4.453 -12.359 1 95.69 159 LYS B C 1
ATOM 3299 O O . LYS B 1 159 ? 19.547 -3.746 -11.969 1 95.69 159 LYS B O 1
ATOM 3304 N N . LYS B 1 160 ? 17.391 -4.121 -12.242 1 97.38 160 LYS B N 1
ATOM 3305 C CA . LYS B 1 160 ? 16.984 -2.932 -11.5 1 97.38 160 LYS B CA 1
ATOM 3306 C C . LYS B 1 160 ? 16.188 -3.303 -10.258 1 97.38 160 LYS B C 1
ATOM 3308 O O . LYS B 1 160 ? 15.359 -4.223 -10.297 1 97.38 160 LYS B O 1
ATOM 3313 N N . ILE B 1 161 ? 16.453 -2.656 -9.18 1 98.44 161 ILE B N 1
ATOM 3314 C CA . ILE B 1 161 ? 15.664 -2.818 -7.961 1 98.44 161 ILE B CA 1
ATOM 3315 C C . ILE B 1 161 ? 14.602 -1.723 -7.883 1 98.44 161 ILE B C 1
ATOM 3317 O O . ILE B 1 161 ? 14.922 -0.555 -7.656 1 98.44 161 ILE B O 1
ATOM 3321 N N . ASN B 1 162 ? 13.398 -2.133 -8.117 1 98 162 ASN B N 1
ATOM 3322 C CA . ASN B 1 162 ? 12.266 -1.216 -8.008 1 98 162 ASN B CA 1
ATOM 3323 C C . ASN B 1 162 ? 11.672 -1.233 -6.598 1 98 162 ASN B C 1
ATOM 3325 O O . ASN B 1 162 ? 11.656 -2.275 -5.941 1 98 162 ASN B O 1
ATOM 3329 N N . ALA B 1 163 ? 11.242 -0.101 -6.137 1 98.56 163 ALA B N 1
ATOM 3330 C CA . ALA B 1 163 ? 10.609 0.013 -4.824 1 98.56 163 ALA B CA 1
ATOM 3331 C C . ALA B 1 163 ? 9.141 0.405 -4.957 1 98.56 163 ALA B C 1
ATOM 3333 O O . ALA B 1 163 ? 8.797 1.303 -5.73 1 98.56 163 ALA B O 1
ATOM 3334 N N . VAL B 1 164 ? 8.281 -0.271 -4.301 1 98.44 164 VAL B N 1
ATOM 3335 C CA . VAL B 1 164 ? 6.863 0.056 -4.207 1 98.44 164 VAL B CA 1
ATOM 3336 C C . VAL B 1 164 ? 6.523 0.48 -2.779 1 98.44 164 VAL B C 1
ATOM 3338 O O . VAL B 1 164 ? 6.434 -0.36 -1.88 1 98.44 164 VAL B O 1
ATOM 3341 N N . VAL B 1 165 ? 6.297 1.775 -2.604 1 98.69 165 VAL B N 1
ATOM 3342 C CA . VAL B 1 165 ? 6.02 2.363 -1.299 1 98.69 165 VAL B CA 1
ATOM 3343 C C . VAL B 1 165 ? 4.512 2.494 -1.101 1 98.69 165 VAL B C 1
ATOM 3345 O O . VAL B 1 165 ? 3.805 2.998 -1.978 1 98.69 165 VAL B O 1
ATOM 3348 N N . ASN B 1 166 ? 4.047 2.006 0.016 1 98.56 166 ASN B N 1
ATOM 3349 C CA . ASN B 1 166 ? 2.646 2.16 0.389 1 98.56 166 ASN B CA 1
ATOM 3350 C C . ASN B 1 166 ? 2.492 2.982 1.666 1 98.56 166 ASN B C 1
ATOM 3352 O O . ASN B 1 166 ? 3.029 2.615 2.713 1 98.56 166 ASN B O 1
ATOM 3356 N N . MET B 1 167 ? 1.761 4.039 1.532 1 98.31 167 MET B N 1
ATOM 3357 C CA . MET B 1 167 ? 1.526 4.938 2.658 1 98.31 167 MET B CA 1
ATOM 3358 C C . MET B 1 167 ? 0.034 5.164 2.871 1 98.31 167 MET B C 1
ATOM 3360 O O . MET B 1 167 ? -0.735 5.215 1.91 1 98.31 167 MET B O 1
ATOM 3364 N N . ARG B 1 168 ? -0.312 5.34 4.137 1 97.5 168 ARG B N 1
ATOM 3365 C CA . ARG B 1 168 ? -1.709 5.664 4.402 1 97.5 168 ARG B CA 1
ATOM 3366 C C . ARG B 1 168 ? -1.978 7.152 4.184 1 97.5 168 ARG B C 1
ATOM 3368 O O . ARG B 1 168 ? -3.082 7.535 3.795 1 97.5 168 ARG B O 1
ATOM 3375 N N . SER 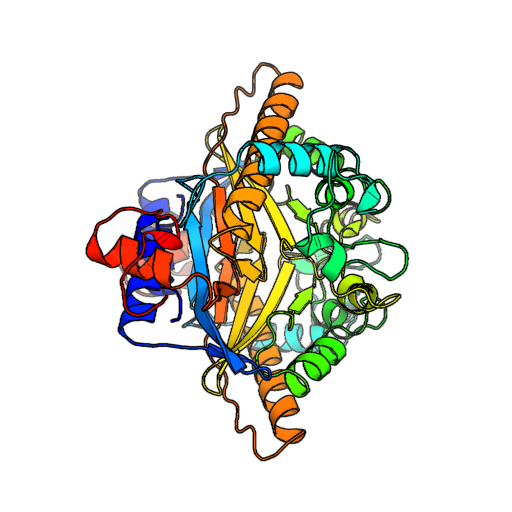B 1 169 ? -1.062 7.992 4.555 1 97.31 169 SER B N 1
ATOM 3376 C CA . SER B 1 169 ? -1.22 9.445 4.547 1 97.31 169 SER B CA 1
ATOM 3377 C C . SER B 1 169 ? 0.101 10.141 4.238 1 97.31 169 SER B C 1
ATOM 3379 O O . SER B 1 169 ? 1.153 9.734 4.734 1 97.31 169 SER B O 1
ATOM 3381 N N . ASN B 1 170 ? 0.034 11.156 3.426 1 98.06 170 ASN B N 1
ATOM 3382 C CA . ASN B 1 170 ? 1.259 11.859 3.055 1 98.06 170 ASN B CA 1
ATOM 3383 C C . ASN B 1 170 ? 0.983 13.32 2.695 1 98.06 170 ASN B C 1
ATOM 3385 O O . ASN B 1 170 ? 0.296 13.602 1.713 1 98.06 170 ASN B O 1
ATOM 3389 N N . ASP B 1 171 ? 1.521 14.172 3.504 1 96.88 171 ASP B N 1
ATOM 3390 C CA . ASP B 1 171 ? 1.53 15.586 3.145 1 96.88 171 ASP B CA 1
ATOM 3391 C C . ASP B 1 171 ? 2.504 15.852 2 1 96.88 171 ASP B C 1
ATOM 3393 O O . ASP B 1 171 ? 3.629 15.352 2.002 1 96.88 171 ASP B O 1
ATOM 3397 N N . VAL B 1 172 ? 2.08 16.703 1.062 1 97.5 172 VAL B N 1
ATOM 3398 C CA . VAL B 1 172 ? 2.867 16.797 -0.162 1 97.5 172 VAL B CA 1
ATOM 3399 C C . VAL B 1 172 ? 4.02 17.781 0.038 1 97.5 172 VAL B C 1
ATOM 3401 O O . VAL B 1 172 ? 4.973 17.797 -0.744 1 97.5 172 VAL B O 1
ATOM 3404 N N . VAL B 1 173 ? 3.926 18.641 1.074 1 96.38 173 VAL B N 1
ATOM 3405 C CA . VAL B 1 173 ? 4.898 19.734 1.203 1 96.38 173 VAL B CA 1
ATOM 3406 C C . VAL B 1 173 ? 6.094 19.25 2.027 1 96.38 173 VAL B C 1
ATOM 3408 O O . VAL B 1 173 ? 7.227 19.25 1.546 1 96.38 173 VAL B O 1
ATOM 3411 N N . PHE B 1 174 ? 5.84 18.703 3.211 1 94.25 174 PHE B N 1
ATOM 3412 C CA . PHE B 1 174 ? 6.938 18.297 4.086 1 94.25 174 PHE B CA 1
ATOM 3413 C C . PHE B 1 174 ? 7.07 16.781 4.125 1 94.25 174 PHE B C 1
ATOM 3415 O O . PHE B 1 174 ? 8.18 16.25 4.027 1 94.25 174 PHE B O 1
ATOM 3422 N N . GLY B 1 175 ? 5.992 16.172 4.238 1 96.06 175 GLY B N 1
ATOM 3423 C CA . GLY B 1 175 ? 6.004 14.719 4.375 1 96.06 175 GLY B CA 1
ATOM 3424 C C . GLY B 1 175 ? 6.656 14.016 3.203 1 96.06 175 GLY B C 1
ATOM 3425 O O . GLY B 1 175 ? 7.586 13.227 3.387 1 96.06 175 GLY B O 1
ATOM 3426 N N . PHE B 1 176 ? 6.234 14.414 2.02 1 98.19 176 PHE B N 1
ATOM 3427 C CA . PHE B 1 176 ? 6.688 13.703 0.832 1 98.19 176 PHE B CA 1
ATOM 3428 C C . PHE B 1 176 ? 8.195 13.836 0.664 1 98.19 176 PHE B C 1
ATOM 3430 O O . PHE B 1 176 ? 8.898 12.836 0.513 1 98.19 176 PHE B O 1
ATOM 3437 N N . ARG B 1 177 ? 8.648 15.008 0.691 1 97.81 177 ARG B N 1
ATOM 3438 C CA . ARG B 1 177 ? 10.062 15.211 0.397 1 97.81 177 ARG B CA 1
ATOM 3439 C C . ARG B 1 177 ? 10.945 14.508 1.429 1 97.81 177 ARG B C 1
ATOM 3441 O O . ARG B 1 177 ? 12 13.977 1.09 1 97.81 177 ARG B O 1
ATOM 3448 N N . ASN B 1 178 ? 10.586 14.539 2.703 1 96.56 178 ASN B N 1
ATOM 3449 C CA . ASN B 1 178 ? 11.352 13.852 3.74 1 96.56 178 ASN B CA 1
ATOM 3450 C C . ASN B 1 178 ? 11.273 12.336 3.586 1 96.56 178 ASN B C 1
ATOM 3452 O O . ASN B 1 178 ? 12.281 11.641 3.723 1 96.56 178 ASN B O 1
ATOM 3456 N N . ASP B 1 179 ? 10.109 11.867 3.309 1 98 179 ASP B N 1
ATOM 3457 C CA . ASP B 1 179 ? 9.922 10.43 3.107 1 98 179 ASP B CA 1
ATOM 3458 C C . ASP B 1 179 ? 10.672 9.945 1.868 1 98 179 ASP B C 1
ATOM 3460 O O . ASP B 1 179 ? 11.211 8.836 1.857 1 98 179 ASP B O 1
ATOM 3464 N N . TYR B 1 180 ? 10.617 10.773 0.858 1 98.38 180 TYR B N 1
ATOM 3465 C CA . TYR B 1 180 ? 11.344 10.43 -0.36 1 98.38 180 TYR B CA 1
ATOM 3466 C C . TYR B 1 180 ? 12.828 10.25 -0.076 1 98.38 180 TYR B C 1
ATOM 3468 O O . TYR B 1 180 ? 13.445 9.281 -0.543 1 98.38 180 TYR B O 1
ATOM 3476 N N . ALA B 1 181 ? 13.375 11.148 0.664 1 98.38 181 ALA B N 1
ATOM 3477 C CA . ALA B 1 181 ? 14.797 11.07 0.99 1 98.38 181 ALA B CA 1
ATOM 3478 C C . ALA B 1 181 ? 15.125 9.766 1.714 1 98.38 181 ALA B C 1
ATOM 3480 O O . ALA B 1 181 ? 16.141 9.125 1.426 1 98.38 181 ALA B O 1
ATOM 3481 N N . TRP B 1 182 ? 14.336 9.398 2.613 1 98.38 182 TRP B N 1
ATOM 3482 C CA . TRP B 1 182 ? 14.531 8.148 3.344 1 98.38 182 TRP B CA 1
ATOM 3483 C C . TRP B 1 182 ? 14.461 6.953 2.404 1 98.38 182 TRP B C 1
ATOM 3485 O O . TRP B 1 182 ? 15.344 6.094 2.41 1 98.38 182 TRP B O 1
ATOM 3495 N N . GLN B 1 183 ? 13.414 6.902 1.585 1 98.75 183 GLN B N 1
ATOM 3496 C CA . GLN B 1 183 ? 13.219 5.75 0.713 1 98.75 183 GLN B CA 1
ATOM 3497 C C . GLN B 1 183 ? 14.336 5.641 -0.319 1 98.75 183 GLN B C 1
ATOM 3499 O O . GLN B 1 183 ? 14.758 4.539 -0.667 1 98.75 183 GLN B O 1
ATOM 3504 N N . LYS B 1 184 ? 14.742 6.816 -0.755 1 98.62 184 LYS B N 1
ATOM 3505 C CA . LYS B 1 184 ? 15.875 6.828 -1.68 1 98.62 184 LYS B CA 1
ATOM 3506 C C . LYS B 1 184 ? 17.141 6.312 -1.006 1 98.62 184 LYS B C 1
ATOM 3508 O O . LYS B 1 184 ? 17.891 5.531 -1.597 1 98.62 184 LYS B O 1
ATOM 3513 N N . TYR B 1 185 ? 17.391 6.75 0.176 1 98.62 185 TYR B N 1
ATOM 3514 C CA . TYR B 1 185 ? 18.547 6.281 0.933 1 98.62 185 TYR B CA 1
ATOM 3515 C C . TYR B 1 185 ? 18.516 4.766 1.088 1 98.62 185 TYR B C 1
ATOM 3517 O O . TYR B 1 185 ? 19.516 4.094 0.843 1 98.62 185 TYR B O 1
ATOM 3525 N N . VAL B 1 186 ? 17.406 4.219 1.485 1 98.88 186 VAL B N 1
ATOM 3526 C CA . VAL B 1 186 ? 17.281 2.789 1.747 1 98.88 186 VAL B CA 1
ATOM 3527 C C . VAL B 1 186 ? 17.453 2.008 0.445 1 98.88 186 VAL B C 1
ATOM 3529 O O . VAL B 1 186 ? 18.125 0.977 0.416 1 98.88 186 VAL B O 1
ATOM 3532 N N . LEU B 1 187 ? 16.844 2.473 -0.625 1 98.88 187 LEU B N 1
ATOM 3533 C CA . LEU B 1 187 ? 16.969 1.816 -1.92 1 98.88 187 LEU B CA 1
ATOM 3534 C C . LEU B 1 187 ? 18.438 1.763 -2.35 1 98.88 187 LEU B C 1
ATOM 3536 O O . LEU B 1 187 ? 18.938 0.708 -2.752 1 98.88 187 LEU B O 1
ATOM 3540 N N . ASP B 1 188 ? 19.109 2.885 -2.234 1 98.75 188 ASP B N 1
ATOM 3541 C CA . ASP B 1 188 ? 20.516 2.943 -2.623 1 98.75 188 ASP B CA 1
ATOM 3542 C C . ASP B 1 188 ? 21.375 2.016 -1.756 1 98.75 188 ASP B C 1
ATOM 3544 O O . ASP B 1 188 ? 22.281 1.36 -2.254 1 98.75 188 ASP B O 1
ATOM 3548 N N . LYS B 1 189 ? 21.062 2.045 -0.492 1 98.69 189 LYS B N 1
ATOM 3549 C CA . LYS B 1 189 ? 21.781 1.15 0.411 1 98.69 189 LYS B CA 1
ATOM 3550 C C . LYS B 1 189 ? 21.562 -0.31 0.024 1 98.69 189 LYS B C 1
ATOM 3552 O O . LYS B 1 189 ? 22.5 -1.103 0.024 1 98.69 189 LYS B O 1
ATOM 3557 N N . LEU B 1 190 ? 20.328 -0.684 -0.256 1 98.75 190 LEU B N 1
ATOM 3558 C CA . LEU B 1 190 ? 20 -2.053 -0.642 1 98.75 190 LEU B CA 1
ATOM 3559 C C . LEU B 1 190 ? 20.734 -2.449 -1.918 1 98.75 190 LEU B C 1
ATOM 3561 O O . LEU B 1 190 ? 21.281 -3.555 -2.01 1 98.75 190 LEU B O 1
ATOM 3565 N N . VAL B 1 191 ? 20.75 -1.546 -2.908 1 98.69 191 VAL B N 1
ATOM 3566 C CA . VAL B 1 191 ? 21.469 -1.777 -4.156 1 98.69 191 VAL B CA 1
ATOM 3567 C C . VAL B 1 191 ? 22.938 -2.053 -3.857 1 98.69 191 VAL B C 1
ATOM 3569 O O . VAL B 1 191 ? 23.5 -3.049 -4.324 1 98.69 191 VAL B O 1
ATOM 3572 N N . SER B 1 192 ? 23.516 -1.221 -3.066 1 98.62 192 SER B N 1
ATOM 3573 C CA . SER B 1 192 ? 24.922 -1.339 -2.721 1 98.62 192 SER B CA 1
ATOM 3574 C C . SER B 1 192 ? 25.203 -2.654 -2.002 1 98.62 192 SER B C 1
ATOM 3576 O O . SER B 1 192 ? 26.141 -3.371 -2.355 1 98.62 192 SER B O 1
ATOM 3578 N N . ASP B 1 193 ? 24.422 -2.961 -1.021 1 98.62 193 ASP B N 1
ATOM 3579 C CA . ASP B 1 193 ? 24.656 -4.148 -0.205 1 98.62 193 ASP B CA 1
ATOM 3580 C C . ASP B 1 193 ? 24.469 -5.422 -1.026 1 98.62 193 ASP B C 1
ATOM 3582 O O . ASP B 1 193 ? 25.203 -6.395 -0.844 1 98.62 193 ASP B O 1
ATOM 3586 N N . LEU B 1 194 ? 23.5 -5.449 -1.891 1 98.44 194 LEU B N 1
ATOM 3587 C CA . LEU B 1 194 ? 23.297 -6.609 -2.746 1 98.44 194 LEU B CA 1
ATOM 3588 C C . LEU B 1 194 ? 24.453 -6.805 -3.703 1 98.44 194 LEU B C 1
ATOM 3590 O O . LEU B 1 194 ? 24.938 -7.926 -3.896 1 98.44 194 LEU B O 1
ATOM 3594 N N . ASN B 1 195 ? 24.953 -5.754 -4.316 1 98.31 195 ASN B N 1
ATOM 3595 C CA . ASN B 1 195 ? 26.094 -5.832 -5.234 1 98.31 195 ASN B CA 1
ATOM 3596 C C . ASN B 1 195 ? 27.359 -6.258 -4.516 1 98.31 195 ASN B C 1
ATOM 3598 O O . ASN B 1 195 ? 28.203 -6.961 -5.086 1 98.31 195 ASN B O 1
ATOM 3602 N N . ALA B 1 196 ? 27.531 -5.824 -3.312 1 97.69 196 ALA B N 1
ATOM 3603 C CA . ALA B 1 196 ? 28.719 -6.172 -2.525 1 97.69 196 ALA B CA 1
ATOM 3604 C C . ALA B 1 196 ? 28.75 -7.668 -2.221 1 97.69 196 ALA B C 1
ATOM 3606 O O . ALA B 1 196 ? 29.812 -8.25 -2.064 1 97.69 196 ALA B O 1
ATOM 3607 N N . GLY B 1 197 ? 27.562 -8.234 -2.15 1 93.94 197 GLY B N 1
ATOM 3608 C CA . GLY B 1 197 ? 27.484 -9.656 -1.835 1 93.94 197 GLY B CA 1
ATOM 3609 C C . GLY B 1 197 ? 27.844 -10.547 -3.004 1 93.94 197 GLY B C 1
ATOM 3610 O O . GLY B 1 197 ? 28.141 -11.734 -2.818 1 93.94 197 GLY B O 1
ATOM 3611 N N . ASP B 1 198 ? 27.844 -10.031 -4.16 1 93.69 198 ASP B N 1
ATOM 3612 C CA . ASP B 1 198 ? 28.141 -10.75 -5.398 1 93.69 198 ASP B CA 1
ATOM 3613 C C . ASP B 1 198 ? 28.453 -9.781 -6.535 1 93.69 198 ASP B C 1
ATOM 3615 O O . ASP B 1 198 ? 27.547 -9.125 -7.062 1 93.69 198 ASP B O 1
ATOM 3619 N N . SER B 1 199 ? 29.609 -9.797 -6.996 1 90.56 199 SER B N 1
ATOM 3620 C CA . SER B 1 199 ? 30.109 -8.812 -7.953 1 90.56 199 SER B CA 1
ATOM 3621 C C . SER B 1 199 ? 29.453 -8.992 -9.32 1 90.56 199 SER B C 1
ATOM 3623 O O . SER B 1 199 ? 29.5 -8.094 -10.164 1 90.56 199 SER B O 1
ATOM 3625 N N . THR B 1 200 ? 28.828 -10.109 -9.5 1 93.19 200 THR B N 1
ATOM 3626 C CA . THR B 1 200 ? 28.219 -10.359 -10.797 1 93.19 200 THR B CA 1
ATOM 3627 C C . THR B 1 200 ? 26.859 -9.672 -10.906 1 93.19 200 THR B C 1
ATOM 3629 O O . THR B 1 200 ? 26.312 -9.539 -12 1 93.19 200 THR B O 1
ATOM 3632 N N . ARG B 1 201 ? 26.031 -9.305 -9.898 1 92.38 201 ARG B N 1
ATOM 3633 C CA . ARG B 1 201 ? 24.688 -8.742 -9.883 1 92.38 201 ARG B CA 1
ATOM 3634 C C . ARG B 1 201 ? 24.641 -7.383 -10.562 1 92.38 201 ARG B C 1
ATOM 3636 O O . ARG B 1 201 ? 23.812 -7.148 -11.445 1 92.38 201 ARG B O 1
ATOM 3643 N N . GLN B 1 202 ? 25.453 -6.559 -10.484 1 96.81 202 GLN B N 1
ATOM 3644 C CA . GLN B 1 202 ? 25.5 -5.203 -11.023 1 96.81 202 GLN B CA 1
ATOM 3645 C C . GLN B 1 202 ? 24.125 -4.562 -11.047 1 96.81 202 GLN B C 1
ATOM 3647 O O . GLN B 1 202 ? 23.688 -4.051 -12.086 1 96.81 202 GLN B O 1
ATOM 3652 N N . TYR B 1 203 ? 23.406 -4.613 -9.961 1 98.44 203 TYR B N 1
ATOM 3653 C CA . TYR B 1 203 ? 22.062 -4.043 -9.859 1 98.44 203 TYR B CA 1
ATOM 3654 C C . TYR B 1 203 ? 22.125 -2.52 -9.828 1 98.44 203 TYR B C 1
ATOM 3656 O O . TYR B 1 203 ? 23.125 -1.938 -9.406 1 98.44 203 TYR B O 1
ATOM 3664 N N . LYS B 1 204 ? 21.125 -1.867 -10.367 1 98.5 204 LYS B N 1
ATOM 3665 C CA . LYS B 1 204 ? 20.938 -0.422 -10.289 1 98.5 204 LYS B CA 1
ATOM 3666 C C . LYS B 1 204 ? 19.594 -0.077 -9.648 1 98.5 204 LYS B C 1
ATOM 3668 O O . LYS B 1 204 ? 18.688 -0.912 -9.609 1 98.5 204 LYS B O 1
ATOM 3673 N N . ALA B 1 205 ? 19.531 1.078 -9.109 1 98.5 205 ALA B N 1
ATOM 3674 C CA . ALA B 1 205 ? 18.25 1.565 -8.617 1 98.5 205 ALA B CA 1
ATOM 3675 C C . ALA B 1 205 ? 17.234 1.729 -9.75 1 98.5 205 ALA B C 1
ATOM 3677 O O . ALA B 1 205 ? 17.578 2.238 -10.82 1 98.5 205 ALA B O 1
ATOM 3678 N N . GLY B 1 206 ? 16.094 1.208 -9.562 1 97.75 206 GLY B N 1
ATOM 3679 C CA . GLY B 1 206 ? 14.992 1.406 -10.492 1 97.75 206 GLY B CA 1
ATOM 3680 C C . GLY B 1 206 ? 14.016 2.48 -10.047 1 97.75 206 GLY B C 1
ATOM 3681 O O . GLY B 1 206 ? 14.422 3.482 -9.453 1 97.75 206 GLY B O 1
ATOM 3682 N N . SER B 1 207 ? 12.797 2.27 -10.391 1 96.94 207 SER B N 1
ATOM 3683 C CA . SER B 1 207 ? 11.758 3.244 -10.078 1 96.94 207 SER B CA 1
ATOM 3684 C C . SER B 1 207 ? 11.281 3.098 -8.633 1 96.94 207 SER B C 1
ATOM 3686 O O . SER B 1 207 ? 11.305 2 -8.078 1 96.94 207 SER B O 1
ATOM 3688 N N . ILE B 1 208 ? 10.906 4.215 -8.086 1 98.12 208 ILE B N 1
ATOM 3689 C CA . ILE B 1 208 ? 10.164 4.227 -6.832 1 98.12 208 ILE B CA 1
ATOM 3690 C C . ILE B 1 208 ? 8.703 4.559 -7.102 1 98.12 208 ILE B C 1
ATOM 3692 O O . ILE B 1 208 ? 8.375 5.684 -7.488 1 98.12 208 ILE B O 1
ATOM 3696 N N . ILE B 1 209 ? 7.902 3.572 -6.969 1 97.81 209 ILE B N 1
ATOM 3697 C CA . ILE B 1 209 ? 6.465 3.748 -7.133 1 97.81 209 ILE B CA 1
ATOM 3698 C C . ILE B 1 209 ? 5.828 4.098 -5.789 1 97.81 209 ILE B C 1
ATOM 3700 O O . ILE B 1 209 ? 6.066 3.418 -4.789 1 97.81 209 ILE B O 1
ATOM 3704 N N . TRP B 1 210 ? 5.043 5.152 -5.785 1 97.5 210 TRP B N 1
ATOM 3705 C CA . TRP B 1 210 ? 4.516 5.754 -4.562 1 97.5 210 TRP B CA 1
ATOM 3706 C C . TRP B 1 210 ? 2.998 5.637 -4.512 1 97.5 210 TRP B C 1
ATOM 3708 O O . TRP B 1 210 ? 2.295 6.23 -5.336 1 97.5 210 TRP B O 1
ATOM 3718 N N . ASN B 1 211 ? 2.51 4.816 -3.584 1 97.19 211 ASN B N 1
ATOM 3719 C CA . ASN B 1 211 ? 1.076 4.656 -3.363 1 97.19 211 ASN B CA 1
ATOM 3720 C C . ASN B 1 211 ? 0.639 5.281 -2.041 1 97.19 211 ASN B C 1
ATOM 3722 O O . ASN B 1 211 ? 1.201 4.973 -0.989 1 97.19 211 ASN B O 1
ATOM 3726 N N . VAL B 1 212 ? -0.405 6.098 -2.15 1 97.75 212 VAL B N 1
ATOM 3727 C CA . VAL B 1 212 ? -0.807 6.812 -0.943 1 97.75 212 VAL B CA 1
ATOM 3728 C C . VAL B 1 212 ? -2.326 6.766 -0.797 1 97.75 212 VAL B C 1
ATOM 3730 O O . VAL B 1 212 ? -3.057 7.086 -1.738 1 97.75 212 VAL B O 1
ATOM 3733 N N . GLY B 1 213 ? -2.807 6.359 0.418 1 97.56 213 GLY B N 1
ATOM 3734 C CA . GLY B 1 213 ? -4.234 6.453 0.682 1 97.56 213 GLY B CA 1
ATOM 3735 C C . GLY B 1 213 ? -4.766 7.871 0.58 1 97.56 213 GLY B C 1
ATOM 3736 O O . GLY B 1 213 ? -5.633 8.156 -0.248 1 97.56 213 GLY B O 1
ATOM 3737 N N . SER B 1 214 ? -4.199 8.758 1.323 1 97.25 214 SER B N 1
ATOM 3738 C CA . SER B 1 214 ? -4.539 10.172 1.294 1 97.25 214 SER B CA 1
ATOM 3739 C C . SER B 1 214 ? -3.314 11.031 0.99 1 97.25 214 SER B C 1
ATOM 3741 O O . SER B 1 214 ? -2.467 11.242 1.859 1 97.25 214 SER B O 1
ATOM 3743 N N . LEU B 1 215 ? -3.205 11.461 -0.205 1 97.75 215 LEU B N 1
ATOM 3744 C CA . LEU B 1 215 ? -2.232 12.484 -0.572 1 97.75 215 LEU B CA 1
ATOM 3745 C C . LEU B 1 215 ? -2.848 13.883 -0.485 1 97.75 215 LEU B C 1
ATOM 3747 O O . LEU B 1 215 ? -3.818 14.18 -1.186 1 97.75 215 LEU B O 1
ATOM 3751 N N . HIS B 1 216 ? -2.244 14.758 0.394 1 97.88 216 HIS B N 1
ATOM 3752 C CA . HIS B 1 216 ? -3.053 15.938 0.684 1 97.88 216 HIS B CA 1
ATOM 3753 C C . HIS B 1 216 ? -2.178 17.172 0.869 1 97.88 216 HIS B C 1
ATOM 3755 O O . HIS B 1 216 ? -0.967 17.062 1.07 1 97.88 216 HIS B O 1
ATOM 3761 N N . VAL B 1 217 ? -2.814 18.281 0.717 1 97.62 217 VAL B N 1
ATOM 3762 C CA . VAL B 1 217 ? -2.273 19.594 1.024 1 97.62 217 VAL B CA 1
ATOM 3763 C C . VAL B 1 217 ? -3.158 20.297 2.059 1 97.62 217 VAL B C 1
ATOM 3765 O O . VAL B 1 217 ? -4.363 20.453 1.847 1 97.62 217 VAL B O 1
ATOM 3768 N N . TYR B 1 218 ? -2.553 20.688 3.131 1 95.94 218 TYR B N 1
ATOM 3769 C CA . TYR B 1 218 ? -3.291 21.453 4.129 1 95.94 218 TYR B CA 1
ATOM 3770 C C . TYR B 1 218 ? -3.543 22.875 3.645 1 95.94 218 TYR B C 1
ATOM 3772 O O . TYR B 1 218 ? -2.746 23.438 2.885 1 95.94 218 TYR B O 1
ATOM 3780 N N . SER B 1 219 ? -4.559 23.469 4.203 1 96.38 219 SER B N 1
ATOM 3781 C CA . SER B 1 219 ? -4.969 24.797 3.768 1 96.38 219 SER B CA 1
ATOM 3782 C C . SER B 1 219 ? -3.85 25.812 3.969 1 96.38 219 SER B C 1
ATOM 3784 O O . SER B 1 219 ? -3.703 26.75 3.178 1 96.38 219 SER B O 1
ATOM 3786 N N . ARG B 1 220 ? -3.043 25.641 4.934 1 94.69 220 ARG B N 1
ATOM 3787 C CA . ARG B 1 220 ? -1.952 26.578 5.219 1 94.69 220 ARG B CA 1
ATOM 3788 C C . ARG B 1 220 ? -0.917 26.562 4.102 1 94.69 220 ARG B C 1
ATOM 3790 O O . ARG B 1 220 ? -0.07 27.453 4.02 1 94.69 220 ARG B O 1
ATOM 3797 N N . HIS B 1 221 ? -0.98 25.594 3.191 1 97.5 221 HIS B N 1
ATOM 3798 C CA . HIS B 1 221 ? -0.011 25.5 2.105 1 97.5 221 HIS B CA 1
ATOM 3799 C C . HIS B 1 221 ? -0.688 25.656 0.747 1 97.5 221 HIS B C 1
ATOM 3801 O O . HIS B 1 221 ? -0.066 25.422 -0.291 1 97.5 221 HIS B O 1
ATOM 3807 N N . PHE B 1 222 ? -1.933 26.047 0.707 1 97.94 222 PHE B N 1
ATOM 3808 C CA . PHE B 1 222 ? -2.648 26.234 -0.549 1 97.94 222 PHE B CA 1
ATOM 3809 C C . PHE B 1 222 ? -1.933 27.266 -1.425 1 97.94 222 PHE B C 1
ATOM 3811 O O . PHE B 1 222 ? -1.97 27.172 -2.652 1 97.94 222 PHE B O 1
ATOM 3818 N N . TYR B 1 223 ? -1.241 28.203 -0.823 1 98.12 223 TYR B N 1
ATOM 3819 C CA . TYR B 1 223 ? -0.56 29.25 -1.582 1 98.12 223 TYR B CA 1
ATOM 3820 C C . TYR B 1 223 ? 0.494 28.656 -2.506 1 98.12 223 TYR B C 1
ATOM 3822 O O . TYR B 1 223 ? 0.723 29.156 -3.607 1 98.12 223 TYR B O 1
ATOM 3830 N N . LEU B 1 224 ? 1.154 27.578 -2.121 1 98.5 224 LEU B N 1
ATOM 3831 C CA . LEU B 1 224 ? 2.145 26.922 -2.967 1 98.5 224 LEU B CA 1
ATOM 3832 C C . LEU B 1 224 ? 1.49 26.312 -4.203 1 98.5 224 LEU B C 1
ATOM 3834 O O . LEU B 1 224 ? 2.031 26.406 -5.309 1 98.5 224 LEU B O 1
ATOM 3838 N N . VAL B 1 225 ? 0.329 25.75 -3.99 1 98.19 225 VAL B N 1
ATOM 3839 C CA . VAL B 1 225 ? -0.402 25.109 -5.082 1 98.19 225 VAL B CA 1
ATOM 3840 C C . VAL B 1 225 ? -0.883 26.172 -6.066 1 98.19 225 VAL B C 1
ATOM 3842 O O . VAL B 1 225 ? -0.723 26.016 -7.281 1 98.19 225 VAL B O 1
ATOM 3845 N N . ASP B 1 226 ? -1.415 27.219 -5.496 1 98.19 226 ASP B N 1
ATOM 3846 C CA . ASP B 1 226 ? -1.909 28.312 -6.324 1 98.19 226 ASP B CA 1
ATOM 3847 C C . ASP B 1 226 ? -0.772 28.969 -7.109 1 98.19 226 ASP B C 1
ATOM 3849 O O . ASP B 1 226 ? -0.924 29.266 -8.297 1 98.19 226 ASP B O 1
ATOM 3853 N N . HIS B 1 227 ? 0.289 29.219 -6.438 1 98 227 HIS B N 1
ATOM 3854 C CA . HIS B 1 227 ? 1.458 29.797 -7.09 1 98 227 HIS B CA 1
ATOM 3855 C C . HIS B 1 227 ? 1.921 28.938 -8.258 1 98 227 HIS B C 1
ATOM 3857 O O . HIS B 1 227 ? 2.189 29.453 -9.344 1 98 227 HIS B O 1
ATOM 3863 N N . TRP B 1 228 ? 2.004 27.641 -8.039 1 97.69 228 TRP B N 1
ATOM 3864 C CA . TRP B 1 228 ? 2.42 26.719 -9.094 1 97.69 228 TRP B CA 1
ATOM 3865 C C . TRP B 1 228 ? 1.444 26.766 -10.258 1 97.69 228 TRP B C 1
ATOM 3867 O O . TRP B 1 228 ? 1.858 26.797 -11.422 1 97.69 228 TRP B O 1
ATOM 3877 N N . TRP B 1 229 ? 0.172 26.781 -9.977 1 96.88 229 TRP B N 1
ATOM 3878 C CA . TRP B 1 229 ? -0.869 26.781 -11 1 96.88 229 TRP B CA 1
ATOM 3879 C C . TRP B 1 229 ? -0.735 27.984 -11.914 1 96.88 229 TRP B C 1
ATOM 3881 O O . TRP B 1 229 ? -0.95 27.891 -13.125 1 96.88 229 TRP B O 1
ATOM 3891 N N . ASN B 1 230 ? -0.363 29.078 -11.352 1 96.44 230 ASN B N 1
ATOM 3892 C CA . ASN B 1 230 ? -0.363 30.344 -12.086 1 96.44 230 ASN B CA 1
ATOM 3893 C C . ASN B 1 230 ? 0.991 30.609 -12.734 1 96.44 230 ASN B C 1
ATOM 3895 O O . ASN B 1 230 ? 1.074 31.344 -13.727 1 96.44 230 ASN B O 1
ATOM 3899 N N . THR B 1 231 ? 2.055 30 -12.203 1 97.06 231 THR B N 1
ATOM 3900 C CA . THR B 1 231 ? 3.369 30.422 -12.664 1 97.06 231 THR B CA 1
ATOM 3901 C C . THR B 1 231 ? 4.195 29.234 -13.148 1 97.06 231 THR B C 1
ATOM 3903 O O . THR B 1 231 ? 5.203 29.422 -13.836 1 97.06 231 THR B O 1
ATOM 3906 N N . GLY B 1 232 ? 3.9 28.031 -12.625 1 96.94 232 GLY B N 1
ATOM 3907 C CA . GLY B 1 232 ? 4.723 26.859 -12.906 1 96.94 232 GLY B CA 1
ATOM 3908 C C . GLY B 1 232 ? 5.824 26.656 -11.883 1 96.94 232 GLY B C 1
ATOM 3909 O O . GLY B 1 232 ? 6.48 25.609 -11.883 1 96.94 232 GLY B O 1
ATOM 3910 N N . GLU B 1 233 ? 5.938 27.609 -10.984 1 97.44 233 GLU B N 1
ATOM 3911 C CA . GLU B 1 233 ? 6.965 27.484 -9.953 1 97.44 233 GLU B CA 1
ATOM 3912 C C . GLU B 1 233 ? 6.426 26.766 -8.719 1 97.44 233 GLU B C 1
ATOM 3914 O O . GLU B 1 233 ? 5.348 27.094 -8.219 1 97.44 233 GLU B O 1
ATOM 3919 N N . THR B 1 234 ? 7.242 25.875 -8.156 1 97.62 234 THR B N 1
ATOM 3920 C CA . THR B 1 234 ? 6.75 24.984 -7.117 1 97.62 234 THR B CA 1
ATOM 3921 C C . THR B 1 234 ? 6.957 25.594 -5.734 1 97.62 234 THR B C 1
ATOM 3923 O O . THR B 1 234 ? 6.535 25.031 -4.727 1 97.62 234 THR B O 1
ATOM 3926 N N . HIS B 1 235 ? 7.645 26.75 -5.664 1 97.62 235 HIS B N 1
ATOM 3927 C CA . HIS B 1 235 ? 7.941 27.344 -4.367 1 97.62 235 HIS B CA 1
ATOM 3928 C C . HIS B 1 235 ? 7.855 28.875 -4.422 1 97.62 235 HIS B C 1
ATOM 3930 O O . HIS B 1 235 ? 8.227 29.484 -5.43 1 97.62 235 HIS B O 1
ATOM 3936 N N . ILE B 1 236 ? 7.383 29.422 -3.355 1 97.44 236 ILE B N 1
ATOM 3937 C CA . ILE B 1 236 ? 7.41 30.844 -3.062 1 97.44 236 ILE B CA 1
ATOM 3938 C C . ILE B 1 236 ? 7.43 31.062 -1.552 1 97.44 236 ILE B C 1
ATOM 3940 O O . ILE B 1 236 ? 6.777 30.328 -0.804 1 97.44 236 ILE B O 1
ATOM 3944 N N . VAL B 1 237 ? 8.18 32.062 -1.174 1 95.44 237 VAL B N 1
ATOM 3945 C CA . VAL B 1 237 ? 8.141 32.406 0.238 1 95.44 237 VAL B CA 1
ATOM 3946 C C . VAL B 1 237 ? 6.781 33.031 0.574 1 95.44 237 VAL B C 1
ATOM 3948 O O . VAL B 1 237 ? 6.27 33.875 -0.168 1 95.44 237 VAL B O 1
ATOM 3951 N N . LYS B 1 238 ? 6.258 32.562 1.635 1 93.94 238 LYS B N 1
ATOM 3952 C CA . LYS B 1 238 ? 4.887 32.938 1.964 1 93.94 238 LYS B CA 1
ATOM 3953 C C . LYS B 1 238 ? 4.711 34.469 1.96 1 93.94 238 LYS B C 1
ATOM 3955 O O . LYS B 1 238 ? 3.699 34.969 1.477 1 93.94 238 LYS B O 1
ATOM 3960 N N . LYS B 1 239 ? 5.668 35.188 2.477 1 94.5 239 LYS B N 1
ATOM 3961 C CA . LYS B 1 239 ? 5.578 36.656 2.596 1 94.5 239 LYS B CA 1
ATOM 3962 C C . LYS B 1 239 ? 5.469 37.312 1.223 1 94.5 239 LYS B C 1
ATOM 3964 O O . LYS B 1 239 ? 4.977 38.438 1.104 1 94.5 239 LYS B O 1
ATOM 3969 N N . ASP B 1 240 ? 5.973 36.594 0.234 1 96.31 240 ASP B N 1
ATOM 3970 C CA . ASP B 1 240 ? 6.02 37.156 -1.114 1 96.31 240 ASP B CA 1
ATOM 3971 C C . ASP B 1 240 ? 4.785 36.75 -1.919 1 96.31 240 ASP B C 1
ATOM 3973 O O . ASP B 1 240 ? 4.594 37.188 -3.045 1 96.31 240 ASP B O 1
ATOM 3977 N N . TYR B 1 241 ? 4.008 35.812 -1.354 1 95.62 241 TYR B N 1
ATOM 3978 C CA . TYR B 1 241 ? 2.791 35.375 -2.023 1 95.62 241 TYR B CA 1
ATOM 3979 C C . TYR B 1 241 ? 1.663 36.375 -1.828 1 95.62 241 TYR B C 1
ATOM 3981 O O . TYR B 1 241 ? 1.342 36.75 -0.696 1 95.62 241 TYR B O 1
ATOM 3989 N N . ASN B 1 242 ? 1.009 36.844 -2.92 1 92.25 242 ASN B N 1
ATOM 3990 C CA . ASN B 1 242 ? -0.013 37.875 -2.848 1 92.25 242 ASN B CA 1
ATOM 3991 C C . ASN B 1 242 ? -1.349 37.375 -3.402 1 92.25 242 ASN B C 1
ATOM 3993 O O . ASN B 1 242 ? -2.225 38.188 -3.723 1 92.25 242 ASN B O 1
ATOM 3997 N N . GLY B 1 243 ? -1.529 36.094 -3.43 1 90.31 243 GLY B N 1
ATOM 3998 C CA . GLY B 1 243 ? -2.758 35.562 -4.008 1 90.31 243 GLY B CA 1
ATOM 3999 C C . GLY B 1 243 ? -3.854 35.344 -2.984 1 90.31 243 GLY B C 1
ATOM 4000 O O . GLY B 1 243 ? -3.795 35.875 -1.877 1 90.31 243 GLY B O 1
ATOM 4001 N N . GLU B 1 244 ? -4.883 34.562 -3.357 1 89.81 244 GLU B N 1
ATOM 4002 C CA . GLU B 1 244 ? -6.133 34.375 -2.617 1 89.81 244 GLU B CA 1
ATOM 4003 C C . GLU B 1 244 ? -5.957 33.438 -1.438 1 89.81 244 GLU B C 1
ATOM 4005 O O . GLU B 1 244 ? -6.703 33.5 -0.461 1 89.81 244 GLU B O 1
ATOM 4010 N N . TRP B 1 245 ? -4.98 32.531 -1.524 1 88.94 245 TRP B N 1
ATOM 4011 C CA . TRP B 1 245 ? -4.871 31.453 -0.552 1 88.94 245 TRP B CA 1
ATOM 4012 C C . TRP B 1 245 ? -3.789 31.766 0.479 1 88.94 245 TRP B C 1
ATOM 4014 O O . TRP B 1 245 ? -2.779 31.062 0.552 1 88.94 245 TRP B O 1
ATOM 4024 N N . LYS B 1 246 ? -4.031 32.844 1.159 1 78.12 246 LYS B N 1
ATOM 4025 C CA . LYS B 1 246 ? -3.008 33.25 2.121 1 78.12 246 LYS B CA 1
ATOM 4026 C C . LYS B 1 246 ? -3.162 32.5 3.434 1 78.12 246 LYS B C 1
ATOM 4028 O O . LYS B 1 246 ? -4.281 32.188 3.852 1 78.12 246 LYS B O 1
#

Organism: Enterobacteria phage T2 (NCBI:txid2060721)

Nearest PDB structures (foldseek):
  6a9b-assembly1_A  TM=9.894E-01  e=9.127E-49  Tequatrovirus T4
  6a9a-assembly1_A-2  TM=9.883E-01  e=1.167E-48  Tequatrovirus T4
  6l18-assembly1_A-2  TM=9.897E-01  e=1.320E-48  Tequatrovirus T4
  4h0u-assembly2_C  TM=7.409E-01  e=1.806E-12  Corynebacterium glutamicum ATCC 13032
  3ix6-assembly1_A  TM=7.452E-01  e=1.009E-11  Brucella melitensis